Protein AF-0000000070901740 (afdb_homodimer)

Secondary structure (DSSP, 8-state):
----EEEEETTTSHHHHHHHHHHTTT-S-EEEEESSPPPSSPPTT-EEEES-TT-HHHHHHHS-TTEEEEEE-----HHHHHH-HHHHIIIIIIHHHHHHHHHHHHT---EEEEEEEGGGS-S--S---B-TTS-B-EETTSPP---SHHHHHHHHHHHHHHHHHHTTS-EEEEEEE-EE----SS--S-TTHHHHHHHHHHHTT--EEE-S-TT--EEEE-HHHHHHHHHHHHH-----TT--EEE---EEE-HHHHHHHHHHTT--GGGEEE---HHHHHHHTTS-S-EE-HHHHHTT------HHHHHHHHHHHTTTTS------/----EEEEETTTSHHHHHHHHHHTTT-S-EEEEESSPPPSSPPTT-EEEES-TT-HHHHHHHS-TTEEEEEE-----HHHHHH-HHHHIIIIIIHHHHHHHHHHHHT---EEEEEEEGGGS-S--TT----TTS---EETTSPP---SHHHHHHHHHHHHHHHHHHTTS-EEEEEEE-EE----SS--S-TTHHHHHHHHHHHTT--EEE-S-TT--EEEE-HHHHHHHHHHHHH-----TT--EEE---EEE-HHHHHHHHHHTT--GGGEEE---HHHHHHHTTS-S-EE-HHHHHTT------HHHHHHHHHHHTTTTS------

Structure (mmCIF, N/CA/C/O backbone):
data_AF-0000000070901740-model_v1
#
loop_
_entity.id
_entity.type
_entity.pdbx_description
1 polymer 'NAD-dependent epimerase/dehydratase domain-containing protein'
#
loop_
_atom_site.group_PDB
_atom_site.id
_atom_site.type_symbol
_atom_site.label_atom_id
_atom_site.label_alt_id
_atom_site.label_comp_id
_atom_site.label_asym_id
_atom_site.label_entity_id
_atom_site.label_seq_id
_atom_site.pdbx_PDB_ins_code
_atom_site.Cartn_x
_atom_site.Cartn_y
_atom_site.Cartn_z
_atom_site.occupancy
_atom_site.B_iso_or_equiv
_atom_site.auth_seq_id
_atom_site.auth_comp_id
_atom_site.auth_asym_id
_atom_site.auth_atom_id
_atom_site.pdbx_PDB_model_num
ATOM 1 N N . MET A 1 1 ? 25.781 23.844 5.871 1 40.28 1 MET A N 1
ATOM 2 C CA . MET A 1 1 ? 24.375 23.828 5.469 1 40.28 1 MET A CA 1
ATOM 3 C C . MET A 1 1 ? 24.234 23.391 4.016 1 40.28 1 MET A C 1
ATOM 5 O O . MET A 1 1 ? 24.875 23.953 3.127 1 40.28 1 MET A O 1
ATOM 9 N N . ASP A 1 2 ? 24.062 22.172 3.732 1 54 2 ASP A N 1
ATOM 10 C CA . ASP A 1 2 ? 24.125 21.641 2.377 1 54 2 ASP A CA 1
ATOM 11 C C . ASP A 1 2 ? 23.344 22.516 1.403 1 54 2 ASP A C 1
ATOM 13 O O . ASP A 1 2 ? 22.219 22.922 1.699 1 54 2 ASP A O 1
ATOM 17 N N . ASP A 1 3 ? 24.031 23.25 0.539 1 65.81 3 ASP A N 1
ATOM 18 C CA . ASP A 1 3 ? 23.781 24.312 -0.432 1 65.81 3 ASP A CA 1
ATOM 19 C C . ASP A 1 3 ? 22.781 23.859 -1.492 1 65.81 3 ASP A C 1
ATOM 21 O O . ASP A 1 3 ? 22.531 24.578 -2.463 1 65.81 3 ASP A O 1
ATOM 25 N N . GLY A 1 4 ? 22.125 22.75 -1.244 1 88.44 4 GLY A N 1
ATOM 26 C CA . GLY A 1 4 ? 21.219 22.328 -2.301 1 88.44 4 GLY A CA 1
ATOM 27 C C . GLY A 1 4 ? 19.812 22.875 -2.141 1 88.44 4 GLY A C 1
ATOM 28 O O . GLY A 1 4 ? 19.516 23.562 -1.167 1 88.44 4 GLY A O 1
ATOM 29 N N . LYS A 1 5 ? 19 22.797 -3.127 1 96.12 5 LYS A N 1
ATOM 30 C CA . LYS A 1 5 ? 17.609 23.266 -3.135 1 96.12 5 LYS A CA 1
ATOM 31 C C . LYS A 1 5 ? 16.719 22.344 -2.322 1 96.12 5 LYS A C 1
ATOM 33 O O . LYS A 1 5 ? 17.016 21.141 -2.18 1 96.12 5 LYS A O 1
ATOM 38 N N . VAL A 1 6 ? 15.719 22.984 -1.741 1 98 6 VAL A N 1
ATOM 39 C CA . VAL A 1 6 ? 14.68 22.25 -1.023 1 98 6 VAL A CA 1
ATOM 40 C C . VAL A 1 6 ? 13.359 22.375 -1.772 1 98 6 VAL A C 1
ATOM 42 O O . VAL A 1 6 ? 12.891 23.484 -2.055 1 98 6 VAL A O 1
ATOM 45 N N . LEU A 1 7 ? 12.859 21.234 -2.125 1 98.81 7 LEU A N 1
ATOM 46 C CA . LEU A 1 7 ? 11.539 21.203 -2.738 1 98.81 7 LEU A CA 1
ATOM 47 C C . LEU A 1 7 ? 10.469 20.891 -1.7 1 98.81 7 LEU A C 1
ATOM 49 O O . LEU A 1 7 ? 10.625 19.953 -0.902 1 98.81 7 LEU A O 1
ATOM 53 N N . ILE A 1 8 ? 9.406 21.672 -1.676 1 98.88 8 ILE A N 1
ATOM 54 C CA . ILE A 1 8 ? 8.203 21.375 -0.916 1 98.88 8 ILE A CA 1
ATOM 55 C C . ILE A 1 8 ? 7.016 21.234 -1.867 1 98.88 8 ILE A C 1
ATOM 57 O O . ILE A 1 8 ? 6.645 22.188 -2.555 1 98.88 8 ILE A O 1
ATOM 61 N N . THR A 1 9 ? 6.465 20.047 -1.958 1 98.94 9 THR A N 1
ATOM 62 C CA . THR A 1 9 ? 5.191 19.922 -2.66 1 98.94 9 THR A CA 1
ATOM 63 C C . THR A 1 9 ? 4.023 20.141 -1.706 1 98.94 9 THR A C 1
ATOM 65 O O . THR A 1 9 ? 4.129 19.859 -0.509 1 98.94 9 THR A O 1
ATOM 68 N N . GLY A 1 10 ? 2.875 20.625 -2.299 1 98.12 10 GLY A N 1
ATOM 69 C CA . GLY A 1 10 ? 1.808 21.062 -1.417 1 98.12 10 GLY A CA 1
ATOM 70 C C . GLY A 1 10 ? 2.148 22.344 -0.662 1 98.12 10 GLY A C 1
ATOM 71 O O . GLY A 1 10 ? 1.68 22.547 0.46 1 98.12 10 GLY A O 1
ATOM 72 N N . ALA A 1 11 ? 2.912 23.203 -1.248 1 98.25 11 ALA A N 1
ATOM 73 C CA . ALA A 1 11 ? 3.547 24.328 -0.549 1 98.25 11 ALA A CA 1
ATOM 74 C C . ALA A 1 11 ? 2.543 25.438 -0.272 1 98.25 11 ALA A C 1
ATOM 76 O O . ALA A 1 11 ? 2.779 26.297 0.583 1 98.25 11 ALA A O 1
ATOM 77 N N . CYS A 1 12 ? 1.466 25.469 -0.985 1 96.62 12 CYS A N 1
ATOM 78 C CA . CYS A 1 12 ? 0.499 26.547 -0.796 1 96.62 12 CYS A CA 1
ATOM 79 C C . CYS A 1 12 ? -0.611 26.125 0.158 1 96.62 12 CYS A C 1
ATOM 81 O O . CYS A 1 12 ? -1.499 26.922 0.478 1 96.62 12 CYS A O 1
ATOM 83 N N . GLY A 1 13 ? -0.542 24.859 0.581 1 94.25 13 GLY A N 1
ATOM 84 C CA . GLY A 1 13 ? -1.44 24.422 1.636 1 94.25 13 GLY A CA 1
ATOM 85 C C . GLY A 1 13 ? -1.002 24.859 3.018 1 94.25 13 GLY A C 1
ATOM 86 O O . GLY A 1 13 ? 0.059 25.469 3.172 1 94.25 13 GLY A O 1
ATOM 87 N N . PHE A 1 14 ? -1.771 24.469 4.031 1 93.12 14 PHE A N 1
ATOM 88 C CA . PHE A 1 14 ? -1.553 24.906 5.41 1 93.12 14 PHE A CA 1
ATOM 89 C C . PHE A 1 14 ? -0.155 24.516 5.879 1 93.12 14 PHE A C 1
ATOM 91 O O . PHE A 1 14 ? 0.649 25.391 6.227 1 93.12 14 PHE A O 1
ATOM 98 N N . LEU A 1 15 ? 0.176 23.234 5.828 1 95.5 15 LEU A N 1
ATOM 99 C CA . LEU A 1 15 ? 1.446 22.734 6.355 1 95.5 15 LEU A CA 1
ATOM 100 C C . LEU A 1 15 ? 2.605 23.172 5.465 1 95.5 15 LEU A C 1
ATOM 102 O O . LEU A 1 15 ? 3.686 23.5 5.965 1 95.5 15 LEU A O 1
ATOM 106 N N . GLY A 1 16 ? 2.371 23.156 4.152 1 96.94 16 GLY A N 1
ATOM 107 C CA . GLY A 1 16 ? 3.402 23.578 3.219 1 96.94 16 GLY A CA 1
ATOM 108 C C . GLY A 1 16 ? 3.84 25.016 3.414 1 96.94 16 GLY A C 1
ATOM 109 O O . GLY A 1 16 ? 5.039 25.297 3.461 1 96.94 16 GLY A O 1
ATOM 110 N N . ASN A 1 17 ? 2.848 25.859 3.549 1 95.06 17 ASN A N 1
ATOM 111 C CA . ASN A 1 17 ? 3.146 27.281 3.742 1 95.06 17 ASN A CA 1
ATOM 112 C C . ASN A 1 17 ? 3.857 27.531 5.07 1 95.06 17 ASN A C 1
ATOM 114 O O . ASN A 1 17 ? 4.797 28.328 5.137 1 95.06 17 ASN A O 1
ATOM 118 N N . LEU A 1 18 ? 3.381 26.875 6.082 1 95.38 18 LEU A N 1
ATOM 119 C CA . LEU A 1 18 ? 3.994 26.984 7.398 1 95.38 18 LEU A CA 1
ATOM 120 C C . LEU A 1 18 ? 5.449 26.531 7.363 1 95.38 18 LEU A C 1
ATOM 122 O O . LEU A 1 18 ? 6.328 27.203 7.91 1 95.38 18 LEU A O 1
ATOM 126 N N . LEU A 1 19 ? 5.707 25.406 6.742 1 97.88 19 LEU A N 1
ATOM 127 C CA . LEU A 1 19 ? 7.055 24.844 6.656 1 97.88 19 LEU A CA 1
ATOM 128 C C . LEU A 1 19 ? 7.957 25.75 5.816 1 97.88 19 LEU A C 1
ATOM 130 O O . LEU A 1 19 ? 9.102 26.016 6.195 1 97.88 19 LEU A O 1
ATOM 134 N N . ALA A 1 20 ? 7.445 26.219 4.691 1 97.81 20 ALA A N 1
ATOM 135 C CA . ALA A 1 20 ? 8.211 27.094 3.811 1 97.81 20 ALA A CA 1
ATOM 136 C C . ALA A 1 20 ? 8.641 28.359 4.543 1 97.81 20 ALA A C 1
ATOM 138 O O . ALA A 1 20 ? 9.797 28.797 4.438 1 97.81 20 ALA A O 1
ATOM 139 N N . THR A 1 21 ? 7.688 28.969 5.262 1 95.75 21 THR A N 1
ATOM 140 C CA . THR A 1 21 ? 7.969 30.172 6.02 1 95.75 21 THR A CA 1
ATOM 141 C C . THR A 1 21 ? 9.062 29.922 7.047 1 95.75 21 THR A C 1
ATOM 143 O O . THR A 1 21 ? 9.977 30.75 7.195 1 95.75 21 THR A O 1
ATOM 146 N N . HIS A 1 22 ? 8.938 28.828 7.691 1 96.31 22 HIS A N 1
ATOM 147 C CA . HIS A 1 22 ? 9.93 28.453 8.695 1 96.31 22 HIS A CA 1
ATOM 148 C C . HIS A 1 22 ? 11.297 28.234 8.07 1 96.31 22 HIS A C 1
ATOM 150 O O . HIS A 1 22 ? 12.305 28.75 8.555 1 96.31 22 HIS A O 1
ATOM 156 N N . LEU A 1 23 ? 11.383 27.5 6.98 1 96.75 23 LEU A N 1
ATOM 157 C CA . LEU A 1 23 ? 12.648 27.125 6.344 1 96.75 23 LEU A CA 1
ATOM 158 C C . LEU A 1 23 ? 13.312 28.359 5.719 1 96.75 23 LEU A C 1
ATOM 160 O O . LEU A 1 23 ? 14.539 28.438 5.652 1 96.75 23 LEU A O 1
ATOM 164 N N . ALA A 1 24 ? 12.508 29.266 5.289 1 95.81 24 ALA A N 1
ATOM 165 C CA . ALA A 1 24 ? 13.016 30.469 4.617 1 95.81 24 ALA A CA 1
ATOM 166 C C . ALA A 1 24 ? 13.898 31.281 5.555 1 95.81 24 ALA A C 1
ATOM 168 O O . ALA A 1 24 ? 14.672 32.125 5.105 1 95.81 24 ALA A O 1
ATOM 169 N N . LEU A 1 25 ? 13.75 31.047 6.84 1 93.31 25 LEU A N 1
ATOM 170 C CA . LEU A 1 25 ? 14.57 31.75 7.828 1 93.31 25 LEU A CA 1
ATOM 171 C C . LEU A 1 25 ? 16.031 31.328 7.711 1 93.31 25 LEU A C 1
ATOM 173 O O . LEU A 1 25 ? 16.922 32.094 8.102 1 93.31 25 LEU A O 1
ATOM 177 N N . TYR A 1 26 ? 16.344 30.156 7.094 1 89 26 TYR A N 1
ATOM 178 C CA . TYR A 1 26 ? 17.734 29.703 7.094 1 89 26 TYR A CA 1
ATOM 179 C C . TYR A 1 26 ? 18.094 29.047 5.77 1 89 26 TYR A C 1
ATOM 181 O O . TYR A 1 26 ? 19.25 28.688 5.543 1 89 26 TYR A O 1
ATOM 189 N N . HIS A 1 27 ? 17.109 28.859 4.965 1 89.19 27 HIS A N 1
ATOM 190 C CA . HIS A 1 27 ? 17.344 28.312 3.631 1 89.19 27 HIS A CA 1
ATOM 191 C C . HIS A 1 27 ? 16.906 29.297 2.551 1 89.19 27 HIS A C 1
ATOM 193 O O . HIS A 1 27 ? 15.805 29.859 2.621 1 89.19 27 HIS A O 1
ATOM 199 N N . ARG A 1 28 ? 17.719 29.547 1.511 1 85.06 28 ARG A N 1
ATOM 200 C CA . ARG A 1 28 ? 17.391 30.547 0.492 1 85.06 28 ARG A CA 1
ATOM 201 C C . ARG A 1 28 ? 16.906 29.875 -0.789 1 85.06 28 ARG A C 1
ATOM 203 O O . ARG A 1 28 ? 16.266 30.516 -1.627 1 85.06 28 ARG A O 1
ATOM 210 N N . ASN A 1 29 ? 17.094 28.609 -0.981 1 93.75 29 ASN A N 1
ATOM 211 C CA . ASN A 1 29 ? 16.797 27.953 -2.244 1 93.75 29 ASN A CA 1
ATOM 212 C C . ASN A 1 29 ? 15.609 27 -2.105 1 93.75 29 ASN A C 1
ATOM 214 O O . ASN A 1 29 ? 15.766 25.781 -2.236 1 93.75 29 ASN A O 1
ATOM 218 N N . LEU A 1 30 ? 14.445 27.672 -1.941 1 97.81 30 LEU A N 1
ATOM 219 C CA . LEU A 1 30 ? 13.219 26.906 -1.81 1 97.81 30 LEU A CA 1
ATOM 220 C C . LEU A 1 30 ? 12.461 26.859 -3.133 1 97.81 30 LEU A C 1
ATOM 222 O O . LEU A 1 30 ? 12.297 27.875 -3.799 1 97.81 30 LEU A O 1
ATOM 226 N N . ILE A 1 31 ? 12.078 25.672 -3.559 1 98.62 31 ILE A N 1
ATOM 227 C CA . ILE A 1 31 ? 11.125 25.453 -4.641 1 98.62 31 ILE A CA 1
ATOM 228 C C . ILE A 1 31 ? 9.781 25 -4.062 1 98.62 31 ILE A C 1
ATOM 230 O O . ILE A 1 31 ? 9.703 23.984 -3.383 1 98.62 31 ILE A O 1
ATOM 234 N N . LEU A 1 32 ? 8.766 25.797 -4.328 1 98.81 32 LEU A N 1
ATOM 235 C CA . LEU A 1 32 ? 7.445 25.578 -3.748 1 98.81 32 LEU A CA 1
ATOM 236 C C . LEU A 1 32 ? 6.438 25.172 -4.82 1 98.81 32 LEU A C 1
ATOM 238 O O . LEU A 1 32 ? 5.965 26.031 -5.582 1 98.81 32 LEU A O 1
ATOM 242 N N . LEU A 1 33 ? 6.094 23.891 -4.859 1 98.88 33 LEU A N 1
ATOM 243 C CA . LEU A 1 33 ? 5.203 23.328 -5.871 1 98.88 33 LEU A CA 1
ATOM 244 C C . LEU A 1 33 ? 3.811 23.094 -5.297 1 98.88 33 LEU A C 1
ATOM 246 O O . LEU A 1 33 ? 3.67 22.5 -4.227 1 98.88 33 LEU A O 1
ATOM 250 N N . ASP A 1 34 ? 2.826 23.578 -5.977 1 98.56 34 ASP A N 1
ATOM 251 C CA . ASP A 1 34 ? 1.436 23.328 -5.605 1 98.56 34 ASP A CA 1
ATOM 252 C C . ASP A 1 34 ? 0.514 23.438 -6.816 1 98.56 34 ASP A C 1
ATOM 254 O O . ASP A 1 34 ? 0.851 24.094 -7.801 1 98.56 34 ASP A O 1
ATOM 258 N N . HIS A 1 35 ? -0.606 22.766 -6.715 1 97.12 35 HIS A N 1
ATOM 259 C CA . HIS A 1 35 ? -1.588 22.922 -7.781 1 97.12 35 HIS A CA 1
ATOM 260 C C . HIS A 1 35 ? -2.271 24.281 -7.699 1 97.12 35 HIS A C 1
ATOM 262 O O . HIS A 1 35 ? -2.795 24.781 -8.703 1 97.12 35 HIS A O 1
ATOM 268 N N . SER A 1 36 ? -2.238 24.922 -6.539 1 95.75 36 SER A N 1
ATOM 269 C CA . SER A 1 36 ? -2.809 26.234 -6.324 1 95.75 36 SER A CA 1
ATOM 270 C C . SER A 1 36 ? -1.765 27.328 -6.543 1 95.75 36 SER A C 1
ATOM 272 O O . SER A 1 36 ? -0.572 27.109 -6.328 1 95.75 36 SER A O 1
ATOM 274 N N . PRO A 1 37 ? -2.184 28.5 -6.949 1 96.38 37 PRO A N 1
ATOM 275 C CA . PRO A 1 37 ? -1.254 29.625 -7.082 1 96.38 37 PRO A CA 1
ATOM 276 C C . PRO A 1 37 ? -0.682 30.078 -5.738 1 96.38 37 PRO A C 1
ATOM 278 O O . PRO A 1 37 ? -1.222 29.719 -4.684 1 96.38 37 PRO A O 1
ATOM 281 N N . PRO A 1 38 ? 0.374 30.812 -5.793 1 96.56 38 PRO A N 1
ATOM 282 C CA . PRO A 1 38 ? 0.972 31.312 -4.551 1 96.56 38 PRO A CA 1
ATOM 283 C C . PRO A 1 38 ? -0.009 32.125 -3.707 1 96.56 38 PRO A C 1
ATOM 285 O O . PRO A 1 38 ? -0.935 32.719 -4.246 1 96.56 38 PRO A O 1
ATOM 288 N N . PRO A 1 39 ? 0.221 32.062 -2.414 1 93.62 39 PRO A N 1
ATOM 289 C CA . PRO A 1 39 ? -0.612 32.906 -1.546 1 93.62 39 PRO A CA 1
ATOM 290 C C . PRO A 1 39 ? -0.365 34.406 -1.752 1 93.62 39 PRO A C 1
ATOM 292 O O . PRO A 1 39 ? 0.581 34.781 -2.445 1 93.62 39 PRO A O 1
ATOM 295 N N . SER A 1 40 ? -1.237 35.219 -1.178 1 91.12 40 SER A N 1
ATOM 296 C CA . SER A 1 40 ? -1.143 36.688 -1.312 1 91.12 40 SER A CA 1
ATOM 297 C C . SER A 1 40 ? 0.159 37.219 -0.714 1 91.12 40 SER A C 1
ATOM 299 O O . SER A 1 40 ? 0.713 38.188 -1.196 1 91.12 40 SER A O 1
ATOM 301 N N . ASN A 1 41 ? 0.666 36.594 0.374 1 91.25 41 ASN A N 1
ATOM 302 C CA . ASN A 1 41 ? 1.939 36.938 1.005 1 91.25 41 ASN A CA 1
ATOM 303 C C . ASN A 1 41 ? 2.961 35.812 0.823 1 91.25 41 ASN A C 1
ATOM 305 O O . ASN A 1 41 ? 3.23 35.062 1.757 1 91.25 41 ASN A O 1
ATOM 309 N N . PRO A 1 42 ? 3.523 35.781 -0.289 1 95 42 PRO A N 1
ATOM 310 C CA . PRO A 1 42 ? 4.441 34.688 -0.6 1 95 42 PRO A CA 1
ATOM 311 C C . PRO A 1 42 ? 5.719 34.719 0.233 1 95 42 PRO A C 1
ATOM 313 O O . PRO A 1 42 ? 6.105 35.781 0.722 1 95 42 PRO A O 1
ATOM 316 N N . VAL A 1 43 ? 6.34 33.562 0.448 1 95.88 43 VAL A N 1
ATOM 317 C CA . VAL A 1 43 ? 7.641 33.438 1.097 1 95.88 43 VAL A CA 1
ATOM 318 C C . VAL A 1 43 ? 8.703 34.156 0.255 1 95.88 43 VAL A C 1
ATOM 320 O O . VAL A 1 43 ? 8.859 33.875 -0.931 1 95.88 43 VAL A O 1
ATOM 323 N N . PRO A 1 44 ? 9.445 35.094 0.796 1 92.38 44 PRO A N 1
ATOM 324 C CA . PRO A 1 44 ? 10.422 35.844 0.016 1 92.38 44 PRO A CA 1
ATOM 325 C C . PRO A 1 44 ? 11.5 34.969 -0.608 1 92.38 44 PRO A C 1
ATOM 327 O O . PRO A 1 44 ? 11.977 34.031 0.026 1 92.38 44 PRO A O 1
ATOM 330 N N . ASP A 1 45 ? 11.828 35.219 -1.85 1 92.31 45 ASP A N 1
ATOM 331 C CA . ASP A 1 45 ? 12.953 34.656 -2.582 1 92.31 45 ASP A CA 1
ATOM 332 C C . ASP A 1 45 ? 12.711 33.188 -2.914 1 92.31 45 ASP A C 1
ATOM 334 O O . ASP A 1 45 ? 13.594 32.5 -3.439 1 92.31 45 ASP A O 1
ATOM 338 N N . ALA A 1 46 ? 11.531 32.688 -2.598 1 96.69 46 ALA A N 1
ATOM 339 C CA . ALA A 1 46 ? 11.203 31.328 -2.947 1 96.69 46 ALA A CA 1
ATOM 340 C C . ALA A 1 46 ? 10.703 31.219 -4.387 1 96.69 46 ALA A C 1
ATOM 342 O O . ALA A 1 46 ? 10.117 32.188 -4.91 1 96.69 46 ALA A O 1
ATOM 343 N N . GLU A 1 47 ? 10.953 30.172 -5.035 1 97.56 47 GLU A N 1
ATOM 344 C CA . GLU A 1 47 ? 10.438 29.891 -6.371 1 97.56 47 GLU A CA 1
ATOM 345 C C . GLU A 1 47 ? 9.125 29.125 -6.309 1 97.56 47 GLU A C 1
ATOM 347 O O . GLU A 1 47 ? 9.102 27.969 -5.875 1 97.56 47 GLU A O 1
ATOM 352 N N . TYR A 1 48 ? 8.078 29.781 -6.738 1 98.25 48 TYR A N 1
ATOM 353 C CA . TYR A 1 48 ? 6.789 29.109 -6.785 1 98.25 48 TYR A CA 1
ATOM 354 C C . TYR A 1 48 ? 6.555 28.469 -8.148 1 98.25 48 TYR A C 1
ATOM 356 O O . TYR A 1 48 ? 6.836 29.078 -9.18 1 98.25 48 TYR A O 1
ATOM 364 N N . VAL A 1 49 ? 6.117 27.25 -8.188 1 98.62 49 VAL A N 1
ATOM 365 C CA . VAL A 1 49 ? 5.707 26.531 -9.391 1 98.62 49 VAL A CA 1
ATOM 366 C C . VAL A 1 49 ? 4.273 26.031 -9.227 1 98.62 49 VAL A C 1
ATOM 368 O O . VAL A 1 49 ? 3.967 25.297 -8.273 1 98.62 49 VAL A O 1
ATOM 371 N N . THR A 1 50 ? 3.4 26.453 -10.086 1 98.62 50 THR A N 1
ATOM 372 C CA . THR A 1 50 ? 2.012 26 -10.039 1 98.62 50 THR A CA 1
ATOM 373 C C . THR A 1 50 ? 1.782 24.844 -11.008 1 98.62 50 THR A C 1
ATOM 375 O O . THR A 1 50 ? 2.057 24.969 -12.203 1 98.62 50 THR A O 1
ATOM 378 N N . GLY A 1 51 ? 1.32 23.703 -10.477 1 98.56 51 GLY A N 1
ATOM 379 C CA . GLY A 1 51 ? 1.05 22.562 -11.344 1 98.56 51 GLY A CA 1
ATOM 380 C C . GLY A 1 51 ? 0.724 21.297 -10.578 1 98.56 51 GLY A C 1
ATOM 381 O O . GLY A 1 51 ? 0.7 21.297 -9.344 1 98.56 51 GLY A O 1
ATOM 382 N N . ASP A 1 52 ? 0.473 20.297 -11.297 1 98.38 52 ASP A N 1
ATOM 383 C CA . ASP A 1 52 ? 0.096 18.984 -10.789 1 98.38 52 ASP A CA 1
ATOM 384 C C . ASP A 1 52 ? 1.331 18.156 -10.438 1 98.38 52 ASP A C 1
ATOM 386 O O . ASP A 1 52 ? 2.191 17.922 -11.297 1 98.38 52 ASP A O 1
ATOM 390 N N . VAL A 1 53 ? 1.401 17.703 -9.203 1 98.56 53 VAL A N 1
ATOM 391 C CA . VAL A 1 53 ? 2.561 16.969 -8.727 1 98.56 53 VAL A CA 1
ATOM 392 C C . VAL A 1 53 ? 2.68 15.641 -9.477 1 98.56 53 VAL A C 1
ATOM 394 O O . VAL A 1 53 ? 3.75 15.031 -9.508 1 98.56 53 VAL A O 1
ATOM 397 N N . ALA A 1 54 ? 1.615 15.195 -10.133 1 98.5 54 ALA A N 1
ATOM 398 C CA . ALA A 1 54 ? 1.641 13.945 -10.883 1 98.5 54 ALA A CA 1
ATOM 399 C C . ALA A 1 54 ? 2.088 14.172 -12.32 1 98.5 54 ALA A C 1
ATOM 401 O O . ALA A 1 54 ? 2.145 13.234 -13.117 1 98.5 54 ALA A O 1
ATOM 402 N N . ASP A 1 55 ? 2.367 15.438 -12.688 1 98.5 55 ASP A N 1
ATOM 403 C CA . ASP A 1 55 ? 2.812 15.773 -14.031 1 98.5 55 ASP A CA 1
ATOM 404 C C . ASP A 1 55 ? 4.309 15.531 -14.195 1 98.5 55 ASP A C 1
ATOM 406 O O . ASP A 1 55 ? 5.129 16.344 -13.758 1 98.5 55 ASP A O 1
ATOM 410 N N . ALA A 1 56 ? 4.629 14.5 -14.891 1 97.5 56 ALA A N 1
ATOM 411 C CA . ALA A 1 56 ? 6.023 14.086 -15.047 1 97.5 56 ALA A CA 1
ATOM 412 C C . ALA A 1 56 ? 6.84 15.172 -15.742 1 97.5 56 ALA A C 1
ATOM 414 O O . ALA A 1 56 ? 7.992 15.422 -15.375 1 97.5 56 ALA A O 1
ATOM 415 N N . LYS A 1 57 ? 6.273 15.734 -16.719 1 98 57 LYS A N 1
ATOM 416 C CA . LYS A 1 57 ? 6.992 16.766 -17.453 1 98 57 LYS A CA 1
ATOM 417 C C . LYS A 1 57 ? 7.301 17.969 -16.562 1 98 57 LYS A C 1
ATOM 419 O O . LYS A 1 57 ? 8.391 18.547 -16.625 1 98 57 LYS A O 1
ATOM 424 N N . LEU A 1 58 ? 6.348 18.344 -15.781 1 98.44 58 LEU A N 1
ATOM 425 C CA . LEU A 1 58 ? 6.562 19.438 -14.836 1 98.44 58 LEU A CA 1
ATOM 426 C C . LEU A 1 58 ? 7.699 19.109 -13.875 1 98.44 58 LEU A C 1
ATOM 428 O O . LEU A 1 58 ? 8.562 19.938 -13.609 1 98.44 58 LEU A O 1
ATOM 432 N N . LEU A 1 59 ? 7.719 17.875 -13.375 1 98.62 59 LEU A N 1
ATOM 433 C CA . LEU A 1 59 ? 8.695 17.469 -12.359 1 98.62 59 LEU A CA 1
ATOM 434 C C . LEU A 1 59 ? 10.102 17.438 -12.945 1 98.62 59 LEU A C 1
ATOM 436 O O . LEU A 1 59 ? 11.086 17.562 -12.211 1 98.62 59 LEU A O 1
ATOM 440 N N . GLU A 1 60 ? 10.234 17.281 -14.266 1 98.06 60 GLU A N 1
ATOM 441 C CA . GLU A 1 60 ? 11.539 17.328 -14.906 1 98.06 60 GLU A CA 1
ATOM 442 C C . GLU A 1 60 ? 12.195 18.688 -14.711 1 98.06 60 GLU A C 1
ATOM 444 O O . GLU A 1 60 ? 13.414 18.781 -14.562 1 98.06 60 GLU A O 1
ATOM 449 N N . SER A 1 61 ? 11.406 19.688 -14.688 1 97.44 61 SER A N 1
ATOM 450 C CA . SER A 1 61 ? 11.953 21.031 -14.531 1 97.44 61 SER A CA 1
ATOM 451 C C . SER A 1 61 ? 12.109 21.391 -13.062 1 97.44 61 SER A C 1
ATOM 453 O O . SER A 1 61 ? 12.93 22.25 -12.711 1 97.44 61 SER A O 1
ATOM 455 N N . VAL A 1 62 ? 11.445 20.75 -12.18 1 98.44 62 VAL A N 1
ATOM 456 C CA . VAL A 1 62 ? 11.383 21.125 -10.773 1 98.44 62 VAL A CA 1
ATOM 457 C C . VAL A 1 62 ? 12.445 20.359 -9.984 1 98.44 62 VAL A C 1
ATOM 459 O O . VAL A 1 62 ? 13.133 20.938 -9.133 1 98.44 62 VAL A O 1
ATOM 462 N N . ILE A 1 63 ? 12.555 19.078 -10.281 1 98.56 63 ILE A N 1
ATOM 463 C CA . ILE A 1 63 ? 13.523 18.234 -9.578 1 98.56 63 ILE A CA 1
ATOM 464 C C . ILE A 1 63 ? 14.781 18.078 -10.43 1 98.56 63 ILE A C 1
ATOM 466 O O . ILE A 1 63 ? 14.828 17.219 -11.32 1 98.56 63 ILE A O 1
ATOM 470 N N . THR A 1 64 ? 15.734 18.859 -10.125 1 97.56 64 THR A N 1
ATOM 471 C CA . THR A 1 64 ? 17.031 18.812 -10.773 1 97.56 64 THR A CA 1
ATOM 472 C C . THR A 1 64 ? 18.094 18.25 -9.82 1 97.56 64 THR A C 1
ATOM 474 O O . THR A 1 64 ? 17.797 17.922 -8.672 1 97.56 64 THR A O 1
ATOM 477 N N . ALA A 1 65 ? 19.328 18.141 -10.281 1 95.88 65 ALA A N 1
ATOM 478 C CA . ALA A 1 65 ? 20.406 17.469 -9.555 1 95.88 65 ALA A CA 1
ATOM 479 C C . ALA A 1 65 ? 20.75 18.203 -8.266 1 95.88 65 ALA A C 1
ATOM 481 O O . ALA A 1 65 ? 21.328 17.625 -7.352 1 95.88 65 ALA A O 1
ATOM 482 N N . ASP A 1 66 ? 20.375 19.422 -8.164 1 96.31 66 ASP A N 1
ATOM 483 C CA . ASP A 1 66 ? 20.734 20.203 -6.988 1 96.31 66 ASP A CA 1
ATOM 484 C C . ASP A 1 66 ? 19.594 20.219 -5.969 1 96.31 66 ASP A C 1
ATOM 486 O O . ASP A 1 66 ? 19.688 20.859 -4.93 1 96.31 66 ASP A O 1
ATOM 490 N N . VAL A 1 67 ? 18.5 19.516 -6.246 1 97.81 67 VAL A N 1
ATOM 491 C CA . VAL A 1 67 ? 17.453 19.312 -5.25 1 97.81 67 VAL A CA 1
ATOM 492 C C . VAL A 1 67 ? 17.828 18.125 -4.359 1 97.81 67 VAL A C 1
ATOM 494 O O . VAL A 1 67 ? 17.562 16.969 -4.719 1 97.81 67 VAL A O 1
ATOM 497 N N . HIS A 1 68 ? 18.25 18.422 -3.203 1 96.31 68 HIS A N 1
ATOM 498 C CA . HIS A 1 68 ? 18.766 17.359 -2.344 1 96.31 68 HIS A CA 1
ATOM 499 C C . HIS A 1 68 ? 17.766 17 -1.255 1 96.31 68 HIS A C 1
ATOM 501 O O . HIS A 1 68 ? 17.906 15.953 -0.604 1 96.31 68 HIS A O 1
ATOM 507 N N . ARG A 1 69 ? 16.828 17.891 -1.063 1 97.44 69 ARG A N 1
ATOM 508 C CA . ARG A 1 69 ? 15.828 17.688 -0.028 1 97.44 69 ARG A CA 1
ATOM 509 C C . ARG A 1 69 ? 14.422 17.922 -0.581 1 97.44 69 ARG A C 1
ATOM 511 O O . ARG A 1 69 ? 14.172 18.891 -1.286 1 97.44 69 ARG A O 1
ATOM 518 N N . ILE A 1 70 ? 13.578 16.969 -0.288 1 98.69 70 ILE A N 1
ATOM 519 C CA . ILE A 1 70 ? 12.195 17.047 -0.746 1 98.69 70 ILE A CA 1
ATOM 520 C C . ILE A 1 70 ? 11.25 16.812 0.427 1 98.69 70 ILE A C 1
ATOM 522 O O . ILE A 1 70 ? 11.344 15.789 1.108 1 98.69 70 ILE A O 1
ATOM 526 N N . TYR A 1 71 ? 10.453 17.797 0.725 1 98.88 71 TYR A N 1
ATOM 527 C CA . TYR A 1 71 ? 9.266 17.562 1.539 1 98.88 71 TYR A CA 1
ATOM 528 C C . TYR A 1 71 ? 8.039 17.312 0.663 1 98.88 71 TYR A C 1
ATOM 530 O O . TYR A 1 71 ? 7.59 18.203 -0.06 1 98.88 71 TYR A O 1
ATOM 538 N N . HIS A 1 72 ? 7.488 16.109 0.732 1 98.94 72 HIS A N 1
ATOM 539 C CA . HIS A 1 72 ? 6.297 15.773 -0.038 1 98.94 72 HIS A CA 1
ATOM 540 C C . HIS A 1 72 ? 5.043 15.859 0.824 1 98.94 72 HIS A C 1
ATOM 542 O O . HIS A 1 72 ? 4.656 14.875 1.466 1 98.94 72 HIS A O 1
ATOM 548 N N . LEU A 1 73 ? 4.332 17.016 0.719 1 98.75 73 LEU A N 1
ATOM 549 C CA . LEU A 1 73 ? 3.164 17.281 1.55 1 98.75 73 LEU A CA 1
ATOM 550 C C . LEU A 1 73 ? 1.896 17.359 0.703 1 98.75 73 LEU A C 1
ATOM 552 O O . LEU A 1 73 ? 0.791 17.453 1.24 1 98.75 73 LEU A O 1
ATOM 556 N N . ALA A 1 74 ? 2.023 17.328 -0.633 1 98.38 74 ALA A N 1
ATOM 557 C CA . ALA A 1 74 ? 0.862 17.375 -1.517 1 98.38 74 ALA A CA 1
ATOM 558 C C . ALA A 1 74 ? -0.071 16.203 -1.274 1 98.38 74 ALA A C 1
ATOM 560 O O . ALA A 1 74 ? 0.374 15.047 -1.225 1 98.38 74 ALA A O 1
ATOM 561 N N . ALA A 1 75 ? -1.298 16.531 -1.115 1 97.31 75 ALA A N 1
ATOM 562 C CA . ALA A 1 75 ? -2.279 15.469 -0.879 1 97.31 75 ALA A CA 1
ATOM 563 C C . ALA A 1 75 ? -3.699 15.984 -1.085 1 97.31 75 ALA A C 1
ATOM 565 O O . ALA A 1 75 ? -3.959 17.188 -0.945 1 97.31 75 ALA A O 1
ATOM 566 N N . LEU A 1 76 ? -4.578 15.156 -1.494 1 95.81 76 LEU A N 1
ATOM 567 C CA . LEU A 1 76 ? -6.004 15.32 -1.238 1 95.81 76 LEU A CA 1
ATOM 568 C C . LEU A 1 76 ? -6.41 14.633 0.061 1 95.81 76 LEU A C 1
ATOM 570 O O . LEU A 1 76 ? -6.176 13.43 0.23 1 95.81 76 LEU A O 1
ATOM 574 N N . ALA A 1 77 ? -6.988 15.391 0.943 1 92.5 77 ALA A N 1
ATOM 575 C CA . ALA A 1 77 ? -7.219 14.93 2.311 1 92.5 77 ALA A CA 1
ATOM 576 C C . ALA A 1 77 ? -8.375 13.93 2.363 1 92.5 77 ALA A C 1
ATOM 578 O O . ALA A 1 77 ? -8.836 13.445 1.326 1 92.5 77 ALA A O 1
ATOM 579 N N . SER A 1 78 ? -8.773 13.477 3.543 1 90.81 78 SER A N 1
ATOM 580 C CA . SER A 1 78 ? -9.602 12.312 3.82 1 90.81 78 SER A CA 1
ATOM 581 C C . SER A 1 78 ? -10.984 12.445 3.18 1 90.81 78 SER A C 1
ATOM 583 O O . SER A 1 78 ? -11.359 11.641 2.324 1 90.81 78 SER A O 1
ATOM 585 N N . SER A 1 79 ? -11.758 13.531 3.48 1 89.19 79 SER A N 1
ATOM 586 C CA . SER A 1 79 ? -13.094 13.672 2.92 1 89.19 79 SER A CA 1
ATOM 587 C C . SER A 1 79 ? -13.039 13.883 1.409 1 89.19 79 SER A C 1
ATOM 589 O O . SER A 1 79 ? -13.914 13.406 0.682 1 89.19 79 SER A O 1
ATOM 591 N N . GLY A 1 80 ? -12.008 14.609 0.978 1 91.56 80 GLY A N 1
ATOM 592 C CA . GLY A 1 80 ? -11.844 14.812 -0.452 1 91.56 80 GLY A CA 1
ATOM 593 C C . GLY A 1 80 ? -11.602 13.523 -1.216 1 91.56 80 GLY A C 1
ATOM 594 O O . GLY A 1 80 ? -12.203 13.305 -2.27 1 91.56 80 GLY A O 1
ATOM 595 N N . SER A 1 81 ? -10.766 12.641 -0.652 1 93.5 81 SER A N 1
ATOM 596 C CA . SER A 1 81 ? -10.438 11.367 -1.289 1 93.5 81 SER A CA 1
ATOM 597 C C . SER A 1 81 ? -11.633 10.422 -1.286 1 93.5 81 SER A C 1
ATOM 599 O O . SER A 1 81 ? -11.789 9.609 -2.197 1 93.5 81 SER A O 1
ATOM 601 N N . GLU A 1 82 ? -12.414 10.539 -0.209 1 92.31 82 GLU A N 1
ATOM 602 C CA . GLU A 1 82 ? -13.625 9.734 -0.164 1 92.31 82 GLU A CA 1
ATOM 603 C C . GLU A 1 82 ? -14.633 10.195 -1.214 1 92.31 82 GLU A C 1
ATOM 605 O O . GLU A 1 82 ? -15.289 9.367 -1.854 1 92.31 82 GLU A O 1
ATOM 610 N N . ALA A 1 83 ? -14.727 11.523 -1.385 1 93.31 83 ALA A N 1
ATOM 611 C CA . ALA A 1 83 ? -15.695 12.102 -2.309 1 93.31 83 ALA A CA 1
ATOM 612 C C . ALA A 1 83 ? -15.266 11.898 -3.758 1 93.31 83 ALA A C 1
ATOM 614 O O . ALA A 1 83 ? -16.109 11.711 -4.641 1 93.31 83 ALA A O 1
ATOM 615 N N . ASN A 1 84 ? -14.039 11.984 -4.016 1 96.5 84 ASN A N 1
ATOM 616 C CA . ASN A 1 84 ? -13.477 11.812 -5.352 1 96.5 84 ASN A CA 1
ATOM 617 C C . ASN A 1 84 ? -12.312 10.828 -5.344 1 96.5 84 ASN A C 1
ATOM 619 O O . ASN A 1 84 ? -11.156 11.227 -5.199 1 96.5 84 ASN A O 1
ATOM 623 N N . TYR A 1 85 ? -12.617 9.57 -5.637 1 97 85 TYR A N 1
ATOM 624 C CA . TYR A 1 85 ? -11.688 8.453 -5.52 1 97 85 TYR A CA 1
ATOM 625 C C . TYR A 1 85 ? -10.508 8.617 -6.473 1 97 85 TYR A C 1
ATOM 627 O O . TYR A 1 85 ? -9.352 8.508 -6.059 1 97 85 TYR A O 1
ATOM 635 N N . GLU A 1 86 ? -10.758 8.969 -7.707 1 97.19 86 GLU A N 1
ATOM 636 C CA . GLU A 1 86 ? -9.719 9.078 -8.727 1 97.19 86 GLU A CA 1
ATOM 637 C C . GLU A 1 86 ? -8.797 10.258 -8.453 1 97.19 86 GLU A C 1
ATOM 639 O O . GLU A 1 86 ? -7.586 10.164 -8.641 1 97.19 86 GLU A O 1
ATOM 644 N N . LEU A 1 87 ? -9.375 11.359 -8.031 1 97.38 87 LEU A N 1
ATOM 645 C CA . LEU A 1 87 ? -8.562 12.523 -7.707 1 97.38 87 LEU A CA 1
ATOM 646 C C . LEU A 1 87 ? -7.656 12.234 -6.516 1 97.38 87 LEU A C 1
ATOM 648 O O . LEU A 1 87 ? -6.516 12.695 -6.473 1 97.38 87 LEU A O 1
ATOM 652 N N . GLY A 1 88 ? -8.188 11.484 -5.539 1 97.88 88 GLY A N 1
ATOM 653 C CA . GLY A 1 88 ? -7.363 11.047 -4.422 1 97.88 88 GLY A CA 1
ATOM 654 C C . GLY A 1 88 ? -6.168 10.219 -4.852 1 97.88 88 GLY A C 1
ATOM 655 O O . GLY A 1 88 ? -5.035 10.5 -4.445 1 97.88 88 GLY A O 1
ATOM 656 N N . LEU A 1 89 ? -6.414 9.242 -5.742 1 98.62 89 LEU A N 1
ATOM 657 C CA . LEU A 1 89 ? -5.336 8.398 -6.242 1 98.62 89 LEU A CA 1
ATOM 658 C C . LEU A 1 89 ? -4.305 9.219 -7.004 1 98.62 89 LEU A C 1
ATOM 660 O O . LEU A 1 89 ? -3.1 9.008 -6.852 1 98.62 89 LEU A O 1
ATOM 664 N N . ARG A 1 90 ? -4.754 10.125 -7.789 1 98 90 ARG A N 1
ATOM 665 C CA . ARG A 1 90 ? -3.836 10.945 -8.57 1 98 90 ARG A CA 1
ATOM 666 C C . ARG A 1 90 ? -2.961 11.805 -7.664 1 98 90 ARG A C 1
ATOM 668 O O . ARG A 1 90 ? -1.737 11.828 -7.816 1 98 90 ARG A O 1
ATOM 675 N N . ALA A 1 91 ? -3.566 12.492 -6.727 1 97.94 91 ALA A N 1
ATOM 676 C CA . ALA A 1 91 ? -2.844 13.422 -5.863 1 97.94 91 ALA A CA 1
ATOM 677 C C . ALA A 1 91 ? -1.914 12.68 -4.91 1 97.94 91 ALA A C 1
ATOM 679 O O . ALA A 1 91 ? -0.757 13.062 -4.73 1 97.94 91 ALA A O 1
ATOM 680 N N . ASN A 1 92 ? -2.395 11.617 -4.328 1 98.62 92 ASN A N 1
ATOM 681 C CA . ASN A 1 92 ? -1.683 10.984 -3.227 1 98.62 92 ASN A CA 1
ATOM 682 C C . ASN A 1 92 ? -0.738 9.891 -3.727 1 98.62 92 ASN A C 1
ATOM 684 O O . ASN A 1 92 ? 0.398 9.789 -3.26 1 98.62 92 ASN A O 1
ATOM 688 N N . VAL A 1 93 ? -1.167 9.086 -4.719 1 98.81 93 VAL A N 1
ATOM 689 C CA . VAL A 1 93 ? -0.394 7.93 -5.145 1 98.81 93 VAL A CA 1
ATOM 690 C C . VAL A 1 93 ? 0.423 8.281 -6.387 1 98.81 93 VAL A C 1
ATOM 692 O O . VAL A 1 93 ? 1.651 8.172 -6.383 1 98.81 93 VAL A O 1
ATOM 695 N N . ASP A 1 94 ? -0.256 8.797 -7.43 1 98.75 94 ASP A N 1
ATOM 696 C CA . ASP A 1 94 ? 0.448 9.109 -8.672 1 98.75 94 ASP A CA 1
ATOM 697 C C . ASP A 1 94 ? 1.466 10.227 -8.461 1 98.75 94 ASP A C 1
ATOM 699 O O . ASP A 1 94 ? 2.533 10.227 -9.078 1 98.75 94 ASP A O 1
ATOM 703 N N . GLY A 1 95 ? 1.095 11.234 -7.664 1 98.81 95 GLY A N 1
ATOM 704 C CA . GLY A 1 95 ? 2.059 12.266 -7.328 1 98.81 95 GLY A CA 1
ATOM 705 C C . GLY A 1 95 ? 3.322 11.727 -6.691 1 98.81 95 GLY A C 1
ATOM 706 O O . GLY A 1 95 ? 4.43 12.102 -7.074 1 98.81 95 GLY A O 1
ATOM 707 N N . THR A 1 96 ? 3.178 10.805 -5.707 1 98.88 96 THR A N 1
ATOM 708 C CA . THR A 1 96 ? 4.312 10.172 -5.051 1 98.88 96 THR A CA 1
ATOM 709 C C . THR A 1 96 ? 5.145 9.375 -6.055 1 98.88 96 THR A C 1
ATOM 711 O O . THR A 1 96 ? 6.371 9.492 -6.082 1 98.88 96 THR A O 1
ATOM 714 N N . ARG A 1 97 ? 4.492 8.641 -6.902 1 98.81 97 ARG A N 1
ATOM 715 C CA . ARG A 1 97 ? 5.176 7.836 -7.91 1 98.81 97 ARG A CA 1
ATOM 716 C C . ARG A 1 97 ? 5.969 8.719 -8.867 1 98.81 97 ARG A C 1
ATOM 718 O O . ARG A 1 97 ? 7.07 8.359 -9.289 1 98.81 97 ARG A O 1
ATOM 725 N N . ALA A 1 98 ? 5.352 9.805 -9.258 1 98.75 98 ALA A N 1
ATOM 726 C CA . ALA A 1 98 ? 6.008 10.711 -10.195 1 98.75 98 ALA A CA 1
ATOM 727 C C . ALA A 1 98 ? 7.293 11.281 -9.602 1 98.75 98 ALA A C 1
ATOM 729 O O . ALA A 1 98 ? 8.312 11.367 -10.281 1 98.75 98 ALA A O 1
ATOM 730 N N . ILE A 1 99 ? 7.246 11.656 -8.352 1 98.88 99 ILE A N 1
ATOM 731 C CA . ILE A 1 99 ? 8.43 12.172 -7.664 1 98.88 99 ILE A CA 1
ATOM 732 C C . ILE A 1 99 ? 9.508 11.094 -7.617 1 98.88 99 ILE A C 1
ATOM 734 O O . ILE A 1 99 ? 10.672 11.352 -7.945 1 98.88 99 ILE A O 1
ATOM 738 N N . ILE A 1 100 ? 9.141 9.891 -7.227 1 98.75 100 ILE A N 1
ATOM 739 C CA . ILE A 1 100 ? 10.078 8.773 -7.113 1 98.75 100 ILE A CA 1
ATOM 740 C C . ILE A 1 100 ? 10.719 8.5 -8.469 1 98.75 100 ILE A C 1
ATOM 742 O O . ILE A 1 100 ? 11.938 8.336 -8.562 1 98.75 100 ILE A O 1
ATOM 746 N N . LYS A 1 101 ? 9.859 8.445 -9.5 1 98.69 101 LYS A N 1
ATOM 747 C CA . LYS A 1 101 ? 10.375 8.172 -10.836 1 98.69 101 LYS A CA 1
ATOM 748 C C . LYS A 1 101 ? 11.398 9.211 -11.258 1 98.69 101 LYS A C 1
ATOM 750 O O . LYS A 1 101 ? 12.438 8.875 -11.836 1 98.69 101 LYS A O 1
ATOM 755 N N . ARG A 1 102 ? 11.086 10.445 -11.023 1 98.75 102 ARG A N 1
ATOM 756 C CA . ARG A 1 102 ? 12 11.523 -11.391 1 98.75 102 ARG A CA 1
ATOM 757 C C . ARG A 1 102 ? 13.328 11.391 -10.648 1 98.75 102 ARG A C 1
ATOM 759 O O . ARG A 1 102 ? 14.398 11.539 -11.25 1 98.75 102 ARG A O 1
ATOM 766 N N . CYS A 1 103 ? 13.273 11.117 -9.391 1 98.69 103 CYS A N 1
ATOM 767 C CA . CYS A 1 103 ? 14.484 10.945 -8.594 1 98.69 103 CYS A CA 1
ATOM 768 C C . CYS A 1 103 ? 15.289 9.75 -9.086 1 98.69 103 CYS A C 1
ATOM 770 O O . CYS A 1 103 ? 16.516 9.82 -9.188 1 98.69 103 CYS A O 1
ATOM 772 N N . LYS A 1 104 ? 14.562 8.656 -9.344 1 98.38 104 LYS A N 1
ATOM 773 C CA . LYS A 1 104 ? 15.211 7.477 -9.906 1 98.38 104 LYS A CA 1
ATOM 774 C C . LYS A 1 104 ? 15.977 7.824 -11.188 1 98.38 104 LYS A C 1
ATOM 776 O O . LYS A 1 104 ? 17.141 7.461 -11.336 1 98.38 104 LYS A O 1
ATOM 781 N N . ASP A 1 105 ? 15.289 8.508 -12.086 1 97.94 105 ASP A N 1
ATOM 782 C CA . ASP A 1 105 ? 15.867 8.852 -13.383 1 97.94 105 ASP A CA 1
ATOM 783 C C . ASP A 1 105 ? 17.094 9.758 -13.219 1 97.94 105 ASP A C 1
ATOM 785 O O . ASP A 1 105 ? 18.047 9.656 -13.977 1 97.94 105 ASP A O 1
ATOM 789 N N . MET A 1 106 ? 17.062 10.617 -12.25 1 97.75 106 MET A N 1
ATOM 790 C CA . MET A 1 106 ? 18.172 11.539 -12 1 97.75 106 MET A CA 1
ATOM 791 C C . MET A 1 106 ? 19.344 10.82 -11.336 1 97.75 106 MET A C 1
ATOM 793 O O . MET A 1 106 ? 20.5 11.164 -11.578 1 97.75 106 MET A O 1
ATOM 797 N N . GLY A 1 107 ? 19.094 9.938 -10.422 1 97.88 107 GLY A N 1
ATOM 798 C CA . GLY A 1 107 ? 20.109 9.07 -9.844 1 97.88 107 GLY A CA 1
ATOM 799 C C . GLY A 1 107 ? 20.844 9.711 -8.68 1 97.88 107 GLY A C 1
ATOM 800 O O . GLY A 1 107 ? 21.875 9.195 -8.227 1 97.88 107 GLY A O 1
ATOM 801 N N . HIS A 1 108 ? 20.328 10.859 -8.141 1 97.31 108 HIS A N 1
ATOM 802 C CA . HIS A 1 108 ? 21.078 11.578 -7.113 1 97.31 108 HIS A CA 1
ATOM 803 C C . HIS A 1 108 ? 20.547 11.273 -5.719 1 97.31 108 HIS A C 1
ATOM 805 O O . HIS A 1 108 ? 21.094 11.758 -4.723 1 97.31 108 HIS A O 1
ATOM 811 N N . CYS A 1 109 ? 19.531 10.516 -5.48 1 96.75 109 CYS A N 1
ATOM 812 C CA . CYS A 1 109 ? 19 9.953 -4.242 1 96.75 109 CYS A CA 1
ATOM 813 C C . CYS A 1 109 ? 18.797 11.039 -3.195 1 96.75 109 CYS A C 1
ATOM 815 O O . CYS A 1 109 ? 19.391 10.992 -2.115 1 96.75 109 CYS A O 1
ATOM 817 N N . PRO A 1 110 ? 17.922 12.008 -3.461 1 97.25 110 PRO A N 1
ATOM 818 C CA . PRO A 1 110 ? 17.641 13.023 -2.449 1 97.25 110 PRO A CA 1
ATOM 819 C C . PRO A 1 110 ? 16.984 12.453 -1.191 1 97.25 110 PRO A C 1
ATOM 821 O O . PRO A 1 110 ? 16.375 11.375 -1.241 1 97.25 110 PRO A O 1
ATOM 824 N N . ARG A 1 111 ? 17.156 13.172 -0.096 1 96.69 111 ARG A N 1
ATOM 825 C CA . ARG A 1 111 ? 16.359 12.867 1.093 1 96.69 111 ARG A CA 1
ATOM 826 C C . ARG A 1 111 ? 14.914 13.312 0.921 1 96.69 111 ARG A C 1
ATOM 828 O O . ARG A 1 111 ? 14.656 14.43 0.468 1 96.69 111 ARG A O 1
ATOM 835 N N . LEU A 1 112 ? 13.984 12.398 1.196 1 97.5 112 LEU A N 1
ATOM 836 C CA . LEU A 1 112 ? 12.562 12.656 0.994 1 97.5 112 LEU A CA 1
ATOM 837 C C . LEU A 1 112 ? 11.781 12.445 2.285 1 97.5 112 LEU A C 1
ATOM 839 O O . LEU A 1 112 ? 11.789 11.344 2.842 1 97.5 112 LEU A O 1
ATOM 843 N N . VAL A 1 113 ? 11.195 13.5 2.816 1 98.25 113 VAL A N 1
ATOM 844 C CA . VAL A 1 113 ? 10.273 13.414 3.949 1 98.25 113 VAL A CA 1
ATOM 845 C C . VAL A 1 113 ? 8.836 13.484 3.453 1 98.25 113 VAL A C 1
ATOM 847 O O . VAL A 1 113 ? 8.438 14.469 2.818 1 98.25 113 VAL A O 1
ATOM 850 N N . PHE A 1 114 ? 8.109 12.461 3.758 1 98.69 114 PHE A N 1
ATOM 851 C CA . PHE A 1 114 ? 6.727 12.328 3.316 1 98.69 114 PHE A CA 1
ATOM 852 C C . PHE A 1 114 ? 5.77 12.461 4.492 1 98.69 114 PHE A C 1
ATOM 854 O O . PHE A 1 114 ? 5.957 11.82 5.527 1 98.69 114 PHE A O 1
ATOM 861 N N . SER A 1 115 ? 4.746 13.328 4.293 1 98.5 115 SER A N 1
ATOM 862 C CA . SER A 1 115 ? 3.695 13.422 5.301 1 98.5 115 SER A CA 1
ATOM 863 C C . SER A 1 115 ? 2.639 12.336 5.105 1 98.5 115 SER A C 1
ATOM 865 O O . SER A 1 115 ? 1.741 12.484 4.273 1 98.5 115 SER A O 1
ATOM 867 N N . SER A 1 116 ? 2.785 11.305 5.816 1 97.81 116 SER A N 1
ATOM 868 C CA . SER A 1 116 ? 1.714 10.328 5.934 1 97.81 116 SER A CA 1
ATOM 869 C C . SER A 1 116 ? 0.728 10.711 7.031 1 97.81 116 SER A C 1
ATOM 871 O O . SER A 1 116 ? 0.514 11.898 7.293 1 97.81 116 SER A O 1
ATOM 873 N N . SER A 1 117 ? -0.025 9.75 7.555 1 96.19 117 SER A N 1
ATOM 874 C CA . SER A 1 117 ? -1.095 10.062 8.492 1 96.19 117 SER A CA 1
ATOM 875 C C . SER A 1 117 ? -1.419 8.867 9.383 1 96.19 117 SER A C 1
ATOM 877 O O . SER A 1 117 ? -1.276 7.719 8.961 1 96.19 117 SER A O 1
ATOM 879 N N . VAL A 1 118 ? -1.919 9.172 10.531 1 93.06 118 VAL A N 1
ATOM 880 C CA . VAL A 1 118 ? -2.41 8.109 11.406 1 93.06 118 VAL A CA 1
ATOM 881 C C . VAL A 1 118 ? -3.658 7.473 10.797 1 93.06 118 VAL A C 1
ATOM 883 O O . VAL A 1 118 ? -4.113 6.426 11.258 1 93.06 118 VAL A O 1
ATOM 886 N N . ALA A 1 119 ? -4.148 8.039 9.75 1 93 119 ALA A N 1
ATOM 887 C CA . ALA A 1 119 ? -5.289 7.469 9.031 1 93 119 ALA A CA 1
ATOM 888 C C . ALA A 1 119 ? -4.934 6.117 8.422 1 93 119 ALA A C 1
ATOM 890 O O . ALA A 1 119 ? -5.812 5.383 7.969 1 93 119 ALA A O 1
ATOM 891 N N . VAL A 1 120 ? -3.639 5.73 8.383 1 94.06 120 VAL A N 1
ATOM 892 C CA . VAL A 1 120 ? -3.23 4.438 7.844 1 94.06 120 VAL A CA 1
ATOM 893 C C . VAL A 1 120 ? -3.646 3.32 8.797 1 94.06 120 VAL A C 1
ATOM 895 O O . VAL A 1 120 ? -3.662 2.146 8.422 1 94.06 120 VAL A O 1
ATOM 898 N N . TYR A 1 121 ? -3.879 3.852 9.984 1 88.44 121 TYR A N 1
ATOM 899 C CA . TYR A 1 121 ? -4.332 2.861 10.961 1 88.44 121 TYR A CA 1
ATOM 900 C C . TYR A 1 121 ? -5.832 2.631 10.844 1 88.44 121 TYR A C 1
ATOM 902 O O . TYR A 1 121 ? -6.531 3.379 10.156 1 88.44 121 TYR A O 1
ATOM 910 N N . GLY A 1 122 ? -6.449 1.635 11.227 1 74.88 122 GLY A N 1
ATOM 911 C CA . GLY A 1 122 ? -7.863 1.304 11.344 1 74.88 122 GLY A CA 1
ATOM 912 C C . GLY A 1 122 ? -8.281 0.943 12.758 1 74.88 122 GLY A C 1
ATOM 913 O O . GLY A 1 122 ? -7.465 0.988 13.68 1 74.88 122 GLY A O 1
ATOM 914 N N . PRO A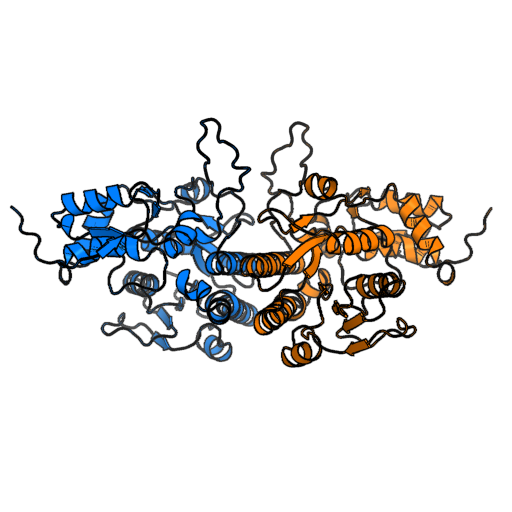 1 123 ? -9.688 0.98 12.789 1 58.44 123 PRO A N 1
ATOM 915 C CA . PRO A 1 123 ? -10.086 0.552 14.133 1 58.44 123 PRO A CA 1
ATOM 916 C C . PRO A 1 123 ? -9.344 -0.7 14.594 1 58.44 123 PRO A C 1
ATOM 918 O O . PRO A 1 123 ? -8.953 -1.53 13.773 1 58.44 123 PRO A O 1
ATOM 921 N N . LEU A 1 124 ? -8.508 -0.615 15.656 1 51.44 124 LEU A N 1
ATOM 922 C CA . LEU A 1 124 ? -7.836 -1.808 16.172 1 51.44 124 LEU A CA 1
ATOM 923 C C . LEU A 1 124 ? -8.578 -3.07 15.742 1 51.44 124 LEU A C 1
ATOM 925 O O . LEU A 1 124 ? -9.805 -3.125 15.805 1 51.44 124 LEU A O 1
ATOM 929 N N . PRO A 1 125 ? -8.008 -3.793 14.703 1 43.75 125 PRO A N 1
ATOM 930 C CA . PRO A 1 125 ? -8.719 -5.07 14.594 1 43.75 125 PRO A CA 1
ATOM 931 C C . PRO A 1 125 ? -9.375 -5.504 15.898 1 43.75 125 PRO A C 1
ATOM 933 O O . PRO A 1 125 ? -8.906 -5.133 16.984 1 43.75 125 PRO A O 1
ATOM 936 N N . ALA A 1 126 ? -10.594 -5.906 15.914 1 38.69 126 ALA A N 1
ATOM 937 C CA . ALA A 1 126 ? -11.148 -6.535 17.109 1 38.69 126 ALA A CA 1
ATOM 938 C C . ALA A 1 126 ? -10.062 -7.25 17.906 1 38.69 126 ALA A C 1
ATOM 940 O O . ALA A 1 126 ? -10.305 -7.707 19.016 1 38.69 126 ALA A O 1
ATOM 941 N N . SER A 1 127 ? -9.125 -7.797 17.203 1 35.88 127 SER A N 1
ATOM 942 C CA . SER A 1 127 ? -8.094 -8.5 17.969 1 35.88 127 SER A CA 1
ATOM 943 C C . SER A 1 127 ? -7.23 -7.531 18.766 1 35.88 127 SER A C 1
ATOM 945 O O . SER A 1 127 ? -6.059 -7.332 18.438 1 35.88 127 SER A O 1
ATOM 947 N N . ILE A 1 128 ? -7.598 -6.363 18.922 1 37.66 128 ILE A N 1
ATOM 948 C CA . ILE A 1 128 ? -6.91 -5.484 19.859 1 37.66 128 ILE A CA 1
ATOM 949 C C . ILE A 1 128 ? -6.398 -6.293 21.047 1 37.66 128 ILE A C 1
ATOM 951 O O . ILE A 1 128 ? -7.18 -6.949 21.734 1 37.66 128 ILE A O 1
ATOM 955 N N . VAL A 1 129 ? -5.176 -6.676 20.906 1 34 129 VAL A N 1
ATOM 956 C CA . VAL A 1 129 ? -4.527 -7.18 22.109 1 34 129 VAL A CA 1
ATOM 957 C C . VAL A 1 129 ? -4.98 -6.363 23.328 1 34 129 VAL A C 1
ATOM 959 O O . VAL A 1 129 ? -4.883 -5.137 23.328 1 34 129 VAL A O 1
ATOM 962 N N . GLU A 1 130 ? -6.055 -6.762 23.828 1 37.28 130 GLU A N 1
ATOM 963 C CA . GLU A 1 130 ? -6.281 -6.215 25.156 1 37.28 130 GLU A CA 1
ATOM 964 C C . GLU A 1 130 ? -4.961 -5.91 25.859 1 37.28 130 GLU A C 1
ATOM 966 O O . GLU A 1 130 ? -4.102 -6.789 25.984 1 37.28 130 GLU A O 1
ATOM 971 N N . GLY A 1 131 ? -4.477 -4.801 25.578 1 36.06 131 GLY A N 1
ATOM 972 C CA . GLY A 1 131 ? -3.363 -4.531 26.469 1 36.06 131 GLY A CA 1
ATOM 973 C C . GLY A 1 131 ? -3.609 -5.008 27.891 1 36.06 131 GLY A C 1
ATOM 974 O O . GLY A 1 131 ? -4.738 -5.355 28.25 1 36.06 131 GLY A O 1
ATOM 975 N N . VAL A 1 132 ? -2.607 -5.402 28.578 1 34.06 132 VAL A N 1
ATOM 976 C CA . VAL A 1 132 ? -2.752 -5.93 29.938 1 34.06 132 VAL A CA 1
ATOM 977 C C . VAL A 1 132 ? -3.932 -5.25 30.625 1 34.06 132 VAL A C 1
ATOM 979 O O . VAL A 1 132 ? -4.645 -5.883 31.422 1 34.06 132 VAL A O 1
ATOM 982 N N . ASP A 1 133 ? -3.939 -3.941 30.594 1 38.03 133 ASP A N 1
ATOM 983 C CA . ASP A 1 133 ? -4.914 -3.264 31.453 1 38.03 133 ASP A CA 1
ATOM 984 C C . ASP A 1 133 ? -6.215 -3.004 30.703 1 38.03 133 ASP A C 1
ATOM 986 O O . ASP A 1 133 ? -7.086 -2.277 31.188 1 38.03 133 ASP A O 1
ATOM 990 N N . GLY A 1 134 ? -6.621 -3.74 29.562 1 43 134 GLY A N 1
ATOM 991 C CA . GLY A 1 134 ? -7.871 -3.473 28.875 1 43 134 GLY A CA 1
ATOM 992 C C . GLY A 1 134 ? -7.734 -2.426 27.781 1 43 134 GLY A C 1
ATOM 993 O O . GLY A 1 134 ? -8.695 -2.143 27.062 1 43 134 GLY A O 1
ATOM 994 N N . GLU A 1 135 ? -6.828 -1.485 27.875 1 45.12 135 GLU A N 1
ATOM 995 C CA . GLU A 1 135 ? -6.707 -0.357 26.953 1 45.12 135 GLU A CA 1
ATOM 996 C C . GLU A 1 135 ? -6.102 -0.791 25.625 1 45.12 135 GLU A C 1
ATOM 998 O O . GLU A 1 135 ? -5.117 -1.532 25.594 1 45.12 135 GLU A O 1
ATOM 1003 N N . THR A 1 136 ? -6.922 -0.985 24.656 1 51.12 136 THR A N 1
ATOM 1004 C CA . THR A 1 136 ? -6.48 -1.204 23.281 1 51.12 136 THR A CA 1
ATOM 1005 C C . THR A 1 136 ? -5.367 -0.229 22.906 1 51.12 136 THR A C 1
ATOM 1007 O O . THR A 1 136 ? -5.586 0.984 22.875 1 51.12 136 THR A O 1
ATOM 1010 N N . LYS A 1 137 ? -3.973 -0.513 23.141 1 62.81 137 LYS A N 1
ATOM 1011 C CA . LYS A 1 137 ? -2.951 0.509 22.938 1 62.81 137 LYS A CA 1
ATOM 1012 C C . LYS A 1 137 ? -2.301 0.365 21.562 1 62.81 137 LYS A C 1
ATOM 1014 O O . LYS A 1 137 ? -1.838 -0.718 21.203 1 62.81 137 LYS A O 1
ATOM 1019 N N . PHE A 1 138 ? -2.67 1.281 20.531 1 79 138 PHE A N 1
ATOM 1020 C CA . PHE A 1 138 ? -1.897 1.462 19.312 1 79 138 PHE A CA 1
ATOM 1021 C C . PHE A 1 138 ? -0.453 1.828 19.625 1 79 138 PHE A C 1
ATOM 1023 O O . PHE A 1 138 ? -0.195 2.6 20.562 1 79 138 PHE A O 1
ATOM 1030 N N . THR A 1 139 ? 0.372 1.062 18.984 1 77.69 139 THR A N 1
ATOM 1031 C CA . THR A 1 139 ? 1.774 1.463 19.016 1 77.69 139 THR A CA 1
ATOM 1032 C C . THR A 1 139 ? 2.295 1.716 17.609 1 77.69 139 THR A C 1
ATOM 1034 O O . THR A 1 139 ? 1.578 1.503 16.625 1 77.69 139 THR A O 1
ATOM 1037 N N . ASP A 1 140 ? 3.486 2.174 17.578 1 73.56 140 ASP A N 1
ATOM 1038 C CA . ASP A 1 140 ? 4.094 2.463 16.281 1 73.56 140 ASP A CA 1
ATOM 1039 C C . ASP A 1 140 ? 4.387 1.177 15.508 1 73.56 140 ASP A C 1
ATOM 1041 O O . ASP A 1 140 ? 4.68 1.215 14.312 1 73.56 140 ASP A O 1
ATOM 1045 N N . THR A 1 141 ? 4.109 -0.013 16.109 1 71.81 141 THR A N 1
ATOM 1046 C CA . THR A 1 141 ? 4.316 -1.281 15.422 1 71.81 141 THR A CA 1
ATOM 1047 C C . THR A 1 141 ? 2.982 -1.917 15.047 1 71.81 141 THR A C 1
ATOM 1049 O O . THR A 1 141 ? 2.949 -2.967 14.398 1 71.81 141 THR A O 1
ATOM 1052 N N . THR A 1 142 ? 1.99 -1.22 15.484 1 77.75 142 THR A N 1
ATOM 1053 C CA . THR A 1 142 ? 0.675 -1.73 15.117 1 77.75 142 THR A CA 1
ATOM 1054 C C . THR A 1 142 ? 0.522 -1.781 13.602 1 77.75 142 THR A C 1
ATOM 1056 O O . THR A 1 142 ? 0.923 -0.85 12.898 1 77.75 142 THR A O 1
ATOM 1059 N N . THR A 1 143 ? -0.035 -2.924 13.148 1 79.25 143 THR A N 1
ATOM 1060 C CA . THR A 1 143 ? -0.235 -3.105 11.711 1 79.25 143 THR A CA 1
ATOM 1061 C C . THR A 1 143 ? -1.237 -2.09 11.172 1 79.25 143 THR A C 1
ATOM 1063 O O . THR A 1 143 ? -2.305 -1.891 11.758 1 79.25 143 THR A O 1
ATOM 1066 N N . ALA A 1 144 ? -0.842 -1.462 10.125 1 87.06 144 ALA A N 1
ATOM 1067 C CA . ALA A 1 144 ? -1.729 -0.523 9.445 1 87.06 144 ALA A CA 1
ATOM 1068 C C . ALA A 1 144 ? -2.879 -1.255 8.758 1 87.06 144 ALA A C 1
ATOM 1070 O O . ALA A 1 144 ? -2.674 -2.291 8.125 1 87.06 144 ALA A O 1
ATOM 1071 N N . PHE A 1 145 ? -4.074 -0.763 8.945 1 86.88 145 PHE A N 1
ATOM 1072 C CA . PHE A 1 145 ? -5.297 -1.292 8.359 1 86.88 145 PHE A CA 1
ATOM 1073 C C . PHE A 1 145 ? -6.293 -0.171 8.078 1 86.88 145 PHE A C 1
ATOM 1075 O O . PHE A 1 145 ? -7.305 -0.047 8.773 1 86.88 145 PHE A O 1
ATOM 1082 N N . PRO A 1 146 ? -6.027 0.567 7.004 1 90.88 146 PRO A N 1
ATOM 1083 C CA . PRO A 1 146 ? -6.816 1.776 6.762 1 90.88 146 PRO A CA 1
ATOM 1084 C C . PRO A 1 146 ? -8.281 1.472 6.438 1 90.88 146 PRO A C 1
ATOM 1086 O O . PRO A 1 146 ? -8.57 0.477 5.766 1 90.88 146 PRO A O 1
ATOM 1089 N N . GLN A 1 147 ? -9.164 2.363 6.863 1 88.69 147 GLN A N 1
ATOM 1090 C CA . GLN A 1 147 ? -10.602 2.219 6.648 1 88.69 147 GLN A CA 1
ATOM 1091 C C . GLN A 1 147 ? -11.148 3.381 5.832 1 88.69 147 GLN A C 1
ATOM 1093 O O . GLN A 1 147 ? -12.352 3.676 5.891 1 88.69 147 GLN A O 1
ATOM 1098 N N . SER A 1 148 ? -10.305 4.09 5.195 1 91 148 SER A N 1
ATOM 1099 C CA . SER A 1 148 ? -10.664 5.168 4.277 1 91 148 SER A CA 1
ATOM 1100 C C . SER A 1 148 ? -9.766 5.172 3.049 1 91 148 SER A C 1
ATOM 1102 O O . SER A 1 148 ? -8.656 4.633 3.082 1 91 148 SER A O 1
ATOM 1104 N N . SER A 1 149 ? -10.305 5.793 1.979 1 94.81 149 SER A N 1
ATOM 1105 C CA . SER A 1 149 ? -9.484 5.891 0.773 1 94.81 149 SER A CA 1
ATOM 1106 C C . SER A 1 149 ? -8.227 6.703 1.022 1 94.81 149 SER A C 1
ATOM 1108 O O . SER A 1 149 ? -7.145 6.348 0.546 1 94.81 149 SER A O 1
ATOM 1110 N N . TYR A 1 150 ? -8.359 7.754 1.796 1 95.75 150 TYR A N 1
ATOM 1111 C CA . TYR A 1 150 ? -7.207 8.57 2.145 1 95.75 150 TYR A CA 1
ATOM 1112 C C . TYR A 1 150 ? -6.168 7.758 2.904 1 95.75 150 TYR A C 1
ATOM 1114 O O . TYR A 1 150 ? -4.988 7.75 2.543 1 95.75 150 TYR A O 1
ATOM 1122 N N . GLY A 1 151 ? -6.582 7.051 3.957 1 95.44 151 GLY A N 1
ATOM 1123 C CA . GLY A 1 151 ? -5.656 6.207 4.699 1 95.44 151 GLY A CA 1
ATOM 1124 C C . GLY A 1 151 ? -4.977 5.164 3.84 1 95.44 151 GLY A C 1
ATOM 1125 O O . GLY A 1 151 ? -3.771 4.938 3.965 1 95.44 151 GLY A O 1
ATOM 1126 N N . THR A 1 152 ? -5.742 4.543 2.986 1 96.25 152 THR A N 1
ATOM 1127 C CA . THR A 1 152 ? -5.207 3.541 2.07 1 96.25 152 THR A CA 1
ATOM 1128 C C . THR A 1 152 ? -4.164 4.156 1.145 1 96.25 152 THR A C 1
ATOM 1130 O O . THR A 1 152 ? -3.084 3.594 0.957 1 96.25 152 THR A O 1
ATOM 1133 N N . GLN A 1 153 ? -4.461 5.297 0.588 1 98.62 153 GLN A N 1
ATOM 1134 C CA . GLN A 1 153 ? -3.582 5.957 -0.374 1 98.62 153 GLN A CA 1
ATOM 1135 C C . GLN A 1 153 ? -2.301 6.445 0.296 1 98.62 153 GLN A C 1
ATOM 1137 O O . GLN A 1 153 ? -1.222 6.383 -0.296 1 98.62 153 GLN A O 1
ATOM 1142 N N . LYS A 1 154 ? -2.396 6.891 1.543 1 98.31 154 LYS A N 1
ATOM 1143 C CA . LYS A 1 154 ? -1.192 7.25 2.287 1 98.31 154 LYS A CA 1
ATOM 1144 C C . LYS A 1 154 ? -0.332 6.023 2.568 1 98.31 154 LYS A C 1
ATOM 1146 O O . LYS A 1 154 ? 0.895 6.082 2.467 1 98.31 154 LYS A O 1
ATOM 1151 N N . LEU A 1 155 ? -0.973 4.941 2.922 1 97 155 LEU A N 1
ATOM 1152 C CA . LEU A 1 155 ? -0.223 3.717 3.176 1 97 155 LEU A CA 1
ATOM 1153 C C . LEU A 1 155 ? 0.46 3.225 1.905 1 97 155 LEU A C 1
ATOM 1155 O O . LEU A 1 155 ? 1.609 2.777 1.946 1 97 155 LEU A O 1
ATOM 1159 N N . ILE A 1 156 ? -0.209 3.256 0.812 1 98.5 156 ILE A N 1
ATOM 1160 C CA . ILE A 1 156 ? 0.374 2.896 -0.475 1 98.5 156 ILE A CA 1
ATOM 1161 C C . ILE A 1 156 ? 1.6 3.766 -0.748 1 98.5 156 ILE A C 1
ATOM 1163 O O . ILE A 1 156 ? 2.639 3.266 -1.185 1 98.5 156 ILE A O 1
ATOM 1167 N N . SER A 1 157 ? 1.505 5.039 -0.484 1 98.69 157 SER A N 1
ATOM 1168 C CA . SER A 1 157 ? 2.621 5.957 -0.695 1 98.69 157 SER A CA 1
ATOM 1169 C C . SER A 1 157 ? 3.807 5.598 0.197 1 98.69 157 SER A C 1
ATOM 1171 O O . SER A 1 157 ? 4.961 5.684 -0.229 1 98.69 157 SER A O 1
ATOM 1173 N N . GLU A 1 158 ? 3.543 5.184 1.46 1 97.25 158 GLU A N 1
ATOM 1174 C CA . GLU A 1 158 ? 4.621 4.695 2.316 1 97.25 158 GLU A CA 1
ATOM 1175 C C . GLU A 1 158 ? 5.352 3.525 1.67 1 97.25 158 GLU A C 1
ATOM 1177 O O . GLU A 1 158 ? 6.586 3.486 1.664 1 97.25 158 GLU A O 1
ATOM 1182 N N . LEU A 1 159 ? 4.555 2.615 1.178 1 96.62 159 LEU A N 1
ATOM 1183 C CA . LEU A 1 159 ? 5.129 1.413 0.582 1 96.62 159 LEU A CA 1
ATOM 1184 C C . LEU A 1 159 ? 5.98 1.763 -0.635 1 96.62 159 LEU A C 1
ATOM 1186 O O . LEU A 1 159 ? 7.062 1.202 -0.821 1 96.62 159 LEU A O 1
ATOM 1190 N N . LEU A 1 160 ? 5.484 2.648 -1.462 1 98.12 160 LEU A N 1
ATOM 1191 C CA . LEU A 1 160 ? 6.23 3.102 -2.629 1 98.12 160 LEU A CA 1
ATOM 1192 C C . LEU A 1 160 ? 7.551 3.74 -2.213 1 98.12 160 LEU A C 1
ATOM 1194 O O . LEU A 1 160 ? 8.602 3.443 -2.793 1 98.12 160 LEU A O 1
ATOM 1198 N N . ILE A 1 161 ? 7.52 4.555 -1.244 1 97.31 161 ILE A N 1
ATOM 1199 C CA . ILE A 1 161 ? 8.711 5.27 -0.792 1 97.31 161 ILE A CA 1
ATOM 1200 C C . ILE A 1 161 ? 9.688 4.289 -0.143 1 97.31 161 ILE A C 1
ATOM 1202 O O . ILE A 1 161 ? 10.898 4.387 -0.34 1 97.31 161 ILE A O 1
ATOM 1206 N N . ASN A 1 162 ? 9.148 3.348 0.638 1 94.88 162 ASN A N 1
ATOM 1207 C CA . ASN A 1 162 ? 10 2.332 1.244 1 94.88 162 ASN A CA 1
ATOM 1208 C C . ASN A 1 162 ? 10.758 1.528 0.188 1 94.88 162 ASN A C 1
ATOM 1210 O O . ASN A 1 162 ? 11.961 1.297 0.319 1 94.88 162 ASN A O 1
ATOM 1214 N N . ASP A 1 163 ? 10.039 1.085 -0.799 1 95 163 ASP A N 1
ATOM 1215 C CA . ASP A 1 163 ? 10.695 0.331 -1.864 1 95 163 ASP A CA 1
ATOM 1216 C C . ASP A 1 163 ? 11.695 1.202 -2.617 1 95 163 ASP A C 1
ATOM 1218 O O . ASP A 1 163 ? 12.781 0.741 -2.973 1 95 163 ASP A O 1
ATOM 1222 N N . ALA A 1 164 ? 11.344 2.461 -2.891 1 96.5 164 ALA A N 1
ATOM 1223 C CA . ALA A 1 164 ? 12.25 3.393 -3.562 1 96.5 164 ALA A CA 1
ATOM 1224 C C . ALA A 1 164 ? 13.508 3.627 -2.736 1 96.5 164 ALA A C 1
ATOM 1226 O O . ALA A 1 164 ? 14.594 3.803 -3.291 1 96.5 164 ALA A O 1
ATOM 1227 N N . THR A 1 165 ? 13.336 3.648 -1.431 1 95.44 165 THR A N 1
ATOM 1228 C CA . THR A 1 165 ? 14.477 3.814 -0.536 1 95.44 165 THR A CA 1
ATOM 1229 C C . THR A 1 165 ? 15.375 2.584 -0.574 1 95.44 165 THR A C 1
ATOM 1231 O O . THR A 1 165 ? 16.594 2.705 -0.681 1 95.44 165 THR A O 1
ATOM 1234 N N . ARG A 1 166 ? 14.75 1.45 -0.498 1 91 166 ARG A N 1
ATOM 1235 C CA . ARG A 1 166 ? 15.484 0.195 -0.59 1 91 166 ARG A CA 1
ATOM 1236 C C . ARG A 1 166 ? 16.312 0.137 -1.873 1 91 166 ARG A C 1
ATOM 1238 O O . ARG A 1 166 ? 17.422 -0.382 -1.877 1 91 166 ARG A O 1
ATOM 1245 N N . ARG A 1 167 ? 15.789 0.7 -2.949 1 93.56 167 ARG A N 1
ATOM 1246 C CA . ARG A 1 167 ? 16.391 0.624 -4.273 1 93.56 167 ARG A CA 1
ATOM 1247 C C . ARG A 1 167 ? 17.359 1.779 -4.5 1 93.56 167 ARG A C 1
ATOM 1249 O O . ARG A 1 167 ? 18.031 1.837 -5.531 1 93.56 167 ARG A O 1
ATOM 1256 N N . GLY A 1 168 ? 17.391 2.711 -3.615 1 94.31 168 GLY A N 1
ATOM 1257 C CA . GLY A 1 168 ? 18.328 3.812 -3.695 1 94.31 168 GLY A CA 1
ATOM 1258 C C . GLY A 1 168 ? 17.844 4.949 -4.574 1 94.31 168 GLY A C 1
ATOM 1259 O O . GLY A 1 168 ? 18.656 5.762 -5.043 1 94.31 168 GLY A O 1
ATOM 1260 N N . PHE A 1 169 ? 16.516 5.004 -4.859 1 97.12 169 PHE A N 1
ATOM 1261 C CA . PHE A 1 169 ? 15.977 6.086 -5.672 1 97.12 169 PHE A CA 1
ATOM 1262 C C . PHE A 1 169 ? 15.852 7.367 -4.855 1 97.12 169 PHE A C 1
ATOM 1264 O O . PHE A 1 169 ? 16.047 8.469 -5.383 1 97.12 169 PHE A O 1
ATOM 1271 N N . VAL A 1 170 ? 15.508 7.227 -3.568 1 96.56 170 VAL A N 1
ATOM 1272 C CA . VAL A 1 170 ? 15.414 8.289 -2.572 1 96.56 170 VAL A CA 1
ATOM 1273 C C . VAL A 1 170 ? 15.891 7.77 -1.217 1 96.56 170 VAL A C 1
ATOM 1275 O O . VAL A 1 170 ? 16.062 6.562 -1.035 1 96.56 170 VAL A O 1
ATOM 1278 N N . ASP A 1 171 ? 16.219 8.641 -0.404 1 96.06 171 ASP A N 1
ATOM 1279 C CA . ASP A 1 171 ? 16.375 8.359 1.019 1 96.06 171 ASP A CA 1
ATOM 1280 C C . ASP A 1 171 ? 15.164 8.82 1.814 1 96.06 171 ASP A C 1
ATOM 1282 O O . ASP A 1 171 ? 15.133 9.953 2.316 1 96.06 171 ASP A O 1
ATOM 1286 N N . GLY A 1 172 ? 14.188 7.918 1.968 1 95.94 172 GLY A N 1
ATOM 1287 C CA . GLY A 1 172 ? 12.852 8.305 2.367 1 95.94 172 GLY A CA 1
ATOM 1288 C C . GLY A 1 172 ? 12.602 8.156 3.857 1 95.94 172 GLY A C 1
ATOM 1289 O O . GLY A 1 172 ? 13.141 7.246 4.492 1 95.94 172 GLY A O 1
ATOM 1290 N N . ARG A 1 173 ? 11.719 9.07 4.383 1 95.69 173 ARG A N 1
ATOM 1291 C CA . ARG A 1 173 ? 11.086 9.008 5.691 1 95.69 173 ARG A CA 1
ATOM 1292 C C . ARG A 1 173 ? 9.586 9.281 5.59 1 95.69 173 ARG A C 1
ATOM 1294 O O . ARG A 1 173 ? 9.18 10.312 5.051 1 95.69 173 ARG A O 1
ATOM 1301 N N . CYS A 1 174 ? 8.859 8.344 6.055 1 96.5 174 CYS A N 1
ATOM 1302 C CA . CYS A 1 174 ? 7.414 8.531 6.09 1 96.5 174 CYS A CA 1
ATOM 1303 C C . CYS A 1 174 ? 6.941 8.867 7.5 1 96.5 174 CYS A C 1
ATOM 1305 O O . CYS A 1 174 ? 7.102 8.055 8.422 1 96.5 174 CYS A O 1
ATOM 1307 N N . LEU A 1 175 ? 6.348 10.031 7.664 1 97.56 175 LEU A N 1
ATOM 1308 C CA . LEU A 1 175 ? 5.883 10.469 8.977 1 97.56 175 LEU A CA 1
ATOM 1309 C C . LEU A 1 175 ? 4.363 10.352 9.078 1 97.56 175 LEU A C 1
ATOM 1311 O O . LEU A 1 175 ? 3.635 11.016 8.336 1 97.56 175 LEU A O 1
ATOM 1315 N N . ARG A 1 176 ? 3.914 9.5 9.922 1 97 176 ARG A N 1
ATOM 1316 C CA . ARG A 1 176 ? 2.484 9.43 10.203 1 97 176 ARG A CA 1
ATOM 1317 C C . ARG A 1 176 ? 2.07 10.508 11.195 1 97 176 ARG A C 1
ATOM 1319 O O . ARG A 1 176 ? 2.279 10.367 12.398 1 97 176 ARG A O 1
ATOM 1326 N N . LEU A 1 177 ? 1.436 11.531 10.656 1 97.44 177 LEU A N 1
ATOM 1327 C CA . LEU A 1 177 ? 1.089 12.719 11.438 1 97.44 177 LEU A CA 1
ATOM 1328 C C . LEU A 1 177 ? -0.23 12.508 12.172 1 97.44 177 LEU A C 1
ATOM 1330 O O . LEU A 1 177 ? -1.179 11.953 11.617 1 97.44 177 LEU A O 1
ATOM 1334 N N . PRO A 1 178 ? -0.29 12.977 13.422 1 95.56 178 PRO A N 1
ATOM 1335 C CA . PRO A 1 178 ? -1.604 13.148 14.047 1 95.56 178 PRO A CA 1
ATOM 1336 C C . PRO A 1 178 ? -2.396 14.305 13.422 1 95.56 178 PRO A C 1
ATOM 1338 O O . PRO A 1 178 ? -1.916 14.961 12.5 1 95.56 178 PRO A O 1
ATOM 1341 N N . THR A 1 179 ? -3.592 14.453 13.906 1 95.19 179 THR A N 1
ATOM 1342 C CA . THR A 1 179 ? -4.355 15.633 13.508 1 95.19 179 THR A CA 1
ATOM 1343 C C . THR A 1 179 ? -3.631 16.906 13.914 1 95.19 179 THR A C 1
ATOM 1345 O O . THR A 1 179 ? -3.201 17.047 15.055 1 95.19 179 THR A O 1
ATOM 1348 N N . ILE A 1 180 ? -3.43 17.797 12.977 1 97.06 180 ILE A N 1
ATOM 1349 C CA . ILE A 1 180 ? -2.756 19.062 13.273 1 97.06 180 ILE A CA 1
ATOM 1350 C C . ILE A 1 180 ? -3.785 20.125 13.648 1 97.06 180 ILE A C 1
ATOM 1352 O O . ILE A 1 180 ? -4.684 20.438 12.867 1 97.06 180 ILE A O 1
ATOM 1356 N N . VAL A 1 181 ? -3.674 20.625 14.797 1 96.56 181 VAL A N 1
ATOM 1357 C CA . VAL A 1 181 ? -4.602 21.594 15.375 1 96.56 181 VAL A CA 1
ATOM 1358 C C . VAL A 1 181 ? -3.828 22.641 16.156 1 96.56 181 VAL A C 1
ATOM 1360 O O . VAL A 1 181 ? -2.879 22.312 16.875 1 96.56 181 VAL A O 1
ATOM 1363 N N . VAL A 1 182 ? -4.133 23.906 16 1 96.06 182 VAL A N 1
ATOM 1364 C CA . VAL A 1 182 ? -5.254 24.578 15.359 1 96.06 182 VAL A CA 1
ATOM 1365 C C . VAL A 1 182 ? -4.801 25.203 14.039 1 96.06 182 VAL A C 1
ATOM 1367 O O . VAL A 1 182 ? -3.896 26.047 14.016 1 96.06 182 VAL A O 1
ATOM 1370 N N . ARG A 1 183 ? -5.344 24.766 13.016 1 94.31 183 ARG A N 1
ATOM 1371 C CA . ARG A 1 183 ? -5.027 25.281 11.688 1 94.31 183 ARG A CA 1
ATOM 1372 C C . ARG A 1 183 ? -5.66 26.641 11.453 1 94.31 183 ARG A C 1
ATOM 1374 O O . ARG A 1 183 ? -6.859 26.828 11.672 1 94.31 183 ARG A O 1
ATOM 1381 N N . PRO A 1 184 ? -4.895 27.594 11.008 1 90.69 184 PRO A N 1
ATOM 1382 C CA . PRO A 1 184 ? -5.496 28.875 10.609 1 90.69 184 PRO A CA 1
ATOM 1383 C C . PRO A 1 184 ? -6.176 28.812 9.242 1 90.69 184 PRO A C 1
ATOM 1385 O O . PRO A 1 184 ? -6.039 27.812 8.531 1 90.69 184 PRO A O 1
ATOM 1388 N N . GLY A 1 185 ? -6.891 29.828 8.875 1 83.31 185 GLY A N 1
ATOM 1389 C CA . GLY A 1 185 ? -7.523 29.922 7.566 1 83.31 185 GLY A CA 1
ATOM 1390 C C . GLY A 1 185 ? -8.836 29.172 7.488 1 83.31 185 GLY A C 1
ATOM 1391 O O . GLY A 1 185 ? -9.406 28.797 8.516 1 83.31 185 GLY A O 1
ATOM 1392 N N . SER A 1 186 ? -9.25 28.984 6.266 1 80.12 186 SER A N 1
ATOM 1393 C CA . SER A 1 186 ? -10.531 28.312 6.074 1 80.12 186 SER A CA 1
ATOM 1394 C C . SER A 1 186 ? -10.391 26.797 6.234 1 80.12 186 SER A C 1
ATOM 1396 O O . SER A 1 186 ? -9.32 26.234 5.973 1 80.12 186 SER A O 1
ATOM 1398 N N . PRO A 1 187 ? -11.477 26.188 6.641 1 78.62 187 PRO A N 1
ATOM 1399 C CA . PRO A 1 187 ? -11.445 24.719 6.75 1 78.62 187 PRO A CA 1
ATOM 1400 C C . PRO A 1 187 ? -11.094 24.047 5.43 1 78.62 187 PRO A C 1
ATOM 1402 O O . PRO A 1 187 ? -11.43 24.547 4.359 1 78.62 187 PRO A O 1
ATOM 1405 N N . ASN A 1 188 ? -10.367 22.953 5.488 1 78.38 188 ASN A N 1
ATOM 1406 C CA . ASN A 1 188 ? -10.078 22.125 4.32 1 78.38 188 ASN A CA 1
ATOM 1407 C C . ASN A 1 188 ? -11.055 20.953 4.215 1 78.38 188 ASN A C 1
ATOM 1409 O O . ASN A 1 188 ? -12.117 20.969 4.836 1 78.38 188 ASN A O 1
ATOM 1413 N N . THR A 1 189 ? -10.75 19.922 3.387 1 78.06 189 THR A N 1
ATOM 1414 C CA . THR A 1 189 ? -11.664 18.828 3.107 1 78.06 189 THR A CA 1
ATOM 1415 C C . THR A 1 189 ? -11.406 17.656 4.059 1 78.06 189 THR A C 1
ATOM 1417 O O . THR A 1 189 ? -11.852 16.531 3.809 1 78.06 189 THR A O 1
ATOM 1420 N N . ALA A 1 190 ? -10.703 17.953 5.113 1 84.88 190 ALA A N 1
ATOM 1421 C CA . ALA A 1 190 ? -10.445 16.891 6.074 1 84.88 190 ALA A CA 1
ATOM 1422 C C . ALA A 1 190 ? -11.664 16.625 6.953 1 84.88 190 ALA A C 1
ATOM 1424 O O . ALA A 1 190 ? -12.352 17.578 7.359 1 84.88 190 ALA A O 1
ATOM 1425 N N . ALA A 1 191 ? -11.93 15.43 7.344 1 87.12 191 ALA A N 1
ATOM 1426 C CA . ALA A 1 191 ? -12.984 15.055 8.273 1 87.12 191 ALA A CA 1
ATOM 1427 C C . ALA A 1 191 ? -12.727 15.641 9.664 1 87.12 191 ALA A C 1
ATOM 1429 O O . ALA A 1 191 ? -13.664 15.891 10.422 1 87.12 191 ALA A O 1
ATOM 1430 N N . SER A 1 192 ? -11.477 15.945 9.93 1 91.69 192 SER A N 1
ATOM 1431 C CA . SER A 1 192 ? -11.102 16.453 11.242 1 91.69 192 SER A CA 1
ATOM 1432 C C . SER A 1 192 ? -11.047 17.969 11.25 1 91.69 192 SER A C 1
ATOM 1434 O O . SER A 1 192 ? -10.547 18.578 12.203 1 91.69 192 SER A O 1
ATOM 1436 N N . SER A 1 193 ? -11.547 18.594 10.203 1 93.5 193 SER A N 1
ATOM 1437 C CA . SER A 1 193 ? -11.438 20.047 10.102 1 93.5 193 SER A CA 1
ATOM 1438 C C . SER A 1 193 ? -12.125 20.734 11.281 1 93.5 193 SER A C 1
ATOM 1440 O O . SER A 1 193 ? -11.727 21.828 11.688 1 93.5 193 SER A O 1
ATOM 1442 N N . PHE A 1 194 ? -13.094 20.078 11.883 1 96.06 194 PHE A N 1
ATOM 1443 C CA . PHE A 1 194 ? -13.844 20.656 12.992 1 96.06 194 PHE A CA 1
ATOM 1444 C C . PHE A 1 194 ? -12.945 20.859 14.211 1 96.06 194 PHE A C 1
ATOM 1446 O O . PHE A 1 194 ? -13.211 21.734 15.039 1 96.06 194 PHE A O 1
ATOM 1453 N N . CYS A 1 195 ? -11.883 20.062 14.32 1 97.06 195 CYS A N 1
ATOM 1454 C CA . CYS A 1 195 ? -10.969 20.188 15.453 1 97.06 195 CYS A CA 1
ATOM 1455 C C . CYS A 1 195 ? -10.383 21.594 15.539 1 97.06 195 CYS A C 1
ATOM 1457 O O . CYS A 1 195 ? -10.195 22.125 16.625 1 97.06 195 CYS A O 1
ATOM 1459 N N . SER A 1 196 ? -10.109 22.141 14.438 1 97.44 196 SER A N 1
ATOM 1460 C CA . SER A 1 196 ? -9.609 23.5 14.406 1 97.44 196 SER A CA 1
ATOM 1461 C C . SER A 1 196 ? -10.742 24.516 14.484 1 97.44 196 SER A C 1
ATOM 1463 O O . SER A 1 196 ? -10.625 25.531 15.156 1 97.44 196 SER A O 1
ATOM 1465 N N . SER A 1 197 ? -11.852 24.188 13.859 1 96.88 197 SER A N 1
ATOM 1466 C CA . SER A 1 197 ? -12.969 25.125 13.773 1 96.88 197 SER A CA 1
ATOM 1467 C C . SER A 1 197 ? -13.531 25.438 15.156 1 96.88 197 SER A C 1
ATOM 1469 O O . SER A 1 197 ? -13.891 26.578 15.445 1 96.88 197 SER A O 1
ATOM 1471 N N . ILE A 1 198 ? -13.57 24.516 16.016 1 97.69 198 ILE A N 1
ATOM 1472 C CA . ILE A 1 198 ? -14.227 24.703 17.297 1 97.69 198 ILE A CA 1
ATOM 1473 C C . ILE A 1 198 ? -13.328 25.531 18.219 1 97.69 198 ILE A C 1
ATOM 1475 O O . ILE A 1 198 ? -13.742 25.922 19.312 1 97.69 198 ILE A O 1
ATOM 1479 N N . ILE A 1 199 ? -12.109 25.797 17.781 1 97.56 199 ILE A N 1
ATOM 1480 C CA . ILE A 1 199 ? -11.227 26.719 18.469 1 97.56 199 ILE A CA 1
ATOM 1481 C C . ILE A 1 199 ? -11.172 28.047 17.719 1 97.56 199 ILE A C 1
ATOM 1483 O O . ILE A 1 199 ? -11.438 29.109 18.281 1 97.56 199 ILE A O 1
ATOM 1487 N N . ARG A 1 200 ? -10.953 28.047 16.406 1 95.88 200 ARG A N 1
ATOM 1488 C CA . ARG A 1 200 ? -10.656 29.172 15.531 1 95.88 200 ARG A CA 1
ATOM 1489 C C . ARG A 1 200 ? -11.859 30.078 15.383 1 95.88 200 ARG A C 1
ATOM 1491 O O . ARG A 1 200 ? -11.75 31.297 15.562 1 95.88 200 ARG A O 1
ATOM 1498 N N . GLU A 1 201 ? -13.023 29.516 15.133 1 96.19 201 GLU A N 1
ATOM 1499 C CA . GLU A 1 201 ? -14.203 30.328 14.836 1 96.19 201 GLU A CA 1
ATOM 1500 C C . GLU A 1 201 ? -14.703 31.047 16.078 1 96.19 201 GLU A C 1
ATOM 1502 O O . GLU A 1 201 ? -14.953 32.25 16.047 1 96.19 201 GLU A O 1
ATOM 1507 N N . PRO A 1 202 ? -14.797 30.375 17.234 1 96.69 202 PRO A N 1
ATOM 1508 C CA . PRO A 1 202 ? -15.25 31.078 18.438 1 96.69 202 PRO A CA 1
ATOM 1509 C C . PRO A 1 202 ? -14.312 32.219 18.828 1 96.69 202 PRO A C 1
ATOM 1511 O O . PRO A 1 202 ? -14.766 33.25 19.344 1 96.69 202 PRO A O 1
ATOM 1514 N N . LEU A 1 203 ? -13 32.062 18.609 1 95.5 203 LEU A N 1
ATOM 1515 C CA . LEU A 1 203 ? -12.031 33.094 18.906 1 95.5 203 LEU A CA 1
ATOM 1516 C C . LEU A 1 203 ? -12.25 34.312 18 1 95.5 203 LEU A C 1
ATOM 1518 O O . LEU A 1 203 ? -11.781 35.406 18.312 1 95.5 203 LEU A O 1
ATOM 1522 N N . LYS A 1 204 ? -12.961 34.125 16.891 1 93.5 204 LYS A N 1
ATOM 1523 C CA . LYS A 1 204 ? -13.312 35.219 15.961 1 93.5 204 LYS A CA 1
ATOM 1524 C C . LYS A 1 204 ? -14.742 35.688 16.188 1 93.5 204 LYS A C 1
ATOM 1526 O O . LYS A 1 204 ? -15.242 36.531 15.438 1 93.5 204 LYS A O 1
ATOM 1531 N N . GLY A 1 205 ? -15.398 35.062 17.109 1 94.06 205 GLY A N 1
ATOM 1532 C CA . GLY A 1 205 ? -16.781 35.438 17.391 1 94.06 205 GLY A CA 1
ATOM 1533 C C . GLY A 1 205 ? -17.781 34.719 16.5 1 94.06 205 GLY A C 1
ATOM 1534 O O . GLY A 1 205 ? -18.922 35.156 16.359 1 94.06 205 GLY A O 1
ATOM 1535 N N . GLU A 1 206 ? -17.375 33.656 15.844 1 95.88 206 GLU A N 1
ATOM 1536 C CA . GLU A 1 206 ? -18.219 32.875 14.938 1 95.88 206 GLU A CA 1
ATOM 1537 C C . GLU A 1 206 ? -18.578 31.516 15.531 1 95.88 206 GLU A C 1
ATOM 1539 O O . GLU A 1 206 ? -17.844 30.984 16.375 1 95.88 206 GLU A O 1
ATOM 1544 N N . THR A 1 207 ? -19.672 30.953 15.086 1 97.38 207 THR A N 1
ATOM 1545 C CA . THR A 1 207 ? -20.094 29.641 15.555 1 97.38 207 THR A CA 1
ATOM 1546 C C . THR A 1 207 ? -19.359 28.547 14.805 1 97.38 207 THR A C 1
ATOM 1548 O O . THR A 1 207 ? -18.922 28.734 13.672 1 97.38 207 THR A O 1
ATOM 1551 N N . ALA A 1 208 ? -19.156 27.453 15.461 1 97.12 208 ALA A N 1
ATOM 1552 C CA . ALA A 1 208 ? -18.594 26.234 14.867 1 97.12 208 ALA A CA 1
ATOM 1553 C C . ALA A 1 208 ? -19.344 25 15.359 1 97.12 208 ALA A C 1
ATOM 1555 O O . ALA A 1 208 ? -19.812 24.969 16.5 1 97.12 208 ALA A O 1
ATOM 1556 N N . VAL A 1 209 ? -19.422 24.016 14.5 1 97.75 209 VAL A N 1
ATOM 1557 C CA . VAL A 1 209 ? -20.125 22.781 14.844 1 97.75 209 VAL A CA 1
ATOM 1558 C C . VAL A 1 209 ? -19.109 21.688 15.188 1 97.75 209 VAL A C 1
ATOM 1560 O O . VAL A 1 209 ? -18.125 21.5 14.477 1 97.75 209 VAL A O 1
ATOM 1563 N N . CYS A 1 210 ? -19.25 21.016 16.281 1 98.31 210 CYS A N 1
ATOM 1564 C CA . CYS A 1 210 ? -18.562 19.766 16.578 1 98.31 210 CYS A CA 1
ATOM 1565 C C . CYS A 1 210 ? -19.422 18.562 16.188 1 98.31 210 CYS A C 1
ATOM 1567 O O . CYS A 1 210 ? -20.453 18.312 16.812 1 98.31 210 CYS A O 1
ATOM 1569 N N . PRO A 1 211 ? -19 17.844 15.227 1 97.5 211 PRO A N 1
ATOM 1570 C CA . PRO A 1 211 ? -19.875 16.812 14.656 1 97.5 211 PRO A CA 1
ATOM 1571 C C . PRO A 1 211 ? -19.656 15.438 15.281 1 97.5 211 PRO A C 1
ATOM 1573 O O . PRO A 1 211 ? -20.125 14.438 14.742 1 97.5 211 PRO A O 1
ATOM 1576 N N . VAL A 1 212 ? -18.828 15.352 16.359 1 96.12 212 VAL A N 1
ATOM 1577 C CA . VAL A 1 212 ? -18.531 14.047 16.938 1 96.12 212 VAL A CA 1
ATOM 1578 C C . VAL A 1 212 ? -18.812 14.07 18.438 1 96.12 212 VAL A C 1
ATOM 1580 O O . VAL A 1 212 ? -19.109 15.125 19 1 96.12 212 VAL A O 1
ATOM 1583 N N . ASP A 1 213 ? -18.766 12.875 19.062 1 96.56 213 ASP A N 1
ATOM 1584 C CA . ASP A 1 213 ? -18.969 12.734 20.5 1 96.56 213 ASP A CA 1
ATOM 1585 C C . ASP A 1 213 ? -17.969 13.586 21.281 1 96.56 213 ASP A C 1
ATOM 1587 O O . ASP A 1 213 ? -16.766 13.523 21.031 1 96.56 213 ASP A O 1
ATOM 1591 N N . PRO A 1 214 ? -18.469 14.414 22.219 1 97 214 PRO A N 1
ATOM 1592 C CA . PRO A 1 214 ? -17.594 15.297 22.984 1 97 214 PRO A CA 1
ATOM 1593 C C . PRO A 1 214 ? -16.5 14.523 23.734 1 97 214 PRO A C 1
ATOM 1595 O O . PRO A 1 214 ? -15.453 15.094 24.062 1 97 214 PRO A O 1
ATOM 1598 N N . SER A 1 215 ? -16.781 13.289 23.984 1 95.88 215 SER A N 1
ATOM 1599 C CA . SER A 1 215 ? -15.852 12.516 24.797 1 95.88 215 SER A CA 1
ATOM 1600 C C . SER A 1 215 ? -14.93 11.664 23.938 1 95.88 215 SER A C 1
ATOM 1602 O O . SER A 1 215 ? -14.07 10.945 24.453 1 95.88 215 SER A O 1
ATOM 1604 N N . TRP A 1 216 ? -15.047 11.719 22.594 1 93.5 216 TRP A N 1
ATOM 1605 C CA . TRP A 1 216 ? -14.234 10.891 21.719 1 93.5 216 TRP A CA 1
ATOM 1606 C C . TRP A 1 216 ? -12.773 11.305 21.766 1 93.5 216 TRP A C 1
ATOM 1608 O O . TRP A 1 216 ? -12.453 12.492 21.625 1 93.5 216 TRP A O 1
ATOM 1618 N N . PRO A 1 217 ? -11.883 10.336 21.938 1 92.94 217 PRO A N 1
ATOM 1619 C CA . PRO A 1 217 ? -10.461 10.695 21.969 1 92.94 217 PRO A CA 1
ATOM 1620 C C . PRO A 1 217 ? -9.922 11.094 20.594 1 92.94 217 PRO A C 1
ATOM 1622 O O . PRO A 1 217 ? -10.211 10.43 19.594 1 92.94 217 PRO A O 1
ATOM 1625 N N . LEU A 1 218 ? -9.234 12.156 20.578 1 93.25 218 LEU A N 1
ATOM 1626 C CA . LEU A 1 218 ? -8.57 12.688 19.391 1 93.25 218 LEU A CA 1
ATOM 1627 C C . LEU A 1 218 ? -7.066 12.781 19.609 1 93.25 218 LEU A C 1
ATOM 1629 O O . LEU A 1 218 ? -6.613 13.258 20.656 1 93.25 218 LEU A O 1
ATOM 1633 N N . PHE A 1 219 ? -6.254 12.305 18.719 1 93.5 219 PHE A N 1
ATOM 1634 C CA . PHE A 1 219 ? -4.793 12.297 18.719 1 93.5 219 PHE A CA 1
ATOM 1635 C C . PHE A 1 219 ? -4.242 13.43 17.859 1 93.5 219 PHE A C 1
ATOM 1637 O O . PHE A 1 219 ? -4.477 13.469 16.656 1 93.5 219 PHE A O 1
ATOM 1644 N N . MET A 1 220 ? -3.477 14.414 18.562 1 96.25 220 MET A N 1
ATOM 1645 C CA . MET A 1 220 ? -3.232 15.625 17.781 1 96.25 220 MET A CA 1
ATOM 1646 C C . MET A 1 220 ? -1.848 16.188 18.078 1 96.25 220 MET A C 1
ATOM 1648 O O . MET A 1 220 ? -1.167 15.734 19 1 96.25 220 MET A O 1
ATOM 1652 N N . GLN A 1 221 ? -1.464 17.094 17.266 1 97.12 221 GLN A N 1
ATOM 1653 C CA . GLN A 1 221 ? -0.245 17.891 17.359 1 97.12 221 GLN A CA 1
ATOM 1654 C C . GLN A 1 221 ? -0.499 19.328 16.922 1 97.12 221 GLN A C 1
ATOM 1656 O O . GLN A 1 221 ? -1.419 19.594 16.141 1 97.12 221 GLN A O 1
ATOM 1661 N N . SER A 1 222 ? 0.282 20.266 17.453 1 97.44 222 SER A N 1
ATOM 1662 C CA . SER A 1 222 ? 0.148 21.672 17.078 1 97.44 222 SER A CA 1
ATOM 1663 C C . SER A 1 222 ? 0.915 21.969 15.789 1 97.44 222 SER A C 1
ATOM 1665 O O . SER A 1 222 ? 1.824 21.219 15.422 1 97.44 222 SER A O 1
ATOM 1667 N N . PRO A 1 223 ? 0.612 23.062 15.133 1 97.25 223 PRO A N 1
ATOM 1668 C CA . PRO A 1 223 ? 1.378 23.5 13.961 1 97.25 223 PRO A CA 1
ATOM 1669 C C . PRO A 1 223 ? 2.852 23.75 14.281 1 97.25 223 PRO A C 1
ATOM 1671 O O . PRO A 1 223 ? 3.725 23.375 13.484 1 97.25 223 PRO A O 1
ATOM 1674 N N . ARG A 1 224 ? 3.166 24.312 15.461 1 97.25 224 ARG A N 1
ATOM 1675 C CA . ARG A 1 224 ? 4.555 24.547 15.836 1 97.25 224 ARG A CA 1
ATOM 1676 C C . ARG A 1 224 ? 5.316 23.234 15.961 1 97.25 224 ARG A C 1
ATOM 1678 O O . ARG A 1 224 ? 6.441 23.109 15.477 1 97.25 224 ARG A O 1
ATOM 1685 N N . THR A 1 225 ? 4.676 22.312 16.594 1 98 225 THR A N 1
ATOM 1686 C CA . THR A 1 225 ? 5.328 21.031 16.859 1 98 225 THR A CA 1
ATOM 1687 C C . THR A 1 225 ? 5.543 20.266 15.555 1 98 225 THR A C 1
ATOM 1689 O O . THR A 1 225 ? 6.602 19.672 15.352 1 98 225 THR A O 1
ATOM 1692 N N . VAL A 1 226 ? 4.594 20.25 14.648 1 98.19 226 VAL A N 1
ATOM 1693 C CA . VAL A 1 226 ? 4.73 19.469 13.422 1 98.19 226 VAL A CA 1
ATOM 1694 C C . VAL A 1 226 ? 5.828 20.062 12.547 1 98.19 226 VAL A C 1
ATOM 1696 O O . VAL A 1 226 ? 6.566 19.328 11.875 1 98.19 226 VAL A O 1
ATOM 1699 N N . VAL A 1 227 ? 5.941 21.391 12.508 1 98.06 227 VAL A N 1
ATOM 1700 C CA . VAL A 1 227 ? 7.008 22.031 11.742 1 98.06 227 VAL A CA 1
ATOM 1701 C C . VAL A 1 227 ? 8.367 21.625 12.312 1 98.06 227 VAL A C 1
ATOM 1703 O O . VAL A 1 227 ? 9.289 21.297 11.562 1 98.06 227 VAL A O 1
ATOM 1706 N N . ARG A 1 228 ? 8.445 21.672 13.609 1 97.62 228 ARG A N 1
ATOM 1707 C CA . ARG A 1 228 ? 9.664 21.234 14.273 1 97.62 228 ARG A CA 1
ATOM 1708 C C . ARG A 1 228 ? 9.984 19.781 13.922 1 97.62 228 ARG A C 1
ATOM 1710 O O . ARG A 1 228 ? 11.133 19.453 13.625 1 97.62 228 ARG A O 1
ATOM 1717 N N . ASN A 1 229 ? 9.008 18.953 13.961 1 98.56 229 ASN A N 1
ATOM 1718 C CA . ASN A 1 229 ? 9.195 17.531 13.711 1 98.56 229 ASN A CA 1
ATOM 1719 C C . ASN A 1 229 ? 9.539 17.25 12.258 1 98.56 229 ASN A C 1
ATOM 1721 O O . ASN A 1 229 ? 10.359 16.375 11.961 1 98.56 229 ASN A O 1
ATOM 1725 N N . LEU A 1 230 ? 8.922 17.938 11.297 1 98.44 230 LEU A N 1
ATOM 1726 C CA . LEU A 1 230 ? 9.273 17.797 9.891 1 98.44 230 LEU A CA 1
ATOM 1727 C C . LEU A 1 230 ? 10.727 18.188 9.641 1 98.44 230 LEU A C 1
ATOM 1729 O O . LEU A 1 230 ? 11.453 17.484 8.938 1 98.44 230 LEU A O 1
ATOM 1733 N N . THR A 1 231 ? 11.172 19.281 10.234 1 97.62 231 THR A N 1
ATOM 1734 C CA . THR A 1 231 ? 12.547 19.734 10.094 1 97.62 231 THR A CA 1
ATOM 1735 C C . THR A 1 231 ? 13.516 18.75 10.734 1 97.62 231 THR A C 1
ATOM 1737 O O . THR A 1 231 ? 14.57 18.453 10.172 1 97.62 231 THR A O 1
ATOM 1740 N N . HIS A 1 232 ? 13.125 18.234 11.883 1 97.56 232 HIS A N 1
ATOM 1741 C CA . HIS A 1 232 ? 13.938 17.234 12.57 1 97.56 232 HIS A CA 1
ATOM 1742 C C . HIS A 1 232 ? 14.094 15.969 11.727 1 97.56 232 HIS A C 1
ATOM 1744 O O . HIS A 1 232 ? 15.195 15.422 11.633 1 97.56 232 HIS A O 1
ATOM 1750 N N . ALA A 1 233 ? 13.039 15.516 11.102 1 96.81 233 ALA A N 1
ATOM 1751 C CA . ALA A 1 233 ? 13.078 14.32 10.266 1 96.81 233 ALA A CA 1
ATOM 1752 C C . ALA A 1 233 ? 14.117 14.453 9.164 1 96.81 233 ALA A C 1
ATOM 1754 O O . ALA A 1 233 ? 14.836 13.5 8.852 1 96.81 233 ALA A O 1
ATOM 1755 N N . MET A 1 234 ? 14.219 15.625 8.57 1 95.94 234 MET A N 1
ATOM 1756 C CA . MET A 1 234 ? 15.156 15.891 7.48 1 95.94 234 MET A CA 1
ATOM 1757 C C . MET A 1 234 ? 16.594 15.82 7.977 1 95.94 234 MET A C 1
ATOM 1759 O O . MET A 1 234 ? 17.5 15.5 7.211 1 95.94 234 MET A O 1
ATOM 1763 N N . SER A 1 235 ? 16.781 16.047 9.258 1 94 235 SER A N 1
ATOM 1764 C CA . SER A 1 235 ? 18.125 16.141 9.812 1 94 235 SER A CA 1
ATOM 1765 C C . SER A 1 235 ? 18.641 14.773 10.242 1 94 235 SER A C 1
ATOM 1767 O O . SER A 1 235 ? 19.844 14.609 10.492 1 94 235 SER A O 1
ATOM 1769 N N . ILE A 1 236 ? 17.719 13.789 10.336 1 91.94 236 ILE A N 1
ATOM 1770 C CA . ILE A 1 236 ? 18.125 12.453 10.75 1 91.94 236 ILE A CA 1
ATOM 1771 C C . ILE A 1 236 ? 18.984 11.812 9.656 1 91.94 236 ILE A C 1
ATOM 1773 O O . ILE A 1 236 ? 18.516 11.625 8.531 1 91.94 236 ILE A O 1
ATOM 1777 N N . GLU A 1 237 ? 20.172 11.469 9.875 1 83.62 237 GLU A N 1
ATOM 1778 C CA . GLU A 1 237 ? 21.125 11.031 8.867 1 83.62 237 GLU A CA 1
ATOM 1779 C C . GLU A 1 237 ? 20.844 9.594 8.422 1 83.62 237 GLU A C 1
ATOM 1781 O O . GLU A 1 237 ? 20.938 9.273 7.238 1 83.62 237 GLU A O 1
ATOM 1786 N N . SER A 1 238 ? 20.672 8.742 9.406 1 76.75 238 SER A N 1
ATOM 1787 C CA . SER A 1 238 ? 20.469 7.352 9 1 76.75 238 SER A CA 1
ATOM 1788 C C . SER A 1 238 ? 19.297 6.715 9.75 1 76.75 238 SER A C 1
ATOM 1790 O O . SER A 1 238 ? 19.109 6.977 10.945 1 76.75 238 SER A O 1
ATOM 1792 N N . LEU A 1 239 ? 18.328 6.312 8.977 1 78.25 239 LEU A N 1
ATOM 1793 C CA . LEU A 1 239 ? 17.344 5.418 9.578 1 78.25 239 LEU A CA 1
ATOM 1794 C C . LEU A 1 239 ? 17.734 3.957 9.367 1 78.25 239 LEU A C 1
ATOM 1796 O O . LEU A 1 239 ? 18.109 3.564 8.258 1 78.25 239 LEU A O 1
ATOM 1800 N N . LYS A 1 240 ? 18.266 3.486 10.508 1 63.12 240 LYS A N 1
ATOM 1801 C CA . LYS A 1 240 ? 18.672 2.082 10.445 1 63.12 240 LYS A CA 1
ATOM 1802 C C . LYS A 1 240 ? 17.453 1.179 10.203 1 63.12 240 LYS A C 1
ATOM 1804 O O . LYS A 1 240 ? 16.359 1.463 10.688 1 63.12 240 LYS A O 1
ATOM 1809 N N . GLY A 1 241 ? 17.719 0.285 9.391 1 60.5 241 GLY A N 1
ATOM 1810 C CA . GLY A 1 241 ? 16.703 -0.743 9.164 1 60.5 241 GLY A CA 1
ATOM 1811 C C . GLY A 1 241 ? 15.672 -0.345 8.125 1 60.5 241 GLY A C 1
ATOM 1812 O O . GLY A 1 241 ? 15.859 0.625 7.391 1 60.5 241 GLY A O 1
ATOM 1813 N N . ASN A 1 242 ? 14.75 -1.155 8.086 1 58.06 242 ASN A N 1
ATOM 1814 C CA . ASN A 1 242 ? 13.75 -1.03 7.031 1 58.06 242 ASN A CA 1
ATOM 1815 C C . ASN A 1 242 ? 12.516 -0.272 7.52 1 58.06 242 ASN A C 1
ATOM 1817 O O . ASN A 1 242 ? 11.523 -0.153 6.793 1 58.06 242 ASN A O 1
ATOM 1821 N N . GLU A 1 243 ? 12.797 0.297 8.711 1 65.31 243 GLU A N 1
ATOM 1822 C CA . GLU A 1 243 ? 11.586 0.979 9.164 1 65.31 243 GLU A CA 1
ATOM 1823 C C . GLU A 1 243 ? 11.555 2.424 8.68 1 65.31 243 GLU A C 1
ATOM 1825 O O . GLU A 1 243 ? 12.367 3.246 9.094 1 65.31 243 GLU A O 1
ATOM 1830 N N . ARG A 1 244 ? 10.664 2.697 7.879 1 74.81 244 ARG A N 1
ATOM 1831 C CA . ARG A 1 244 ? 10.641 4.02 7.262 1 74.81 244 ARG A CA 1
ATOM 1832 C C . ARG A 1 244 ? 9.422 4.812 7.715 1 74.81 244 ARG A C 1
ATOM 1834 O O . ARG A 1 244 ? 9.414 6.043 7.641 1 74.81 244 ARG A O 1
ATOM 1841 N N . ALA A 1 245 ? 8.516 4.09 8.227 1 90.25 245 ALA A N 1
ATOM 1842 C CA . ALA A 1 245 ? 7.348 4.812 8.734 1 90.25 245 ALA A CA 1
ATOM 1843 C C . ALA A 1 245 ? 7.516 5.16 10.211 1 90.25 245 ALA A C 1
ATOM 1845 O O . ALA A 1 245 ? 7.855 4.297 11.023 1 90.25 245 ALA A O 1
ATOM 1846 N N . ILE A 1 246 ? 7.363 6.422 10.539 1 93.81 246 ILE A N 1
ATOM 1847 C CA . ILE A 1 246 ? 7.504 6.953 11.891 1 93.81 246 ILE A CA 1
ATOM 1848 C C . ILE A 1 246 ? 6.195 7.617 12.32 1 93.81 246 ILE A C 1
ATOM 1850 O O . ILE A 1 246 ? 5.836 8.68 11.812 1 93.81 246 ILE A O 1
ATOM 1854 N N . THR A 1 247 ? 5.508 6.973 13.25 1 94.88 247 THR A N 1
ATOM 1855 C CA . THR A 1 247 ? 4.352 7.648 13.828 1 94.88 247 THR A CA 1
ATOM 1856 C C . THR A 1 247 ? 4.793 8.742 14.789 1 94.88 247 THR A C 1
ATOM 1858 O O . THR A 1 247 ? 5.434 8.461 15.805 1 94.88 247 THR A O 1
ATOM 1861 N N . LEU A 1 248 ? 4.5 9.945 14.438 1 96.94 248 LEU A N 1
ATOM 1862 C CA . LEU A 1 248 ? 4.918 11.055 15.289 1 96.94 248 LEU A CA 1
ATOM 1863 C C . LEU A 1 248 ? 4.152 11.039 16.609 1 96.94 248 LEU A C 1
ATOM 1865 O O . LEU A 1 248 ? 2.979 10.664 16.641 1 96.94 248 LEU A O 1
ATOM 1869 N N . PRO A 1 249 ? 4.816 11.5 17.625 1 95.69 249 PRO A N 1
ATOM 1870 C CA . PRO A 1 249 ? 4.098 11.602 18.891 1 95.69 249 PRO A CA 1
ATOM 1871 C C . PRO A 1 249 ? 2.984 12.648 18.859 1 95.69 249 PRO A C 1
ATOM 1873 O O . PRO A 1 249 ? 3.107 13.664 18.172 1 95.69 249 PRO A O 1
ATOM 1876 N N . GLY A 1 250 ? 1.936 12.32 19.484 1 94.06 250 GLY A N 1
ATOM 1877 C CA . GLY A 1 250 ? 0.818 13.234 19.656 1 94.06 250 GLY A CA 1
ATOM 1878 C C . GLY A 1 250 ? 0.224 13.188 21.062 1 94.06 250 GLY A C 1
ATOM 1879 O O . GLY A 1 250 ? 0.618 12.359 21.875 1 94.06 250 GLY A O 1
ATOM 1880 N N . PHE A 1 251 ? -0.514 14.125 21.375 1 90.81 251 PHE A N 1
ATOM 1881 C CA . PHE A 1 251 ? -1.225 14.031 22.641 1 90.81 251 PHE A CA 1
ATOM 1882 C C . PHE A 1 251 ? -2.709 13.773 22.406 1 90.81 251 PHE A C 1
ATOM 1884 O O . PHE A 1 251 ? -3.26 14.164 21.375 1 90.81 251 PHE A O 1
ATOM 1891 N N . THR A 1 252 ? -3.32 13.109 23.328 1 93.31 252 THR A N 1
ATOM 1892 C CA . THR A 1 252 ? -4.73 12.734 23.266 1 93.31 252 THR A CA 1
ATOM 1893 C C . THR A 1 252 ? -5.586 13.719 24.062 1 93.31 252 THR A C 1
ATOM 1895 O O . THR A 1 252 ? -5.223 14.117 25.172 1 93.31 252 THR A O 1
ATOM 1898 N N . THR A 1 253 ? -6.617 14.203 23.406 1 95.38 253 THR A N 1
ATOM 1899 C CA . THR A 1 253 ? -7.629 15.047 24.031 1 95.38 253 THR A CA 1
ATOM 1900 C C . THR A 1 253 ? -9.016 14.727 23.5 1 95.38 253 THR A C 1
ATOM 1902 O O . THR A 1 253 ? -9.203 13.711 22.812 1 95.38 253 THR A O 1
ATOM 1905 N N . THR A 1 254 ? -10.008 15.438 23.938 1 96.19 254 THR A N 1
ATOM 1906 C CA . THR A 1 254 ? -11.375 15.289 23.438 1 96.19 254 THR A CA 1
ATOM 1907 C C . THR A 1 254 ? -11.938 16.641 23 1 96.19 254 THR A C 1
ATOM 1909 O O . THR A 1 254 ? -11.414 17.688 23.375 1 96.19 254 THR A O 1
ATOM 1912 N N . PRO A 1 255 ? -12.992 16.547 22.172 1 97.81 255 PRO A N 1
ATOM 1913 C CA . PRO A 1 255 ? -13.633 17.828 21.828 1 97.81 255 PRO A CA 1
ATOM 1914 C C . PRO A 1 255 ? -14.047 18.625 23.062 1 97.81 255 PRO A C 1
ATOM 1916 O O . PRO A 1 255 ? -13.891 19.844 23.078 1 97.81 255 PRO A O 1
ATOM 1919 N N . LYS A 1 256 ? -14.523 17.938 24.016 1 98.19 256 LYS A N 1
ATOM 1920 C CA . LYS A 1 256 ? -14.906 18.609 25.25 1 98.19 256 LYS A CA 1
ATOM 1921 C C . LYS A 1 256 ? -13.711 19.328 25.875 1 98.19 256 LYS A C 1
ATOM 1923 O O . LYS A 1 256 ? -13.82 20.5 26.266 1 98.19 256 LYS A O 1
ATOM 1928 N N . GLU A 1 257 ? -12.617 18.656 25.984 1 97.81 257 GLU A N 1
ATOM 1929 C CA . GLU A 1 257 ? -11.406 19.234 26.562 1 97.81 257 GLU A CA 1
ATOM 1930 C C . GLU A 1 257 ? -10.898 20.391 25.703 1 97.81 257 GLU A C 1
ATOM 1932 O O . GLU A 1 257 ? -10.352 21.359 26.219 1 97.81 257 GLU A O 1
ATOM 1937 N N . MET A 1 258 ? -11.008 20.297 24.422 1 98.56 258 MET A N 1
ATOM 1938 C CA . MET A 1 258 ? -10.617 21.375 23.516 1 98.56 258 MET A CA 1
ATOM 1939 C C . MET A 1 258 ? -11.438 22.625 23.781 1 98.56 258 MET A C 1
ATOM 1941 O O . MET A 1 258 ? -10.891 23.734 23.859 1 98.56 258 MET A O 1
ATOM 1945 N N . VAL A 1 259 ? -12.711 22.422 23.984 1 98.44 259 VAL A N 1
ATOM 1946 C CA . VAL A 1 259 ? -13.609 23.547 24.219 1 98.44 259 VAL A CA 1
ATOM 1947 C C . VAL A 1 259 ? -13.344 24.141 25.609 1 98.44 259 VAL A C 1
ATOM 1949 O O . VAL A 1 259 ? -13.43 25.344 25.797 1 98.44 259 VAL A O 1
ATOM 1952 N N . GLU A 1 260 ? -13.055 23.281 26.516 1 98.31 260 GLU A N 1
ATOM 1953 C CA . GLU A 1 260 ? -12.648 23.766 27.828 1 98.31 260 GLU A CA 1
ATOM 1954 C C . GLU A 1 260 ? -11.398 24.641 27.734 1 98.31 260 GLU A C 1
ATOM 1956 O O . GLU A 1 260 ? -11.328 25.703 28.359 1 98.31 260 GLU A O 1
ATOM 1961 N N . ALA A 1 261 ? -10.414 24.203 27 1 97.94 261 ALA A N 1
ATOM 1962 C CA . ALA A 1 261 ? -9.195 24.984 26.766 1 97.94 261 ALA A CA 1
ATOM 1963 C C . ALA A 1 261 ? -9.516 26.328 26.109 1 97.94 261 ALA A C 1
ATOM 1965 O O . ALA A 1 261 ? -8.914 27.344 26.438 1 97.94 261 ALA A O 1
ATOM 1966 N N . LEU A 1 262 ? -10.406 26.297 25.141 1 97.88 262 LEU A N 1
ATOM 1967 C CA . LEU A 1 262 ? -10.891 27.531 24.531 1 97.88 262 LEU A CA 1
ATOM 1968 C C . LEU A 1 262 ? -11.383 28.516 25.578 1 97.88 262 LEU A C 1
ATOM 1970 O O . LEU A 1 262 ? -11.031 29.688 25.547 1 97.88 262 LEU A O 1
ATOM 1974 N N . GLY A 1 263 ? -12.219 28.016 26.484 1 97.31 263 GLY A N 1
ATOM 1975 C CA . GLY A 1 263 ? -12.734 28.844 27.562 1 97.31 263 GLY A CA 1
ATOM 1976 C C . GLY A 1 263 ? -11.633 29.422 28.453 1 97.31 263 GLY A C 1
ATOM 1977 O O . GLY A 1 263 ? -11.719 30.562 28.891 1 97.31 263 GLY A O 1
ATOM 1978 N N . GLU A 1 264 ? -10.656 28.656 28.703 1 96.81 264 GLU A N 1
ATOM 1979 C CA . GLU A 1 264 ? -9.562 29.047 29.594 1 96.81 264 GLU A CA 1
ATOM 1980 C C . GLU A 1 264 ? -8.789 30.234 29.016 1 96.81 264 GLU A C 1
ATOM 1982 O O . GLU A 1 264 ? -8.227 31.031 29.766 1 96.81 264 GLU A O 1
ATOM 1987 N N . VAL A 1 265 ? -8.742 30.344 27.734 1 94.69 265 VAL A N 1
ATOM 1988 C CA . VAL A 1 265 ? -7.973 31.422 27.125 1 94.69 265 VAL A CA 1
ATOM 1989 C C . VAL A 1 265 ? -8.898 32.594 26.797 1 94.69 265 VAL A C 1
ATOM 1991 O O . VAL A 1 265 ? -8.492 33.531 26.125 1 94.69 265 VAL A O 1
ATOM 1994 N N . GLY A 1 266 ? -10.141 32.531 27.219 1 93.12 266 GLY A N 1
ATOM 1995 C CA . GLY A 1 266 ? -11.055 33.656 27.109 1 93.12 266 GLY A CA 1
ATOM 1996 C C . GLY A 1 266 ? -12.008 33.531 25.938 1 93.12 266 GLY A C 1
ATOM 1997 O O . GLY A 1 266 ? -12.766 34.469 25.656 1 93.12 266 GLY A O 1
ATOM 1998 N N . GLY A 1 267 ? -12 32.438 25.234 1 95.06 267 GLY A N 1
ATOM 1999 C CA . GLY A 1 267 ? -12.945 32.219 24.156 1 95.06 267 GLY A CA 1
ATOM 2000 C C . GLY A 1 267 ? -14.352 31.922 24.641 1 95.06 267 GLY A C 1
ATOM 2001 O O . GLY A 1 267 ? -14.547 31.453 25.766 1 95.06 267 GLY A O 1
ATOM 2002 N N . ASP A 1 268 ? -15.32 32.219 23.828 1 96.62 268 ASP A N 1
ATOM 2003 C CA . ASP A 1 268 ? -16.719 31.953 24.141 1 96.62 268 ASP A CA 1
ATOM 2004 C C . ASP A 1 268 ? -17.125 30.531 23.781 1 96.62 268 ASP A C 1
ATOM 2006 O O . ASP A 1 268 ? -17.406 30.234 22.625 1 96.62 268 ASP A O 1
ATOM 2010 N N . THR A 1 269 ? -17.219 29.688 24.703 1 97.81 269 THR A N 1
ATOM 2011 C CA . THR A 1 269 ? -17.5 28.266 24.484 1 97.81 269 THR A CA 1
ATOM 2012 C C . THR A 1 269 ? -18.922 28.062 23.984 1 97.81 269 THR A C 1
ATOM 2014 O O . THR A 1 269 ? -19.25 27 23.453 1 97.81 269 THR A O 1
ATOM 2017 N N . LYS A 1 270 ? -19.812 29 24.141 1 97.88 270 LYS A N 1
ATOM 2018 C CA . LYS A 1 270 ? -21.203 28.891 23.719 1 97.88 270 LYS A CA 1
ATOM 2019 C C . LYS A 1 270 ? -21.328 28.906 22.203 1 97.88 270 LYS A C 1
ATOM 2021 O O . LYS A 1 270 ? -22.359 28.516 21.656 1 97.88 270 LYS A O 1
ATOM 2026 N N . LEU A 1 271 ? -20.297 29.312 21.562 1 98.12 271 LEU A N 1
ATOM 2027 C CA . LEU A 1 271 ? -20.281 29.391 20.094 1 98.12 271 LEU A CA 1
ATOM 2028 C C . LEU A 1 271 ? -19.984 28.031 19.484 1 98.12 271 LEU A C 1
ATOM 2030 O O . LEU A 1 271 ? -20.078 27.859 18.266 1 98.12 271 LEU A O 1
ATOM 2034 N N . VAL A 1 272 ? -19.656 27.047 20.281 1 98.56 272 VAL A N 1
ATOM 2035 C CA . VAL A 1 272 ? -19.484 25.672 19.812 1 98.56 272 VAL A CA 1
ATOM 2036 C C . VAL A 1 272 ? -20.812 24.922 19.891 1 98.56 272 VAL A C 1
ATOM 2038 O O . VAL A 1 272 ? -21.375 24.766 20.969 1 98.56 272 VAL A O 1
ATOM 2041 N N . ILE A 1 273 ? -21.312 24.547 18.734 1 98.56 273 ILE A N 1
ATOM 2042 C CA . ILE A 1 273 ? -22.562 23.812 18.641 1 98.56 273 ILE A CA 1
ATOM 2043 C C . ILE A 1 273 ? -22.266 22.312 18.5 1 98.56 273 ILE A C 1
ATOM 2045 O O . ILE A 1 273 ? -21.531 21.906 17.609 1 98.56 273 ILE A O 1
ATOM 2049 N N . TRP A 1 274 ? -22.844 21.531 19.406 1 98.25 274 TRP A N 1
ATOM 2050 C CA . TRP A 1 274 ? -22.656 20.078 19.375 1 98.25 274 TRP A CA 1
ATOM 2051 C C . TRP A 1 274 ? -23.719 19.406 18.531 1 98.25 274 TRP A C 1
ATOM 2053 O O . TRP A 1 274 ? -24.875 19.312 18.938 1 98.25 274 TRP A O 1
ATOM 2063 N N . GLU A 1 275 ? -23.422 19.016 17.297 1 98.06 275 GLU A N 1
ATOM 2064 C CA . GLU A 1 275 ? -24.328 18.344 16.359 1 98.06 275 GLU A CA 1
ATOM 2065 C C . GLU A 1 275 ? -23.641 17.172 15.664 1 98.06 275 GLU A C 1
ATOM 2067 O O . GLU A 1 275 ? -22.938 17.375 14.68 1 98.06 275 GLU A O 1
ATOM 2072 N N . ARG A 1 276 ? -23.969 16.031 16.109 1 96.56 276 ARG A N 1
ATOM 2073 C CA . ARG A 1 276 ? -23.281 14.844 15.602 1 96.56 276 ARG A CA 1
ATOM 2074 C C . ARG A 1 276 ? -23.625 14.602 14.133 1 96.56 276 ARG A C 1
ATOM 2076 O O . ARG A 1 276 ? -24.766 14.812 13.711 1 96.56 276 ARG A O 1
ATOM 2083 N N . ASP A 1 277 ? -22.656 14.25 13.336 1 95.38 277 ASP A N 1
ATOM 2084 C CA . ASP A 1 277 ? -22.766 13.891 11.922 1 95.38 277 ASP A CA 1
ATOM 2085 C C . ASP A 1 277 ? -22.25 12.469 11.672 1 95.38 277 ASP A C 1
ATOM 2087 O O . ASP A 1 277 ? -21.047 12.219 11.742 1 95.38 277 ASP A O 1
ATOM 2091 N N . PRO A 1 278 ? -23.156 11.547 11.336 1 92.06 278 PRO A N 1
ATOM 2092 C CA . PRO A 1 278 ? -22.781 10.141 11.203 1 92.06 278 PRO A CA 1
ATOM 2093 C C . PRO A 1 278 ? -21.688 9.922 10.148 1 92.06 278 PRO A C 1
ATOM 2095 O O . PRO A 1 278 ? -20.875 9.016 10.289 1 92.06 278 PRO A O 1
ATOM 2098 N N . VAL A 1 279 ? -21.625 10.719 9.164 1 86.38 279 VAL A N 1
ATOM 2099 C CA . VAL A 1 279 ? -20.625 10.57 8.109 1 86.38 279 VAL A CA 1
ATOM 2100 C C . VAL A 1 279 ? -19.234 10.93 8.648 1 86.38 279 VAL A C 1
ATOM 2102 O O . VAL A 1 279 ? -18.281 10.188 8.445 1 86.38 279 VAL A O 1
ATOM 2105 N N . ILE A 1 280 ? -19.203 12.016 9.383 1 88.94 280 ILE A N 1
ATOM 2106 C CA . ILE A 1 280 ? -17.938 12.453 9.961 1 88.94 280 ILE A CA 1
ATOM 2107 C C . ILE A 1 280 ? -17.516 11.492 11.07 1 88.94 280 ILE A C 1
ATOM 2109 O O . ILE A 1 280 ? -16.328 11.141 11.172 1 88.94 280 ILE A O 1
ATOM 2113 N N . GLU A 1 281 ? -18.453 11.055 11.82 1 90.44 281 GLU A N 1
ATOM 2114 C CA . GLU A 1 281 ? -18.172 10.117 12.898 1 90.44 281 GLU A CA 1
ATOM 2115 C C . GLU A 1 281 ? -17.547 8.828 12.359 1 90.44 281 GLU A C 1
ATOM 2117 O O . GLU A 1 281 ? -16.562 8.328 12.906 1 90.44 281 GLU A O 1
ATOM 2122 N N . LYS A 1 282 ? -18.047 8.328 11.312 1 84.06 282 LYS A N 1
ATOM 2123 C CA . LYS A 1 282 ? -17.547 7.082 10.742 1 84.06 282 LYS A CA 1
ATOM 2124 C C . LYS A 1 282 ? -16.062 7.203 10.375 1 84.06 282 LYS A C 1
ATOM 2126 O O . LYS A 1 282 ? -15.281 6.289 10.625 1 84.06 282 LYS A O 1
ATOM 2131 N N . ILE A 1 283 ? -15.703 8.344 9.867 1 84.44 283 ILE A N 1
ATOM 2132 C CA . ILE A 1 283 ? -14.328 8.555 9.438 1 84.44 283 ILE A CA 1
ATOM 2133 C C . ILE A 1 283 ? -13.438 8.773 10.664 1 84.44 283 ILE A C 1
ATOM 2135 O O . ILE A 1 283 ? -12.445 8.062 10.852 1 84.44 283 ILE A O 1
ATOM 2139 N N . VAL A 1 284 ? -13.836 9.648 11.523 1 87.06 284 VAL A N 1
ATOM 2140 C CA . VAL A 1 284 ? -13.008 10.07 12.648 1 87.06 284 VAL A CA 1
ATOM 2141 C C . VAL A 1 284 ? -12.859 8.914 13.633 1 87.06 284 VAL A C 1
ATOM 2143 O O . VAL A 1 284 ? -11.789 8.711 14.211 1 87.06 284 VAL A O 1
ATOM 2146 N N . TYR A 1 285 ? -13.93 8.141 13.742 1 86.38 285 TYR A N 1
ATOM 2147 C CA . TYR A 1 285 ? -13.914 7.051 14.711 1 86.38 285 TYR A CA 1
ATOM 2148 C C . TYR A 1 285 ? -13.086 5.875 14.203 1 86.38 285 TYR A C 1
ATOM 2150 O O . TYR A 1 285 ? -12.758 4.965 14.969 1 86.38 285 TYR A O 1
ATOM 2158 N N . SER A 1 286 ? -12.672 5.949 12.977 1 82.5 286 SER A N 1
ATOM 2159 C CA . SER A 1 286 ? -11.828 4.891 12.43 1 82.5 286 SER A CA 1
ATOM 2160 C C . SER A 1 286 ? -10.352 5.145 12.734 1 82.5 286 SER A C 1
ATOM 2162 O O . SER A 1 286 ? -9.508 4.277 12.5 1 82.5 286 SER A O 1
ATOM 2164 N N . TRP A 1 287 ? -10.008 6.309 13.289 1 86.62 287 TRP A N 1
ATOM 2165 C CA . TRP A 1 287 ? -8.633 6.66 13.609 1 86.62 287 TRP A CA 1
ATOM 2166 C C . TRP A 1 287 ? -8.32 6.363 15.07 1 86.62 287 TRP A C 1
ATOM 2168 O O . TRP A 1 287 ? -9.219 6.367 15.914 1 86.62 287 TRP A O 1
ATOM 2178 N N . PRO A 1 288 ? -7.051 6.133 15.32 1 86.75 288 PRO A N 1
ATOM 2179 C CA . PRO A 1 288 ? -6.723 5.938 16.734 1 86.75 288 PRO A CA 1
ATOM 2180 C C . PRO A 1 288 ? -6.785 7.234 17.547 1 86.75 288 PRO A C 1
ATOM 2182 O O . PRO A 1 288 ? -6.328 8.281 17.078 1 86.75 288 PRO A O 1
ATOM 2185 N N . GLY A 1 289 ? -7.348 7.109 18.75 1 87.25 289 GLY A N 1
ATOM 2186 C CA . GLY A 1 289 ? -7.344 8.234 19.672 1 87.25 289 GLY A CA 1
ATOM 2187 C C . GLY A 1 289 ? -6.043 8.383 20.438 1 87.25 289 GLY A C 1
ATOM 2188 O O . GLY A 1 289 ? -5.797 9.406 21.062 1 87.25 289 GLY A O 1
ATOM 2189 N N . PHE A 1 290 ? -5.281 7.398 20.359 1 88.12 290 PHE A N 1
ATOM 2190 C CA . PHE A 1 290 ? -3.979 7.375 21.016 1 88.12 290 PHE A CA 1
ATOM 2191 C C . PHE A 1 290 ? -3.047 6.383 20.328 1 88.12 290 PHE A C 1
ATOM 2193 O O . PHE A 1 290 ? -3.469 5.289 19.938 1 88.12 290 PHE A O 1
ATOM 2200 N N . VAL A 1 291 ? -1.806 6.797 20.172 1 88.94 291 VAL A N 1
ATOM 2201 C CA . VAL A 1 291 ? -0.748 5.906 19.719 1 88.94 291 VAL A CA 1
ATOM 2202 C C . VAL A 1 291 ? 0.489 6.07 20.594 1 88.94 291 VAL A C 1
ATOM 2204 O O . VAL A 1 291 ? 0.973 7.188 20.797 1 88.94 291 VAL A O 1
ATOM 2207 N N . ASP A 1 292 ? 0.91 4.949 21.156 1 90.12 292 ASP A N 1
ATOM 2208 C CA . ASP A 1 292 ? 2.219 4.965 21.797 1 90.12 292 ASP A CA 1
ATOM 2209 C C . ASP A 1 292 ? 3.342 4.953 20.766 1 90.12 292 ASP A C 1
ATOM 2211 O O . ASP A 1 292 ? 3.33 4.141 19.844 1 90.12 292 ASP A O 1
ATOM 2215 N N . THR A 1 293 ? 4.332 5.883 20.875 1 91.56 293 THR A N 1
ATOM 2216 C CA . THR A 1 293 ? 5.297 6.07 19.797 1 91.56 293 THR A CA 1
ATOM 2217 C C . THR A 1 293 ? 6.723 5.984 20.328 1 91.56 293 THR A C 1
ATOM 2219 O O . THR A 1 293 ? 7.508 6.922 20.172 1 91.56 293 THR A O 1
ATOM 2222 N N . PRO A 1 294 ? 7.117 4.82 20.859 1 89.25 294 PRO A N 1
ATOM 2223 C CA . PRO A 1 294 ? 8.477 4.703 21.406 1 89.25 294 PRO A CA 1
ATOM 2224 C C . PRO A 1 294 ? 9.555 4.918 20.344 1 89.25 294 PRO A C 1
ATOM 2226 O O . PRO A 1 294 ? 10.617 5.473 20.641 1 89.25 294 PRO A O 1
ATOM 2229 N N . PHE A 1 295 ? 9.367 4.527 19.109 1 89.69 295 PHE A N 1
ATOM 2230 C CA . PHE A 1 295 ? 10.352 4.691 18.062 1 89.69 295 PHE A CA 1
ATOM 2231 C C . PHE A 1 295 ? 10.594 6.168 17.766 1 89.69 295 PHE A C 1
ATOM 2233 O O . PHE A 1 295 ? 11.734 6.629 17.75 1 89.69 295 PHE A O 1
ATOM 2240 N N . ALA A 1 296 ? 9.562 6.875 17.562 1 93.19 296 ALA A N 1
ATOM 2241 C CA . ALA A 1 296 ? 9.688 8.305 17.297 1 93.19 296 ALA A CA 1
ATOM 2242 C C . ALA A 1 296 ? 10.367 9.016 18.469 1 93.19 296 ALA A C 1
ATOM 2244 O O . ALA A 1 296 ? 11.203 9.906 18.266 1 93.19 296 ALA A O 1
ATOM 2245 N N . ASN A 1 297 ? 9.992 8.57 19.656 1 93.56 297 ASN A N 1
ATOM 2246 C CA . ASN A 1 297 ? 10.617 9.156 20.844 1 93.56 297 ASN A CA 1
ATOM 2247 C C . ASN A 1 297 ? 12.125 8.906 20.859 1 93.56 297 ASN A C 1
ATOM 2249 O O . ASN A 1 297 ? 12.898 9.797 21.203 1 93.56 297 ASN A O 1
ATOM 2253 N N . SER A 1 298 ? 12.531 7.758 20.453 1 91.44 298 SER A N 1
ATOM 2254 C CA . SER A 1 298 ? 13.945 7.395 20.438 1 91.44 298 SER A CA 1
ATOM 2255 C C . SER A 1 298 ? 14.711 8.219 19.406 1 91.44 298 SER A C 1
ATOM 2257 O O . SER A 1 298 ? 15.93 8.375 19.516 1 91.44 298 SER A O 1
ATOM 2259 N N . LEU A 1 299 ? 14.039 8.758 18.469 1 92.62 299 LEU A N 1
ATOM 2260 C CA . LEU A 1 299 ? 14.664 9.531 17.406 1 92.62 299 LEU A CA 1
ATOM 2261 C C . LEU A 1 299 ? 14.656 11.023 17.734 1 92.62 299 LEU A C 1
ATOM 2263 O O . LEU A 1 299 ? 15.195 11.836 16.984 1 92.62 299 LEU A O 1
ATOM 2267 N N . GLY A 1 300 ? 13.938 11.414 18.828 1 96.19 300 GLY A N 1
ATOM 2268 C CA . GLY A 1 300 ? 13.992 12.789 19.281 1 96.19 300 GLY A CA 1
ATOM 2269 C C . GLY A 1 300 ? 12.844 13.641 18.766 1 96.19 300 GLY A C 1
ATOM 2270 O O . GLY A 1 300 ? 12.938 14.867 18.75 1 96.19 300 GLY A O 1
ATOM 2271 N N . PHE A 1 301 ? 11.75 13.031 18.406 1 97.25 301 PHE A N 1
ATOM 2272 C CA . PHE A 1 301 ? 10.586 13.789 17.969 1 97.25 301 PHE A CA 1
ATOM 2273 C C . PHE A 1 301 ? 9.852 14.398 19.156 1 97.25 301 PHE A C 1
ATOM 2275 O O . PHE A 1 301 ? 9.898 13.852 20.266 1 97.25 301 PHE A O 1
ATOM 2282 N N . HIS A 1 302 ? 9.148 15.484 18.875 1 97.31 302 HIS A N 1
ATOM 2283 C CA . HIS A 1 302 ? 8.562 16.281 19.938 1 97.31 302 HIS A CA 1
ATOM 2284 C C . HIS A 1 302 ? 7.059 16.078 20.031 1 97.31 302 HIS A C 1
ATOM 2286 O O . HIS A 1 302 ? 6.426 15.68 19.047 1 97.31 302 HIS A O 1
ATOM 2292 N N . VAL A 1 303 ? 6.516 16.375 21.219 1 97.06 303 VAL A N 1
ATOM 2293 C CA . VAL A 1 303 ? 5.078 16.312 21.469 1 97.06 303 VAL A CA 1
ATOM 2294 C C . VAL A 1 303 ? 4.633 17.531 22.266 1 97.06 303 VAL A C 1
ATOM 2296 O O . VAL A 1 303 ? 5.41 18.094 23.031 1 97.06 303 VAL A O 1
ATOM 2299 N N . ASP A 1 304 ? 3.414 17.953 22.031 1 97.06 304 ASP A N 1
ATOM 2300 C CA . ASP A 1 304 ? 2.844 19.078 22.766 1 97.06 304 ASP A CA 1
ATOM 2301 C C . ASP A 1 304 ? 2.512 18.672 24.203 1 97.06 304 ASP A C 1
ATOM 2303 O O . ASP A 1 304 ? 2.248 17.5 24.484 1 97.06 304 ASP A O 1
ATOM 2307 N N . LYS A 1 305 ? 2.414 19.656 25.031 1 94.19 305 LYS A N 1
ATOM 2308 C CA . LYS A 1 305 ? 2.25 19.375 26.453 1 94.19 305 LYS A CA 1
ATOM 2309 C C . LYS A 1 305 ? 0.778 19.406 26.859 1 94.19 305 LYS A C 1
ATOM 2311 O O . LYS A 1 305 ? 0.351 18.672 27.75 1 94.19 305 LYS A O 1
ATOM 2316 N N . SER A 1 306 ? 0.034 20.375 26.281 1 95.19 306 SER A N 1
ATOM 2317 C CA . SER A 1 306 ? -1.368 20.5 26.672 1 95.19 306 SER A CA 1
ATOM 2318 C C . SER A 1 306 ? -2.174 21.188 25.562 1 95.19 306 SER A C 1
ATOM 2320 O O . SER A 1 306 ? -1.609 21.891 24.719 1 95.19 306 SER A O 1
ATOM 2322 N N . MET A 1 307 ? -3.48 21 25.672 1 96.81 307 MET A N 1
ATOM 2323 C CA . MET A 1 307 ? -4.371 21.672 24.734 1 96.81 307 MET A CA 1
ATOM 2324 C C . MET A 1 307 ? -4.332 23.172 24.922 1 96.81 307 MET A C 1
ATOM 2326 O O . MET A 1 307 ? -4.383 23.938 23.953 1 96.81 307 MET A O 1
ATOM 2330 N N . LYS A 1 308 ? -4.23 23.578 26.141 1 96.31 308 LYS A N 1
ATOM 2331 C CA . LYS A 1 308 ? -4.145 25.016 26.422 1 96.31 308 LYS A CA 1
ATOM 2332 C C . LYS A 1 308 ? -2.93 25.641 25.75 1 96.31 308 LYS A C 1
ATOM 2334 O O . LYS A 1 308 ? -3.023 26.719 25.172 1 96.31 308 LYS A O 1
ATOM 2339 N N . ASP A 1 309 ? -1.811 24.922 25.781 1 95.44 309 ASP A N 1
ATOM 2340 C CA . ASP A 1 309 ? -0.599 25.406 25.125 1 95.44 309 ASP A CA 1
ATOM 2341 C C . ASP A 1 309 ? -0.804 25.547 23.625 1 95.44 309 ASP A C 1
ATOM 2343 O O . ASP A 1 309 ? -0.32 26.484 23 1 95.44 309 ASP A O 1
ATOM 2347 N N . ILE A 1 310 ? -1.48 24.625 23.047 1 96.62 310 ILE A N 1
ATOM 2348 C CA . ILE A 1 310 ? -1.731 24.625 21.609 1 96.62 310 ILE A CA 1
ATOM 2349 C C . ILE A 1 310 ? -2.602 25.812 21.234 1 96.62 310 ILE A C 1
ATOM 2351 O O . ILE A 1 310 ? -2.303 26.531 20.281 1 96.62 310 ILE A O 1
ATOM 2355 N N . VAL A 1 311 ? -3.654 26.078 22.016 1 96.75 311 VAL A N 1
ATOM 2356 C CA . VAL A 1 311 ? -4.566 27.188 21.734 1 96.75 311 VAL A CA 1
ATOM 2357 C C . VAL A 1 311 ? -3.846 28.516 21.938 1 96.75 311 VAL A C 1
ATOM 2359 O O . VAL A 1 311 ? -4.004 29.438 21.141 1 96.75 311 VAL A O 1
ATOM 2362 N N . THR A 1 312 ? -3.035 28.594 22.953 1 95.94 312 THR A N 1
ATOM 2363 C CA . THR A 1 312 ? -2.266 29.797 23.234 1 95.94 312 THR A CA 1
ATOM 2364 C C . THR A 1 312 ? -1.303 30.094 22.094 1 95.94 312 THR A C 1
ATOM 2366 O O . THR A 1 312 ? -1.191 31.25 21.641 1 95.94 312 THR A O 1
ATOM 2369 N N . ALA A 1 313 ? -0.61 29.094 21.609 1 95.19 313 ALA A N 1
ATOM 2370 C CA . ALA A 1 313 ? 0.302 29.25 20.484 1 95.19 313 ALA A CA 1
ATOM 2371 C C . ALA A 1 313 ? -0.438 29.75 19.25 1 95.19 313 ALA A C 1
ATOM 2373 O O . ALA A 1 313 ? 0.076 30.594 18.516 1 95.19 313 ALA A O 1
ATOM 2374 N N . TYR A 1 314 ? -1.605 29.219 19.031 1 96 314 TYR A N 1
ATOM 2375 C CA . TYR A 1 314 ? -2.42 29.656 17.906 1 96 314 TYR A CA 1
ATOM 2376 C C . TYR A 1 314 ? -2.734 31.141 18 1 96 314 TYR A C 1
ATOM 2378 O O . TYR A 1 314 ? -2.609 31.875 17.016 1 96 314 TYR A O 1
ATOM 2386 N N . ILE A 1 315 ? -3.131 31.578 19.219 1 95.5 315 ILE A N 1
ATOM 2387 C CA . ILE A 1 315 ? -3.479 32.969 19.453 1 95.5 315 ILE A CA 1
ATOM 2388 C C . ILE A 1 315 ? -2.252 33.844 19.219 1 95.5 315 ILE A C 1
ATOM 2390 O O . ILE A 1 315 ? -2.34 34.906 18.578 1 95.5 315 ILE A O 1
ATOM 2394 N N . GLU A 1 316 ? -1.107 33.375 19.688 1 94.94 316 GLU A N 1
ATOM 2395 C CA . GLU A 1 316 ? 0.14 34.125 19.531 1 94.94 316 GLU A CA 1
ATOM 2396 C C . GLU A 1 316 ? 0.516 34.281 18.062 1 94.94 316 GLU A C 1
ATOM 2398 O O . GLU A 1 316 ? 0.977 35.344 17.641 1 94.94 316 GLU A O 1
ATOM 2403 N N . ASP A 1 317 ? 0.296 33.25 17.281 1 92.75 317 ASP A N 1
ATOM 2404 C CA . ASP A 1 317 ? 0.741 33.219 15.898 1 92.75 317 ASP A CA 1
ATOM 2405 C C . ASP A 1 317 ? -0.27 33.906 14.977 1 92.75 317 ASP A C 1
ATOM 2407 O O . ASP A 1 317 ? 0.032 34.188 13.812 1 92.75 317 ASP A O 1
ATOM 2411 N N . ASN A 1 318 ? -1.483 34.188 15.484 1 91.19 318 ASN A N 1
ATOM 2412 C CA . ASN A 1 318 ? -2.553 34.719 14.664 1 91.19 318 ASN A CA 1
ATOM 2413 C C . ASN A 1 318 ? -3.256 35.875 15.359 1 91.19 318 ASN A C 1
ATOM 2415 O O . ASN A 1 318 ? -4.488 35.938 15.383 1 91.19 318 ASN A O 1
ATOM 2419 N N . LYS A 1 319 ? -2.568 36.812 15.945 1 84.62 319 LYS A N 1
ATOM 2420 C CA . LYS A 1 319 ? -3.07 37.906 16.75 1 84.62 319 LYS A CA 1
ATOM 2421 C C . LYS A 1 319 ? -4.051 38.781 15.961 1 84.62 319 LYS A C 1
ATOM 2423 O O . LYS A 1 319 ? -5.035 39.25 16.516 1 84.62 319 LYS A O 1
ATOM 2428 N N . THR A 1 320 ? -3.826 38.812 14.68 1 76.44 320 THR A N 1
ATOM 2429 C CA . THR A 1 320 ? -4.664 39.688 13.867 1 76.44 320 THR A CA 1
ATOM 2430 C C . THR A 1 320 ? -6.02 39.031 13.602 1 76.44 320 THR A C 1
ATOM 2432 O O . THR A 1 320 ? -6.996 39.719 13.289 1 76.44 320 THR A O 1
ATOM 2435 N N . ASP A 1 321 ? -6.102 37.781 13.711 1 74.12 321 ASP A N 1
ATOM 2436 C CA . ASP A 1 321 ? -7.316 37.062 13.375 1 74.12 321 ASP A CA 1
ATOM 2437 C C . ASP A 1 321 ? -8.172 36.812 14.617 1 74.12 321 ASP A C 1
ATOM 2439 O O . ASP A 1 321 ? -9.336 36.406 14.508 1 74.12 321 ASP A O 1
ATOM 2443 N N . VAL A 1 322 ? -7.562 37.031 15.789 1 77.69 322 VAL A N 1
ATOM 2444 C CA . VAL A 1 322 ? -8.258 36.719 17.031 1 77.69 322 VAL A CA 1
ATOM 2445 C C . VAL A 1 322 ? -8.836 38 17.625 1 77.69 322 VAL A C 1
ATOM 2447 O O . VAL A 1 322 ? -8.164 39.031 17.688 1 77.69 322 VAL A O 1
ATOM 2450 N N . LYS A 1 323 ? -10.242 38.031 17.703 1 70 323 LYS A N 1
ATOM 2451 C CA . LYS A 1 323 ? -10.867 39.188 18.328 1 70 323 LYS A CA 1
ATOM 2452 C C . LYS A 1 323 ? -10.234 39.5 19.688 1 70 323 LYS A C 1
ATOM 2454 O O . LYS A 1 323 ? -9.836 38.562 20.406 1 70 323 LYS A O 1
ATOM 2459 N N . ARG A 1 324 ? -9.852 40.781 19.938 1 54.91 324 ARG A N 1
ATOM 2460 C CA . ARG A 1 324 ? -9.258 41.25 21.188 1 54.91 324 ARG A CA 1
ATOM 2461 C C . ARG A 1 324 ? -9.969 40.625 22.391 1 54.91 324 ARG A C 1
ATOM 2463 O O . ARG A 1 324 ? -11.172 40.812 22.562 1 54.91 324 ARG A O 1
ATOM 2470 N N . LEU A 1 325 ? -9.594 39.375 22.875 1 54.19 325 LEU A N 1
ATOM 2471 C CA . LEU A 1 325 ? -10.117 38.688 24.062 1 54.19 325 LEU A CA 1
ATOM 2472 C C . LEU A 1 325 ? -9.992 39.562 25.297 1 54.19 325 LEU A C 1
ATOM 2474 O O . LEU A 1 325 ? -8.922 40.094 25.578 1 54.19 325 LEU A O 1
ATOM 2478 N N . ASN A 1 326 ? -10.867 40.469 25.609 1 40.31 326 ASN A N 1
ATOM 2479 C CA . ASN A 1 326 ? -10.906 41.375 26.75 1 40.31 326 ASN A CA 1
ATOM 2480 C C . ASN A 1 326 ? -10.359 40.719 28.016 1 40.31 326 ASN A C 1
ATOM 2482 O O . ASN A 1 326 ? -10.789 39.594 28.375 1 40.31 326 ASN A O 1
ATOM 2486 N N . ALA A 1 327 ? -9.055 40.812 28.297 1 42.06 327 ALA A N 1
ATOM 2487 C CA . ALA A 1 327 ? -8.562 40.656 29.656 1 42.06 327 ALA A CA 1
ATOM 2488 C C . ALA A 1 327 ? -9.555 41.219 30.672 1 42.06 327 ALA A C 1
ATOM 2490 O O . ALA A 1 327 ? -9.82 42.438 30.703 1 42.06 327 ALA A O 1
ATOM 2491 N N . LYS A 1 328 ? -10.688 40.594 31.094 1 37.19 328 LYS A N 1
ATOM 2492 C CA . LYS A 1 328 ? -11.195 41 32.406 1 37.19 328 LYS A CA 1
ATOM 2493 C C . LYS A 1 328 ? -10.211 40.625 33.5 1 37.19 328 LYS A C 1
ATOM 2495 O O . LYS A 1 328 ? -9.609 39.531 33.469 1 37.19 328 LYS A O 1
ATOM 2500 N N . MET B 1 1 ? -25.797 -22.266 -11.023 1 40.31 1 MET B N 1
ATOM 2501 C CA . MET B 1 1 ? -24.469 -21.844 -11.438 1 40.31 1 MET B CA 1
ATOM 2502 C C . MET B 1 1 ? -24.5 -20.438 -12.055 1 40.31 1 MET B C 1
ATOM 2504 O O . MET B 1 1 ? -25.297 -20.188 -12.961 1 40.31 1 MET B O 1
ATOM 2508 N N . ASP B 1 2 ? -24.328 -19.438 -11.344 1 54.16 2 ASP B N 1
ATOM 2509 C CA . ASP B 1 2 ? -24.547 -18.062 -11.797 1 54.16 2 ASP B CA 1
ATOM 2510 C C . ASP B 1 2 ? -23.969 -17.844 -13.195 1 54.16 2 ASP B C 1
ATOM 2512 O O . ASP B 1 2 ? -22.844 -18.266 -13.469 1 54.16 2 ASP B O 1
ATOM 2516 N N . ASP B 1 3 ? -24.828 -17.719 -14.195 1 65.88 3 ASP B N 1
ATOM 2517 C CA . ASP B 1 3 ? -24.781 -17.672 -15.656 1 65.88 3 ASP B CA 1
ATOM 2518 C C . ASP B 1 3 ? -23.922 -16.516 -16.141 1 65.88 3 ASP B C 1
ATOM 2520 O O . ASP B 1 3 ? -23.875 -16.219 -17.328 1 65.88 3 ASP B O 1
ATOM 2524 N N . GLY B 1 4 ? -23.141 -15.938 -15.234 1 88.56 4 GLY B N 1
ATOM 2525 C CA . GLY B 1 4 ? -22.375 -14.805 -15.727 1 88.56 4 GLY B CA 1
ATOM 2526 C C . GLY B 1 4 ? -21 -15.203 -16.234 1 88.56 4 GLY B C 1
ATOM 2527 O O . GLY B 1 4 ? -20.625 -16.375 -16.203 1 88.56 4 GLY B O 1
ATOM 2528 N N . LYS B 1 5 ? -20.328 -14.344 -16.922 1 96.12 5 LYS B N 1
ATOM 2529 C CA . LYS B 1 5 ? -19 -14.555 -17.484 1 96.12 5 LYS B CA 1
ATOM 2530 C C . LYS B 1 5 ? -17.938 -14.516 -16.391 1 96.12 5 LYS B C 1
ATOM 2532 O O . LYS B 1 5 ? -18.125 -13.883 -15.359 1 96.12 5 LYS B O 1
ATOM 2537 N N . VAL B 1 6 ? -16.906 -15.312 -16.656 1 98 6 VAL B N 1
ATOM 2538 C CA . VAL B 1 6 ? -15.734 -15.312 -15.789 1 98 6 VAL B CA 1
ATOM 2539 C C . VAL B 1 6 ? -14.539 -14.727 -16.547 1 98 6 VAL B C 1
ATOM 2541 O O . VAL B 1 6 ? -14.195 -15.203 -17.625 1 98 6 VAL B O 1
ATOM 2544 N N . LEU B 1 7 ? -14.023 -13.688 -15.984 1 98.81 7 LEU B N 1
ATOM 2545 C CA . LEU B 1 7 ? -12.797 -13.109 -16.531 1 98.81 7 LEU B CA 1
ATOM 2546 C C . LEU B 1 7 ? -11.57 -13.617 -15.789 1 98.81 7 LEU B C 1
ATOM 2548 O O . LEU B 1 7 ? -11.547 -13.633 -14.555 1 98.81 7 LEU B O 1
ATOM 2552 N N . ILE B 1 8 ? -10.578 -14.086 -16.516 1 98.88 8 ILE B N 1
ATOM 2553 C CA . ILE B 1 8 ? -9.25 -14.391 -15.977 1 98.88 8 ILE B CA 1
ATOM 2554 C C . ILE B 1 8 ? -8.211 -13.492 -16.656 1 98.88 8 ILE B C 1
ATOM 2556 O O . ILE B 1 8 ? -8.016 -13.57 -17.859 1 98.88 8 ILE B O 1
ATOM 2560 N N . THR B 1 9 ? -7.605 -12.609 -15.883 1 98.94 9 THR B N 1
ATOM 2561 C CA . THR B 1 9 ? -6.438 -11.914 -16.406 1 98.94 9 THR B CA 1
ATOM 2562 C C . THR B 1 9 ? -5.164 -12.711 -16.141 1 98.94 9 THR B C 1
ATOM 2564 O O . THR B 1 9 ? -5.078 -13.445 -15.164 1 98.94 9 THR B O 1
ATOM 2567 N N . GLY B 1 10 ? -4.145 -12.5 -17.047 1 98.12 10 GLY B N 1
ATOM 2568 C CA . GLY B 1 10 ? -2.994 -13.383 -16.969 1 98.12 10 GLY B CA 1
ATOM 2569 C C . GLY B 1 10 ? -3.311 -14.805 -17.406 1 98.12 10 GLY B C 1
ATOM 2570 O O . GLY B 1 10 ? -2.701 -15.758 -16.922 1 98.12 10 GLY B O 1
ATOM 2571 N N . ALA B 1 11 ? -4.211 -14.969 -18.344 1 98.25 11 ALA B N 1
ATOM 2572 C CA . ALA B 1 11 ? -4.812 -16.266 -18.656 1 98.25 11 ALA B CA 1
ATOM 2573 C C . ALA B 1 11 ? -3.855 -17.125 -19.469 1 98.25 11 ALA B C 1
ATOM 2575 O O . ALA B 1 11 ? -4.023 -18.344 -19.531 1 98.25 11 ALA B O 1
ATOM 2576 N N . CYS B 1 12 ? -2.896 -16.547 -20.109 1 96.56 12 CYS B N 1
ATOM 2577 C CA . CYS B 1 12 ? -1.984 -17.312 -20.938 1 96.56 12 CYS B CA 1
ATOM 2578 C C . CYS B 1 12 ? -0.724 -17.688 -20.156 1 96.56 12 CYS B C 1
ATOM 2580 O O . CYS B 1 12 ? 0.146 -18.391 -20.688 1 96.56 12 CYS B O 1
ATOM 2582 N N . GLY B 1 13 ? -0.64 -17.188 -18.922 1 94.31 13 GLY B N 1
ATOM 2583 C CA . GLY B 1 13 ? 0.427 -17.641 -18.047 1 94.31 13 GLY B CA 1
ATOM 2584 C C . GLY B 1 13 ? 0.162 -19.016 -17.438 1 94.31 13 GLY B C 1
ATOM 2585 O O . GLY B 1 13 ? -0.904 -19.594 -17.656 1 94.31 13 GLY B O 1
ATOM 2586 N N . PHE B 1 14 ? 1.095 -19.469 -16.609 1 93.25 14 PHE B N 1
ATOM 2587 C CA . PHE B 1 14 ? 1.05 -20.812 -16.031 1 93.25 14 PHE B CA 1
ATOM 2588 C C . PHE B 1 14 ? -0.238 -21.016 -15.242 1 93.25 14 PHE B C 1
ATOM 2590 O O . PHE B 1 14 ? -1.041 -21.891 -15.57 1 93.25 14 PHE B O 1
ATOM 2597 N N . LEU B 1 15 ? -0.49 -20.172 -14.25 1 95.5 15 LEU B N 1
ATOM 2598 C CA . LEU B 1 15 ? -1.636 -20.344 -13.367 1 95.5 15 LEU B CA 1
ATOM 2599 C C . LEU B 1 15 ? -2.938 -20.031 -14.094 1 95.5 15 LEU B C 1
ATOM 2601 O O . LEU B 1 15 ? -3.953 -20.688 -13.875 1 95.5 15 LEU B O 1
ATOM 2605 N N . GLY B 1 16 ? -2.889 -19 -14.945 1 96.94 16 GLY B N 1
ATOM 2606 C CA . GLY B 1 16 ? -4.07 -18.625 -15.711 1 96.94 16 GLY B CA 1
ATOM 2607 C C . GLY B 1 16 ? -4.57 -19.734 -16.609 1 96.94 16 GLY B C 1
ATOM 2608 O O . GLY B 1 16 ? -5.766 -20.047 -16.641 1 96.94 16 GLY B O 1
ATOM 2609 N N . ASN B 1 17 ? -3.631 -20.328 -17.312 1 95.06 17 ASN B N 1
ATOM 2610 C CA . ASN B 1 17 ? -3.996 -21.406 -18.234 1 95.06 17 ASN B CA 1
ATOM 2611 C C . ASN B 1 17 ? -4.523 -22.625 -17.469 1 95.06 17 ASN B C 1
ATOM 2613 O O . ASN B 1 17 ? -5.496 -23.25 -17.891 1 95.06 17 ASN B O 1
ATOM 2617 N N . LEU B 1 18 ? -3.865 -22.938 -16.391 1 95.38 18 LEU B N 1
ATOM 2618 C CA . LEU B 1 18 ? -4.289 -24.047 -15.562 1 95.38 18 LEU B CA 1
ATOM 2619 C C . LEU B 1 18 ? -5.699 -23.828 -15.031 1 95.38 18 LEU B C 1
ATOM 2621 O O . LEU B 1 18 ? -6.535 -24.734 -15.07 1 95.38 18 LEU B O 1
ATOM 2625 N N . LEU B 1 19 ? -5.965 -22.641 -14.516 1 97.94 19 LEU B N 1
ATOM 2626 C CA . LEU B 1 19 ? -7.273 -22.312 -13.961 1 97.94 19 LEU B CA 1
ATOM 2627 C C . LEU B 1 19 ? -8.344 -22.312 -15.055 1 97.94 19 LEU B C 1
ATOM 2629 O O . LEU B 1 19 ? -9.438 -22.844 -14.852 1 97.94 19 LEU B O 1
ATOM 2633 N N . ALA B 1 20 ? -8.031 -21.734 -16.203 1 97.81 20 ALA B N 1
ATOM 2634 C CA . ALA B 1 20 ? -8.969 -21.688 -17.312 1 97.81 20 ALA B CA 1
ATOM 2635 C C . ALA B 1 20 ? -9.375 -23.094 -17.75 1 97.81 20 ALA B C 1
ATOM 2637 O O . ALA B 1 20 ? -10.555 -23.359 -17.969 1 97.81 20 ALA B O 1
ATOM 2638 N N . THR B 1 21 ? -8.367 -23.969 -17.891 1 95.75 21 THR B N 1
ATOM 2639 C CA . THR B 1 21 ? -8.617 -25.344 -18.281 1 95.75 21 THR B CA 1
ATOM 2640 C C . THR B 1 21 ? -9.539 -26.047 -17.281 1 95.75 21 THR B C 1
ATOM 2642 O O . THR B 1 21 ? -10.477 -26.734 -17.688 1 95.75 21 THR B O 1
ATOM 2645 N N . HIS B 1 22 ? -9.25 -25.797 -16.047 1 96.31 22 HIS B N 1
ATOM 2646 C CA . HIS B 1 22 ? -10.062 -26.391 -15 1 96.31 22 HIS B CA 1
ATOM 2647 C C . HIS B 1 22 ? -11.492 -25.859 -15.031 1 96.31 22 HIS B C 1
ATOM 2649 O O . HIS B 1 22 ? -12.453 -26.625 -14.984 1 96.31 22 HIS B O 1
ATOM 2655 N N . LEU B 1 23 ? -11.68 -24.547 -15.148 1 96.81 23 LEU B N 1
ATOM 2656 C CA . LEU B 1 23 ? -12.992 -23.922 -15.094 1 96.81 23 LEU B CA 1
ATOM 2657 C C . LEU B 1 23 ? -13.82 -24.281 -16.328 1 96.81 23 LEU B C 1
ATOM 2659 O O . LEU B 1 23 ? -15.047 -24.359 -16.25 1 96.81 23 LEU B O 1
ATOM 2663 N N . ALA B 1 24 ? -13.148 -24.5 -17.406 1 95.81 24 ALA B N 1
ATOM 2664 C CA . ALA B 1 24 ? -13.828 -24.797 -18.672 1 95.81 24 ALA B CA 1
ATOM 2665 C C . ALA B 1 24 ? -14.625 -26.094 -18.562 1 95.81 24 ALA B C 1
ATOM 2667 O O . ALA B 1 24 ? -15.5 -26.359 -19.391 1 95.81 24 ALA B O 1
ATOM 2668 N N . LEU B 1 25 ? -14.273 -26.906 -17.578 1 93.25 25 LEU B N 1
ATOM 2669 C CA . LEU B 1 25 ? -14.984 -28.172 -17.375 1 93.25 25 LEU B CA 1
ATOM 2670 C C . LEU B 1 25 ? -16.422 -27.906 -16.922 1 93.25 25 LEU B C 1
ATOM 2672 O O . LEU B 1 25 ? -17.297 -28.75 -17.125 1 93.25 25 LEU B O 1
ATOM 2676 N N . TYR B 1 26 ? -16.734 -26.688 -16.375 1 89 26 TYR B N 1
ATOM 2677 C CA . TYR B 1 26 ? -18.078 -26.5 -15.836 1 89 26 TYR B CA 1
ATOM 2678 C C . TYR B 1 26 ? -18.594 -25.094 -16.125 1 89 26 TYR B C 1
ATOM 2680 O O . TYR B 1 26 ? -19.734 -24.766 -15.828 1 89 26 TYR B O 1
ATOM 2688 N N . HIS B 1 27 ? -17.703 -24.297 -16.641 1 89.12 27 HIS B N 1
ATOM 2689 C CA . HIS B 1 27 ? -18.094 -22.953 -17.047 1 89.12 27 HIS B CA 1
ATOM 2690 C C . HIS B 1 27 ? -17.891 -22.734 -18.547 1 89.12 27 HIS B C 1
ATOM 2692 O O . HIS B 1 27 ? -16.828 -23.094 -19.078 1 89.12 27 HIS B O 1
ATOM 2698 N N . ARG B 1 28 ? -18.859 -22.156 -19.281 1 85 28 ARG B N 1
ATOM 2699 C CA . ARG B 1 28 ? -18.75 -22 -20.734 1 85 28 ARG B CA 1
ATOM 2700 C C . ARG B 1 28 ? -18.406 -20.562 -21.109 1 85 28 ARG B C 1
ATOM 2702 O O . ARG B 1 28 ? -17.953 -20.297 -22.219 1 85 28 ARG B O 1
ATOM 2709 N N . ASN B 1 29 ? -18.531 -19.609 -20.25 1 93.62 29 ASN B N 1
ATOM 2710 C CA . ASN B 1 29 ? -18.359 -18.188 -20.594 1 93.62 29 ASN B CA 1
ATOM 2711 C C . ASN B 1 29 ? -17.109 -17.609 -19.953 1 93.62 29 ASN B C 1
ATOM 2713 O O . ASN B 1 29 ? -17.203 -16.703 -19.094 1 93.62 29 ASN B O 1
ATOM 2717 N N . LEU B 1 30 ? -15.992 -18.109 -20.516 1 97.81 30 LEU B N 1
ATOM 2718 C CA . LEU B 1 30 ? -14.711 -17.625 -20.016 1 97.81 30 LEU B CA 1
ATOM 2719 C C . LEU B 1 30 ? -14.148 -16.547 -20.938 1 97.81 30 LEU B C 1
ATOM 2721 O O . LEU B 1 30 ? -14.148 -16.688 -22.156 1 97.81 30 LEU B O 1
ATOM 2725 N N . ILE B 1 31 ? -13.758 -15.422 -20.359 1 98.62 31 ILE B N 1
ATOM 2726 C CA . ILE B 1 31 ? -12.953 -14.398 -21.031 1 98.62 31 ILE B CA 1
ATOM 2727 C C . ILE B 1 31 ? -11.523 -14.453 -20.516 1 98.62 31 ILE B C 1
ATOM 2729 O O . ILE B 1 31 ? -11.281 -14.312 -19.312 1 98.62 31 ILE B O 1
ATOM 2733 N N . LEU B 1 32 ? -10.609 -14.695 -21.422 1 98.81 32 LEU B N 1
ATOM 2734 C CA . LEU B 1 32 ? -9.203 -14.906 -21.078 1 98.81 32 LEU B CA 1
ATOM 2735 C C . LEU B 1 32 ? -8.336 -13.766 -21.609 1 98.81 32 LEU B C 1
ATOM 2737 O O . LEU B 1 32 ? -8.039 -13.711 -22.797 1 98.81 32 LEU B O 1
ATOM 2741 N N . LEU B 1 33 ? -7.922 -12.875 -20.688 1 98.88 33 LEU B N 1
ATOM 2742 C CA . LEU B 1 33 ? -7.148 -11.688 -21.031 1 98.88 33 LEU B CA 1
ATOM 2743 C C . LEU B 1 33 ? -5.676 -11.875 -20.688 1 98.88 33 LEU B C 1
ATOM 2745 O O . LEU B 1 33 ? -5.34 -12.297 -19.578 1 98.88 33 LEU B O 1
ATOM 2749 N N . ASP B 1 34 ? -4.832 -11.617 -21.641 1 98.56 34 ASP B N 1
ATOM 2750 C CA . ASP B 1 34 ? -3.391 -11.648 -21.406 1 98.56 34 ASP B CA 1
ATOM 2751 C C . ASP B 1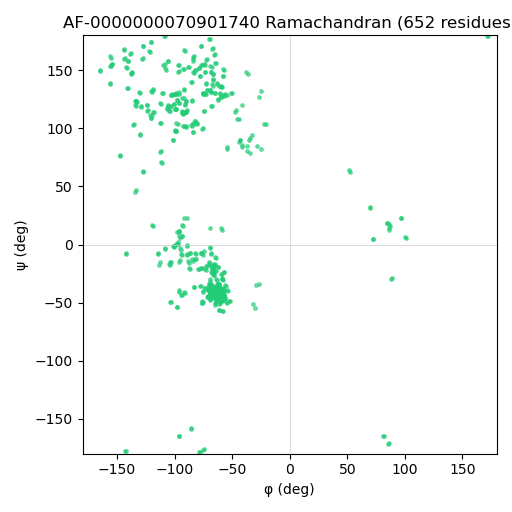 34 ? -2.662 -10.742 -22.406 1 98.56 34 ASP B C 1
ATOM 2753 O O . ASP B 1 34 ? -3.182 -10.445 -23.484 1 98.56 34 ASP B O 1
ATOM 2757 N N . HIS B 1 35 ? -1.499 -10.305 -21.984 1 97.12 35 HIS B N 1
ATOM 2758 C CA . HIS B 1 35 ? -0.691 -9.531 -22.922 1 97.12 35 HIS B CA 1
ATOM 2759 C C . HIS B 1 35 ? -0.1 -10.43 -24 1 97.12 35 HIS B C 1
ATOM 2761 O O . HIS B 1 35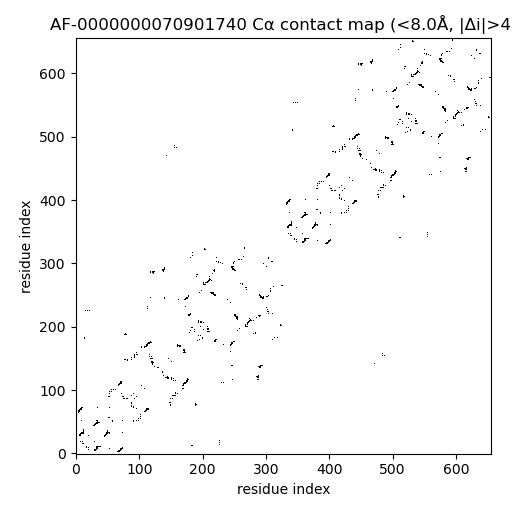 ? 0.237 -9.961 -25.094 1 97.12 35 HIS B O 1
ATOM 2767 N N . SER B 1 36 ? 0.002 -11.727 -23.734 1 95.81 36 SER B N 1
ATOM 2768 C CA . SER B 1 36 ? 0.506 -12.711 -24.688 1 95.81 36 SER B CA 1
ATOM 2769 C C . SER B 1 36 ? -0.628 -13.32 -25.5 1 95.81 36 SER B C 1
ATOM 2771 O O . SER B 1 36 ? -1.762 -13.414 -25.031 1 95.81 36 SER B O 1
ATOM 2773 N N . PRO B 1 37 ? -0.351 -13.734 -26.719 1 96.25 37 PRO B N 1
ATOM 2774 C CA . PRO B 1 37 ? -1.363 -14.422 -27.516 1 96.25 37 PRO B CA 1
ATOM 2775 C C . PRO B 1 37 ? -1.766 -15.773 -26.922 1 96.25 37 PRO B C 1
ATOM 2777 O O . PRO B 1 37 ? -1.058 -16.312 -26.078 1 96.25 37 PRO B O 1
ATOM 2780 N N . PRO B 1 38 ? -2.869 -16.281 -27.375 1 96.5 38 PRO B N 1
ATOM 2781 C CA . PRO B 1 38 ? -3.314 -17.578 -26.875 1 96.5 38 PRO B CA 1
ATOM 2782 C C . PRO B 1 38 ? -2.277 -18.688 -27.094 1 96.5 38 PRO B C 1
ATOM 2784 O O . PRO B 1 38 ? -1.479 -18.609 -28.031 1 96.5 38 PRO B O 1
ATOM 2787 N N . PRO B 1 39 ? -2.314 -19.656 -26.203 1 93.62 39 PRO B N 1
ATOM 2788 C CA . PRO B 1 39 ? -1.424 -20.797 -26.406 1 93.62 39 PRO B CA 1
ATOM 2789 C C . PRO B 1 39 ? -1.796 -21.625 -27.625 1 93.62 39 PRO B C 1
ATOM 2791 O O . PRO B 1 39 ? -2.855 -21.406 -28.219 1 93.62 39 PRO B O 1
ATOM 2794 N N . SER B 1 40 ? -0.904 -22.531 -28.016 1 91 40 SER B N 1
ATOM 2795 C CA . SER B 1 40 ? -1.114 -23.375 -29.203 1 91 40 SER B CA 1
ATOM 2796 C C . SER B 1 40 ? -2.35 -24.25 -29.031 1 91 40 SER B C 1
ATOM 2798 O O . SER B 1 40 ? -3.033 -24.562 -30.016 1 91 40 SER B O 1
ATOM 2800 N N . ASN B 1 41 ? -2.654 -24.719 -27.812 1 91.25 41 ASN B N 1
ATOM 2801 C CA . ASN B 1 41 ? -3.846 -25.5 -27.484 1 91.25 41 ASN B CA 1
ATOM 2802 C C . ASN B 1 41 ? -4.805 -24.703 -26.594 1 91.25 41 ASN B C 1
ATOM 2804 O O . ASN B 1 41 ? -4.879 -24.938 -25.391 1 91.25 41 ASN B O 1
ATOM 2808 N N . PRO B 1 42 ? -5.512 -23.891 -27.203 1 95.06 42 PRO B N 1
ATOM 2809 C CA . PRO B 1 42 ? -6.387 -23 -26.422 1 95.06 42 PRO B CA 1
ATOM 2810 C C . PRO B 1 42 ? -7.531 -23.75 -25.75 1 95.06 42 PRO B C 1
ATOM 2812 O O . PRO B 1 42 ? -7.914 -24.828 -26.203 1 95.06 42 PRO B O 1
ATOM 2815 N N . VAL B 1 43 ? -8.039 -23.203 -24.641 1 95.94 43 VAL B N 1
ATOM 2816 C CA . VAL B 1 43 ? -9.227 -23.703 -23.953 1 95.94 43 VAL B CA 1
ATOM 2817 C C . VAL B 1 43 ? -10.438 -23.594 -24.875 1 95.94 43 VAL B C 1
ATOM 2819 O O . VAL B 1 43 ? -10.742 -22.516 -25.375 1 95.94 43 VAL B O 1
ATOM 2822 N N . PRO B 1 44 ? -11.164 -24.641 -25.125 1 92.44 44 PRO B N 1
ATOM 2823 C CA . PRO B 1 44 ? -12.297 -24.609 -26.062 1 92.44 44 PRO B CA 1
ATOM 2824 C C . PRO B 1 44 ? -13.391 -23.641 -25.641 1 92.44 44 PRO B C 1
ATOM 2826 O O . PRO B 1 44 ? -13.695 -23.547 -24.453 1 92.44 44 PRO B O 1
ATOM 2829 N N . ASP B 1 45 ? -13.906 -22.891 -26.562 1 92.38 45 ASP B N 1
ATOM 2830 C CA . ASP B 1 45 ? -15.086 -22.047 -26.438 1 92.38 45 ASP B CA 1
ATOM 2831 C C . ASP B 1 45 ? -14.797 -20.828 -25.578 1 92.38 45 ASP B C 1
ATOM 2833 O O . ASP B 1 45 ? -15.703 -20.047 -25.25 1 92.38 45 ASP B O 1
ATOM 2837 N N . ALA B 1 46 ? -13.547 -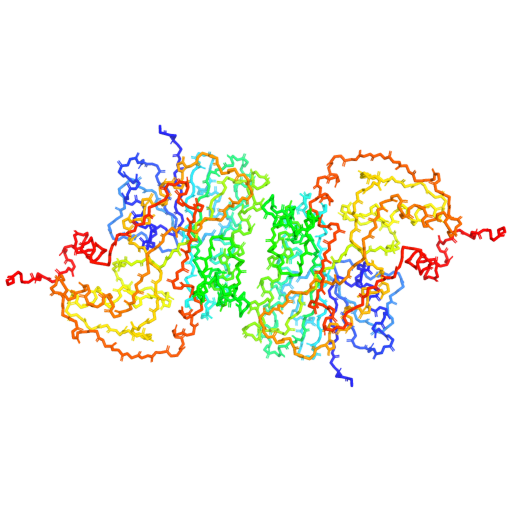20.672 -25.172 1 96.69 46 ALA B N 1
ATOM 2838 C CA . ALA B 1 46 ? -13.18 -19.484 -24.391 1 96.69 46 ALA B CA 1
ATOM 2839 C C . ALA B 1 46 ? -12.891 -18.297 -25.312 1 96.69 46 ALA B C 1
ATOM 2841 O O . ALA B 1 46 ? -12.453 -18.484 -26.453 1 96.69 46 ALA B O 1
ATOM 2842 N N . GLU B 1 47 ? -13.156 -17.125 -24.875 1 97.5 47 GLU B N 1
ATOM 2843 C CA . GLU B 1 47 ? -12.82 -15.906 -25.594 1 97.5 47 GLU B CA 1
ATOM 2844 C C . GLU B 1 47 ? -11.461 -15.359 -25.156 1 97.5 47 GLU B C 1
ATOM 2846 O O . GLU B 1 47 ? -11.297 -14.945 -24.016 1 97.5 47 GLU B O 1
ATOM 2851 N N . TYR B 1 48 ? -10.539 -15.406 -26.078 1 98.25 48 TYR B N 1
ATOM 2852 C CA . TYR B 1 48 ? -9.227 -14.852 -25.781 1 98.25 48 TYR B CA 1
ATOM 2853 C C . TYR B 1 48 ? -9.148 -13.383 -26.203 1 98.25 48 TYR B C 1
ATOM 2855 O O . TYR B 1 48 ? -9.609 -13.016 -27.281 1 98.25 48 TYR B O 1
ATOM 2863 N N . VAL B 1 49 ? -8.641 -12.531 -25.359 1 98.62 49 VAL B N 1
ATOM 2864 C CA . VAL B 1 49 ? -8.359 -11.125 -25.641 1 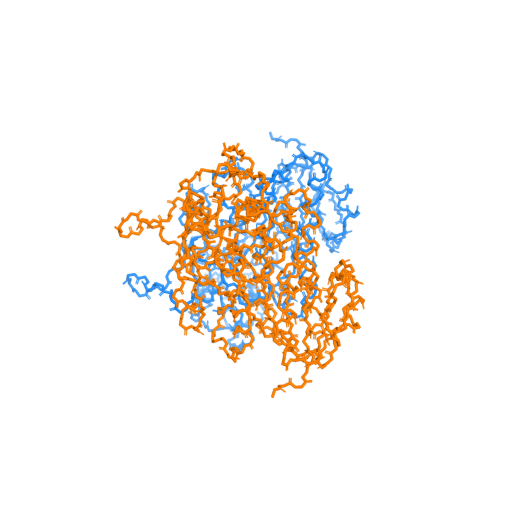98.62 49 VAL B CA 1
ATOM 2865 C C . VAL B 1 49 ? -6.887 -10.828 -25.359 1 98.62 49 VAL B C 1
ATOM 2867 O O . VAL B 1 49 ? -6.398 -11.055 -24.25 1 98.62 49 VAL B O 1
ATOM 2870 N N . THR B 1 50 ? -6.176 -10.391 -26.359 1 98.62 50 THR B N 1
ATOM 2871 C CA . THR B 1 50 ? -4.77 -10.047 -26.188 1 98.62 50 THR B CA 1
ATOM 2872 C C . THR B 1 50 ? -4.605 -8.547 -25.953 1 98.62 50 THR B C 1
ATOM 2874 O O . THR B 1 50 ? -5.059 -7.734 -26.766 1 98.62 50 THR B O 1
ATOM 2877 N N . GLY B 1 51 ? -3.994 -8.18 -24.812 1 98.56 51 GLY B N 1
ATOM 2878 C CA . GLY B 1 51 ? -3.773 -6.77 -24.547 1 98.56 51 GLY B CA 1
ATOM 2879 C C . GLY B 1 51 ? -3.258 -6.504 -23.141 1 98.56 51 GLY B C 1
ATOM 2880 O O . GLY B 1 51 ? -3.066 -7.438 -22.359 1 98.56 51 GLY B O 1
ATOM 2881 N N . ASP B 1 52 ? -3.047 -5.297 -22.875 1 98.38 52 ASP B N 1
ATOM 2882 C CA . ASP B 1 52 ? -2.514 -4.809 -21.594 1 98.38 52 ASP B CA 1
ATOM 2883 C C . ASP B 1 52 ? -3.627 -4.621 -20.578 1 98.38 52 ASP B C 1
ATOM 2885 O O . ASP B 1 52 ? -4.586 -3.883 -20.812 1 98.38 52 ASP B O 1
ATOM 2889 N N . VAL B 1 53 ? -3.486 -5.266 -19.438 1 98.56 53 VAL B N 1
ATOM 2890 C CA . VAL B 1 53 ? -4.512 -5.227 -18.406 1 98.56 53 VAL B CA 1
ATOM 2891 C C . VAL B 1 53 ? -4.645 -3.807 -17.859 1 98.56 53 VAL B C 1
ATOM 2893 O O . VAL B 1 53 ? -5.664 -3.457 -17.266 1 98.56 53 VAL B O 1
ATOM 2896 N N . ALA B 1 54 ? -3.656 -2.957 -18.094 1 98.5 54 ALA B N 1
ATOM 2897 C CA . ALA B 1 54 ? -3.699 -1.578 -17.609 1 98.5 54 ALA B CA 1
ATOM 2898 C C . ALA B 1 54 ? -4.363 -0.662 -18.641 1 98.5 54 ALA B C 1
ATOM 2900 O O . ALA B 1 54 ? -4.469 0.548 -18.422 1 98.5 54 ALA B O 1
ATOM 2901 N N . ASP B 1 55 ? -4.781 -1.228 -19.781 1 98.44 55 ASP B N 1
ATOM 2902 C CA . ASP B 1 55 ? -5.438 -0.448 -20.828 1 98.44 55 ASP B CA 1
ATOM 2903 C C . ASP B 1 55 ? -6.922 -0.266 -20.531 1 98.44 55 ASP B C 1
ATOM 2905 O O . ASP B 1 55 ? -7.723 -1.179 -20.75 1 98.44 55 ASP B O 1
ATOM 2909 N N . ALA B 1 56 ? -7.27 0.902 -20.141 1 97.5 56 ALA B N 1
ATOM 2910 C CA . ALA B 1 56 ? -8.641 1.197 -19.734 1 97.5 56 ALA B CA 1
ATOM 2911 C C . ALA B 1 56 ? -9.617 0.97 -20.891 1 97.5 56 ALA B C 1
ATOM 2913 O O . ALA B 1 56 ? -10.719 0.458 -20.672 1 97.5 56 ALA B O 1
ATOM 2914 N N . LYS B 1 57 ? -9.234 1.39 -22.016 1 97.94 57 LYS B N 1
ATOM 2915 C CA . LYS B 1 57 ? -10.117 1.233 -23.156 1 97.94 57 LYS B CA 1
ATOM 2916 C C . LYS B 1 57 ? -10.375 -0.241 -23.453 1 97.94 57 LYS B C 1
ATOM 2918 O O . LYS B 1 57 ? -11.5 -0.626 -23.781 1 97.94 57 LYS B O 1
ATOM 2923 N N . LEU B 1 58 ? -9.352 -1.026 -23.391 1 98.44 58 LEU B N 1
ATOM 2924 C CA . LEU B 1 58 ? -9.5 -2.465 -23.578 1 98.44 58 LEU B CA 1
ATOM 2925 C C . LEU B 1 58 ? -10.469 -3.053 -22.562 1 98.44 58 LEU B C 1
ATOM 2927 O O . LEU B 1 58 ? -11.336 -3.852 -22.906 1 98.44 58 LEU B O 1
ATOM 2931 N N . LEU B 1 59 ? -10.336 -2.635 -21.312 1 98.62 59 LEU B N 1
ATOM 2932 C CA . LEU B 1 59 ? -11.125 -3.205 -20.219 1 98.62 59 LEU B CA 1
ATOM 2933 C C . LEU B 1 59 ? -12.594 -2.836 -20.375 1 98.62 59 LEU B C 1
ATOM 2935 O O . LEU B 1 59 ? -13.469 -3.541 -19.859 1 98.62 59 LEU B O 1
ATOM 2939 N N . GLU B 1 60 ? -12.906 -1.738 -21.062 1 98.06 60 GLU B N 1
ATOM 2940 C CA . GLU B 1 60 ? -14.297 -1.369 -21.312 1 98.06 60 GLU B CA 1
ATOM 2941 C C . GLU B 1 60 ? -15.008 -2.445 -22.125 1 98.06 60 GLU B C 1
ATOM 2943 O O . GLU B 1 60 ? -16.203 -2.701 -21.922 1 98.06 60 GLU B O 1
ATOM 2948 N N . SER B 1 61 ? -14.297 -3.053 -22.984 1 97.44 61 SER B N 1
ATOM 2949 C CA . SER B 1 61 ? -14.906 -4.078 -23.828 1 97.44 61 SER B CA 1
ATOM 2950 C C . SER B 1 61 ? -14.875 -5.441 -23.141 1 97.44 61 SER B C 1
ATOM 2952 O O . SER B 1 61 ? -15.695 -6.309 -23.438 1 97.44 61 SER B O 1
ATOM 2954 N N . VAL B 1 62 ? -14.031 -5.652 -22.188 1 98.44 62 VAL B N 1
ATOM 2955 C CA . VAL B 1 62 ? -13.789 -6.961 -21.594 1 98.44 62 VAL B CA 1
ATOM 2956 C C . VAL B 1 62 ? -14.68 -7.137 -20.359 1 98.44 62 VAL B C 1
ATOM 2958 O O . VAL B 1 62 ? -15.266 -8.203 -20.156 1 98.44 62 VAL B O 1
ATOM 2961 N N . ILE B 1 63 ? -14.75 -6.078 -19.562 1 98.56 63 ILE B N 1
ATOM 2962 C CA . ILE B 1 63 ? -15.547 -6.141 -18.344 1 98.56 63 ILE B CA 1
ATOM 2963 C C . ILE B 1 63 ? -16.906 -5.469 -18.578 1 98.56 63 ILE B C 1
ATOM 2965 O O . ILE B 1 63 ? -17.016 -4.246 -18.484 1 98.56 63 ILE B O 1
ATOM 2969 N N . THR B 1 64 ? -17.844 -6.27 -18.828 1 97.56 64 THR B N 1
ATOM 2970 C CA . THR B 1 64 ? -19.234 -5.84 -19.016 1 97.56 64 THR B CA 1
ATOM 2971 C C . THR B 1 64 ? -20.109 -6.273 -17.844 1 97.56 64 THR B C 1
ATOM 2973 O O . THR B 1 64 ? -19.625 -6.91 -16.906 1 97.56 64 THR B O 1
ATOM 2976 N N . ALA B 1 65 ? -21.375 -5.945 -17.891 1 95.94 65 ALA B N 1
ATOM 2977 C CA . ALA B 1 65 ? -22.297 -6.129 -16.766 1 95.94 65 ALA B CA 1
ATOM 2978 C C . ALA B 1 65 ? -22.5 -7.613 -16.453 1 95.94 65 ALA B C 1
ATOM 2980 O O . ALA B 1 65 ? -22.906 -7.977 -15.352 1 95.94 65 ALA B O 1
ATOM 2981 N N . ASP B 1 66 ? -22.188 -8.438 -17.359 1 96.31 66 ASP B N 1
ATOM 2982 C CA . ASP B 1 66 ? -22.422 -9.867 -17.156 1 96.31 66 ASP B CA 1
ATOM 2983 C C . ASP B 1 66 ? -21.156 -10.57 -16.672 1 96.31 66 ASP B C 1
ATOM 2985 O O . ASP B 1 66 ? -21.156 -11.789 -16.484 1 96.31 66 ASP B O 1
ATOM 2989 N N . VAL B 1 67 ? -20.062 -9.82 -16.5 1 97.81 67 VAL B N 1
ATOM 2990 C CA . VAL B 1 67 ? -18.875 -10.375 -15.852 1 97.81 67 VAL B CA 1
ATOM 2991 C C . VAL B 1 67 ? -19.031 -10.297 -14.328 1 97.81 67 VAL B C 1
ATOM 2993 O O . VAL B 1 67 ? -18.766 -9.266 -13.727 1 97.81 67 VAL B O 1
ATOM 2996 N N . HIS B 1 68 ? -19.312 -11.406 -13.758 1 96.38 68 HIS B N 1
ATOM 2997 C CA . HIS B 1 68 ? -19.641 -11.406 -12.328 1 96.38 68 HIS B CA 1
ATOM 2998 C C . HIS B 1 68 ? -18.469 -11.93 -11.508 1 96.38 68 HIS B C 1
ATOM 3000 O O . HIS B 1 68 ? -18.438 -11.75 -10.289 1 96.38 68 HIS B O 1
ATOM 3006 N N . ARG B 1 69 ? -17.578 -12.594 -12.195 1 97.44 69 ARG B N 1
ATOM 3007 C CA . ARG B 1 69 ? -16.422 -13.18 -11.531 1 97.44 69 ARG B CA 1
ATOM 3008 C C . ARG B 1 69 ? -15.125 -12.812 -12.25 1 97.44 69 ARG B C 1
ATOM 3010 O O . ARG B 1 69 ? -15.047 -12.898 -13.477 1 97.44 69 ARG B O 1
ATOM 3017 N N . ILE B 1 70 ? -14.195 -12.359 -11.477 1 98.69 70 ILE B N 1
ATOM 3018 C CA . ILE B 1 70 ? -12.898 -11.977 -12.023 1 98.69 70 ILE B CA 1
ATOM 3019 C C . ILE B 1 70 ? -11.781 -12.648 -11.234 1 98.69 70 ILE B C 1
ATOM 3021 O O . ILE B 1 70 ? -11.711 -12.508 -10.008 1 98.69 70 ILE B O 1
ATOM 3025 N N . TYR B 1 71 ? -11.008 -13.453 -11.898 1 98.88 71 TYR B N 1
ATOM 3026 C CA . TYR B 1 71 ? -9.695 -13.852 -11.383 1 98.88 71 TYR B CA 1
ATOM 3027 C C . TYR B 1 71 ? -8.602 -12.938 -11.922 1 98.88 71 TYR B C 1
ATOM 3029 O O . TYR B 1 71 ? -8.32 -12.93 -13.125 1 98.88 71 TYR B O 1
ATOM 3037 N N . HIS B 1 72 ? -7.969 -12.172 -11.047 1 98.94 72 HIS B N 1
ATOM 3038 C CA . HIS B 1 72 ? -6.879 -11.289 -11.445 1 98.94 72 HIS B CA 1
ATOM 3039 C C . HIS B 1 72 ? -5.523 -11.922 -11.148 1 98.94 72 HIS B C 1
ATOM 3041 O O . HIS B 1 72 ? -4.988 -11.75 -10.047 1 98.94 72 HIS B O 1
ATOM 3047 N N . LEU B 1 73 ? -4.914 -12.539 -12.188 1 98.75 73 LEU B N 1
ATOM 3048 C CA . LEU B 1 73 ? -3.662 -13.273 -12.039 1 98.75 73 LEU B CA 1
ATOM 3049 C C . LEU B 1 73 ? -2.537 -12.594 -12.812 1 98.75 73 LEU B C 1
ATOM 3051 O O . LEU B 1 73 ? -1.373 -12.984 -12.695 1 98.75 73 LEU B O 1
ATOM 3055 N N . ALA B 1 74 ? -2.855 -11.57 -13.617 1 98.38 74 ALA B N 1
ATOM 3056 C CA . ALA B 1 74 ? -1.838 -10.859 -14.391 1 98.38 74 ALA B CA 1
ATOM 3057 C C . ALA B 1 74 ? -0.804 -10.211 -13.469 1 98.38 74 ALA B C 1
ATOM 3059 O O . ALA B 1 74 ? -1.161 -9.531 -12.508 1 98.38 74 ALA B O 1
ATOM 3060 N N . ALA B 1 75 ? 0.406 -10.461 -13.789 1 97.38 75 ALA B N 1
ATOM 3061 C CA . ALA B 1 75 ? 1.478 -9.891 -12.977 1 97.38 75 ALA B CA 1
ATOM 3062 C C . ALA B 1 75 ? 2.818 -9.977 -13.695 1 97.38 75 ALA B C 1
ATOM 3064 O O . ALA B 1 75 ? 3.014 -10.844 -14.555 1 97.38 75 ALA B O 1
ATOM 3065 N N . LEU B 1 76 ? 3.695 -9.062 -13.461 1 95.88 76 LEU B N 1
ATOM 3066 C CA . LEU B 1 76 ? 5.129 -9.273 -13.633 1 95.88 76 LEU B CA 1
ATOM 3067 C C . LEU B 1 76 ? 5.762 -9.789 -12.344 1 95.88 76 LEU B C 1
ATOM 3069 O O . LEU B 1 76 ? 5.637 -9.156 -11.289 1 95.88 76 LEU B O 1
ATOM 3073 N N . ALA B 1 77 ? 6.414 -10.914 -12.438 1 92.69 77 ALA B N 1
ATOM 3074 C CA . ALA B 1 77 ? 6.871 -11.641 -11.258 1 92.69 77 ALA B CA 1
ATOM 3075 C C . ALA B 1 77 ? 8.086 -10.961 -10.633 1 92.69 77 ALA B C 1
ATOM 3077 O O . ALA B 1 77 ? 8.43 -9.836 -11 1 92.69 77 ALA B O 1
ATOM 3078 N N . SER B 1 78 ? 8.672 -11.531 -9.594 1 91.19 78 SER B N 1
ATOM 3079 C CA . SER B 1 78 ? 9.602 -10.93 -8.648 1 91.19 78 SER B CA 1
ATOM 3080 C C . SER B 1 78 ? 10.867 -10.445 -9.359 1 91.19 78 SER B C 1
ATOM 3082 O O . SER B 1 78 ? 11.164 -9.25 -9.352 1 91.19 78 SER B O 1
ATOM 3084 N N . SER B 1 79 ? 11.594 -11.32 -10.086 1 89.38 79 SER B N 1
ATOM 3085 C CA . SER B 1 79 ? 12.828 -10.906 -10.75 1 89.38 79 SER B CA 1
ATOM 3086 C C . SER B 1 79 ? 12.547 -9.891 -11.859 1 89.38 79 SER B C 1
ATOM 3088 O O . SER B 1 79 ? 13.336 -8.977 -12.078 1 89.38 79 SER B O 1
ATOM 3090 N N . GLY B 1 80 ? 11.43 -10.109 -12.539 1 91.75 80 GLY B N 1
ATOM 3091 C CA . GLY B 1 80 ? 11.047 -9.164 -13.578 1 91.75 80 GLY B CA 1
ATOM 3092 C C . GLY B 1 80 ? 10.789 -7.766 -13.055 1 91.75 80 GLY B C 1
ATOM 3093 O O . GLY B 1 80 ? 11.242 -6.781 -13.641 1 91.75 80 GLY B O 1
ATOM 3094 N N . SER B 1 81 ? 10.102 -7.68 -11.906 1 93.69 81 SER B N 1
ATOM 3095 C CA . SER B 1 81 ? 9.766 -6.395 -11.297 1 93.69 81 SER B CA 1
ATOM 3096 C C . SER B 1 81 ? 11.016 -5.703 -10.75 1 93.69 81 SER B C 1
ATOM 3098 O O . SER B 1 81 ? 11.086 -4.473 -10.727 1 93.69 81 SER B O 1
ATOM 3100 N N . GLU B 1 82 ? 11.922 -6.539 -10.266 1 92.56 82 GLU B N 1
ATOM 3101 C CA . GLU B 1 82 ? 13.18 -5.973 -9.805 1 92.56 82 GLU B CA 1
ATOM 3102 C C . GLU B 1 82 ? 13.992 -5.41 -10.969 1 92.56 82 GLU B C 1
ATOM 3104 O O . GLU B 1 82 ? 14.609 -4.348 -10.844 1 92.56 82 GLU B O 1
ATOM 3109 N N . ALA B 1 83 ? 13.969 -6.133 -12.086 1 93.5 83 ALA B N 1
ATOM 3110 C CA . ALA B 1 83 ? 14.758 -5.75 -13.258 1 93.5 83 ALA B CA 1
ATOM 3111 C C . ALA B 1 83 ? 14.141 -4.539 -13.961 1 93.5 83 ALA B C 1
ATOM 3113 O O . ALA B 1 83 ? 14.859 -3.701 -14.508 1 93.5 83 ALA B O 1
ATOM 3114 N N . ASN B 1 84 ? 12.891 -4.477 -14 1 96.62 84 ASN B N 1
ATOM 3115 C CA . ASN B 1 84 ? 12.156 -3.387 -14.641 1 96.62 84 ASN B CA 1
ATOM 3116 C C . ASN B 1 84 ? 11.078 -2.828 -13.719 1 96.62 84 ASN B C 1
ATOM 3118 O O . ASN B 1 84 ? 9.93 -3.273 -13.766 1 96.62 84 ASN B O 1
ATOM 3122 N N . TYR B 1 85 ? 11.406 -1.777 -13.008 1 97.06 85 TYR B N 1
ATOM 3123 C CA . TYR B 1 85 ? 10.578 -1.201 -11.953 1 97.06 85 TYR B CA 1
ATOM 3124 C C . TYR B 1 85 ? 9.273 -0.667 -12.516 1 97.06 85 TYR B C 1
ATOM 3126 O O . TYR B 1 85 ? 8.195 -0.983 -12.008 1 97.06 85 TYR B O 1
ATOM 3134 N N . GLU B 1 86 ? 9.336 0.061 -13.602 1 97.19 86 GLU B N 1
ATOM 3135 C CA . GLU B 1 86 ? 8.156 0.697 -14.18 1 97.19 86 GLU B CA 1
ATOM 3136 C C . GLU B 1 86 ? 7.207 -0.339 -14.773 1 97.19 86 GLU B C 1
ATOM 3138 O O . GLU B 1 86 ? 5.988 -0.213 -14.648 1 97.19 86 GLU B O 1
ATOM 3143 N N . LEU B 1 87 ? 7.77 -1.326 -15.422 1 97.38 87 LEU B N 1
ATOM 3144 C CA . LEU B 1 87 ? 6.934 -2.381 -15.984 1 97.38 87 LEU B CA 1
ATOM 3145 C C . LEU B 1 87 ? 6.223 -3.158 -14.883 1 97.38 87 LEU B C 1
ATOM 3147 O O . LEU B 1 87 ? 5.07 -3.562 -15.047 1 97.38 87 LEU B O 1
ATOM 3151 N N . GLY B 1 88 ? 6.926 -3.387 -13.766 1 97.94 88 GLY B N 1
ATOM 3152 C CA . GLY B 1 88 ? 6.297 -4.008 -12.609 1 97.94 88 GLY B CA 1
ATOM 3153 C C . GLY B 1 88 ? 5.109 -3.223 -12.086 1 97.94 88 GLY B C 1
ATOM 3154 O O . GLY B 1 88 ? 4.031 -3.783 -11.875 1 97.94 88 GLY B O 1
ATOM 3155 N N . LEU B 1 89 ? 5.293 -1.896 -11.938 1 98.62 89 LEU B N 1
ATOM 3156 C CA . LEU B 1 89 ? 4.215 -1.039 -11.461 1 98.62 89 LEU B CA 1
ATOM 3157 C C . LEU B 1 89 ? 3.033 -1.061 -12.43 1 98.62 89 LEU B C 1
ATOM 3159 O O . LEU B 1 89 ? 1.878 -1.118 -12 1 98.62 89 LEU B O 1
ATOM 3163 N N . ARG B 1 90 ? 3.309 -1.021 -13.672 1 98 90 ARG B N 1
ATOM 3164 C CA . ARG B 1 90 ? 2.236 -1.021 -14.664 1 98 90 ARG B CA 1
ATOM 3165 C C . ARG B 1 90 ? 1.444 -2.322 -14.617 1 98 90 ARG B C 1
ATOM 3167 O O . ARG B 1 90 ? 0.213 -2.305 -14.562 1 98 90 ARG B O 1
ATOM 3174 N N . ALA B 1 91 ? 2.131 -3.432 -14.633 1 98 91 ALA B N 1
ATOM 3175 C CA . ALA B 1 91 ? 1.479 -4.738 -14.688 1 98 91 ALA B CA 1
ATOM 3176 C C . ALA B 1 91 ? 0.744 -5.039 -13.383 1 98 91 ALA B C 1
ATOM 3178 O O . ALA B 1 91 ? -0.398 -5.504 -13.398 1 98 91 ALA B O 1
ATOM 3179 N N . ASN B 1 92 ? 1.367 -4.766 -12.281 1 98.62 92 ASN B N 1
ATOM 3180 C CA . ASN B 1 92 ? 0.863 -5.234 -10.992 1 98.62 92 ASN B CA 1
ATOM 3181 C C . ASN B 1 92 ? -0.068 -4.211 -10.352 1 98.62 92 ASN B C 1
ATOM 3183 O O . ASN B 1 92 ? -1.12 -4.574 -9.82 1 98.62 92 ASN B O 1
ATOM 3187 N N . VAL B 1 93 ? 0.268 -2.916 -10.422 1 98.81 93 VAL B N 1
ATOM 3188 C CA . VAL B 1 93 ? -0.48 -1.89 -9.703 1 98.81 93 VAL B CA 1
ATOM 3189 C C . VAL B 1 93 ? -1.489 -1.232 -10.641 1 98.81 93 VAL B C 1
ATOM 3191 O O . VAL B 1 93 ? -2.693 -1.24 -10.367 1 98.81 93 VAL B O 1
ATOM 3194 N N . ASP B 1 94 ? -1.002 -0.727 -11.797 1 98.75 94 ASP B N 1
ATOM 3195 C CA . ASP B 1 94 ? -1.896 -0.034 -12.719 1 98.75 94 ASP B CA 1
ATOM 3196 C C . ASP B 1 94 ? -2.947 -0.985 -13.281 1 98.75 94 ASP B C 1
ATOM 3198 O O . ASP B 1 94 ? -4.09 -0.588 -13.516 1 98.75 94 ASP B O 1
ATOM 3202 N N . GLY B 1 95 ? -2.529 -2.223 -13.594 1 98.81 95 GLY B N 1
ATOM 3203 C CA . GLY B 1 95 ? -3.502 -3.211 -14.023 1 98.81 95 GLY B CA 1
ATOM 3204 C C . GLY B 1 95 ? -4.621 -3.426 -13.023 1 98.81 95 GLY B C 1
ATOM 3205 O O . GLY B 1 95 ? -5.797 -3.453 -13.398 1 98.81 95 GLY B O 1
ATOM 3206 N N . THR B 1 96 ? -4.281 -3.57 -11.719 1 98.88 96 THR B N 1
ATOM 3207 C CA . THR B 1 96 ? -5.262 -3.729 -10.656 1 98.88 96 THR B CA 1
ATOM 3208 C C . THR B 1 96 ? -6.176 -2.508 -10.578 1 98.88 96 THR B C 1
ATOM 3210 O O . THR B 1 96 ? -7.398 -2.645 -10.5 1 98.88 96 THR B O 1
ATOM 3213 N N . ARG B 1 97 ? -5.602 -1.348 -10.648 1 98.81 97 ARG B N 1
ATOM 3214 C CA . ARG B 1 97 ? -6.367 -0.106 -10.586 1 98.81 97 ARG B CA 1
ATOM 3215 C C . ARG B 1 97 ? -7.344 -0.004 -11.75 1 98.81 97 ARG B C 1
ATOM 3217 O O . ARG B 1 97 ? -8.469 0.469 -11.586 1 98.81 97 ARG B O 1
ATOM 3224 N N . ALA B 1 98 ? -6.863 -0.376 -12.906 1 98.75 98 ALA B N 1
ATOM 3225 C CA . ALA B 1 98 ? -7.707 -0.292 -14.094 1 98.75 98 ALA B CA 1
ATOM 3226 C C . ALA B 1 98 ? -8.93 -1.197 -13.969 1 98.75 98 ALA B C 1
ATOM 3228 O O . ALA B 1 98 ? -10.039 -0.803 -14.32 1 98.75 98 ALA B O 1
ATOM 3229 N N . ILE B 1 99 ? -8.727 -2.385 -13.469 1 98.88 99 ILE B N 1
ATOM 3230 C CA . ILE B 1 99 ? -9.836 -3.314 -13.258 1 98.88 99 ILE B CA 1
ATOM 3231 C C . ILE B 1 99 ? -10.82 -2.723 -12.258 1 98.88 99 ILE B C 1
ATOM 3233 O O . ILE B 1 99 ? -12.031 -2.717 -12.492 1 98.88 99 ILE B O 1
ATOM 3237 N N . ILE B 1 100 ? -10.328 -2.223 -11.148 1 98.75 100 ILE B N 1
ATOM 3238 C CA . ILE B 1 100 ? -11.156 -1.646 -10.094 1 98.75 100 ILE B CA 1
ATOM 3239 C C . ILE B 1 100 ? -11.969 -0.482 -10.664 1 98.75 100 ILE B C 1
ATOM 3241 O O . ILE B 1 100 ? -13.172 -0.382 -10.422 1 98.75 100 ILE B O 1
ATOM 3245 N N . LYS B 1 101 ? -11.266 0.392 -11.391 1 98.69 101 LYS B N 1
ATOM 3246 C CA . LYS B 1 101 ? -11.945 1.553 -11.961 1 98.69 101 LYS B CA 1
ATOM 3247 C C . LYS B 1 101 ? -13.086 1.128 -12.875 1 98.69 101 LYS B C 1
ATOM 3249 O O . LYS B 1 101 ? -14.172 1.715 -12.836 1 98.69 101 LYS B O 1
ATOM 3254 N N . ARG B 1 102 ? -12.828 0.17 -13.703 1 98.75 102 ARG B N 1
ATOM 3255 C CA . ARG B 1 102 ? -13.859 -0.311 -14.617 1 98.75 102 ARG B CA 1
ATOM 3256 C C . ARG B 1 102 ? -15.055 -0.872 -13.859 1 98.75 102 ARG B C 1
ATOM 3258 O O . ARG B 1 102 ? -16.203 -0.589 -14.195 1 98.75 102 ARG B O 1
ATOM 3265 N N . CYS B 1 103 ? -14.797 -1.648 -12.859 1 98.69 103 CYS B N 1
ATOM 3266 C CA . CYS B 1 103 ? -15.859 -2.219 -12.047 1 98.69 103 CYS B CA 1
ATOM 3267 C C . CYS B 1 103 ? -16.656 -1.126 -11.336 1 98.69 103 CYS B C 1
ATOM 3269 O O . CYS B 1 103 ? -17.875 -1.18 -11.281 1 98.69 103 CYS B O 1
ATOM 3271 N N . LYS B 1 104 ? -15.898 -0.17 -10.781 1 98.38 104 LYS B N 1
ATOM 3272 C CA . LYS B 1 104 ? -16.547 0.98 -10.148 1 98.38 104 LYS B CA 1
ATOM 3273 C C . LYS B 1 104 ? -17.5 1.673 -11.117 1 98.38 104 LYS B C 1
ATOM 3275 O O . LYS B 1 104 ? -18.656 1.944 -10.766 1 98.38 104 LYS B O 1
ATOM 3280 N N . ASP B 1 105 ? -17 1.952 -12.305 1 98 105 ASP B N 1
ATOM 3281 C CA . ASP B 1 105 ? -17.781 2.676 -13.305 1 98 105 ASP B CA 1
ATOM 3282 C C . ASP B 1 105 ? -19.016 1.884 -13.719 1 98 105 ASP B C 1
ATOM 3284 O O . ASP B 1 105 ? -20.078 2.465 -13.984 1 98 105 ASP B O 1
ATOM 3288 N N . MET B 1 106 ? -18.922 0.595 -13.758 1 97.69 106 MET B N 1
ATOM 3289 C CA . MET B 1 106 ? -20.031 -0.265 -14.133 1 97.69 106 MET B CA 1
ATOM 3290 C C . MET B 1 106 ? -21.047 -0.377 -13 1 97.69 106 MET B C 1
ATOM 3292 O O . MET B 1 106 ? -22.25 -0.499 -13.242 1 97.69 106 MET B O 1
ATOM 3296 N N . GLY B 1 107 ? -20.625 -0.493 -11.797 1 97.88 107 GLY B N 1
ATOM 3297 C CA . GLY B 1 107 ? -21.469 -0.44 -10.617 1 97.88 107 GLY B CA 1
ATOM 3298 C C . GLY B 1 107 ? -22.078 -1.784 -10.266 1 97.88 107 GLY B C 1
ATOM 3299 O O . GLY B 1 107 ? -23 -1.859 -9.438 1 97.88 107 GLY B O 1
ATOM 3300 N N . HIS B 1 108 ? -21.562 -2.896 -10.852 1 97.31 108 HIS B N 1
ATOM 3301 C CA . HIS B 1 108 ? -22.219 -4.188 -10.641 1 97.31 108 HIS B CA 1
ATOM 3302 C C . HIS B 1 108 ? -21.469 -5.016 -9.602 1 97.31 108 HIS B C 1
ATOM 3304 O O . HIS B 1 108 ? -21.891 -6.121 -9.258 1 97.31 108 HIS B O 1
ATOM 3310 N N . CYS B 1 109 ? -20.391 -4.629 -9.023 1 96.75 109 CYS B N 1
ATOM 3311 C CA . CYS B 1 109 ? -19.656 -5.168 -7.891 1 96.75 109 CYS B CA 1
ATOM 3312 C C . CYS B 1 109 ? -19.375 -6.656 -8.078 1 96.75 109 CYS B C 1
ATOM 3314 O O . CYS B 1 109 ? -19.797 -7.48 -7.273 1 96.75 109 CYS B O 1
ATOM 3316 N N . PRO B 1 110 ? -18.594 -7.023 -9.094 1 97.19 110 PRO B N 1
ATOM 3317 C CA . PRO B 1 110 ? -18.234 -8.438 -9.273 1 97.19 110 PRO B CA 1
ATOM 3318 C C . PRO B 1 110 ? -17.375 -8.969 -8.125 1 97.19 110 PRO B C 1
ATOM 3320 O O . PRO B 1 110 ? -16.719 -8.195 -7.43 1 97.19 110 PRO B O 1
ATOM 3323 N N . ARG B 1 111 ? -17.422 -10.297 -7.949 1 96.69 111 ARG B N 1
ATOM 3324 C CA . ARG B 1 111 ? -16.438 -10.945 -7.074 1 96.69 111 ARG B CA 1
ATOM 3325 C C . ARG B 1 111 ? -15.07 -11 -7.73 1 96.69 111 ARG B C 1
ATOM 3327 O O . ARG B 1 111 ? -14.953 -11.367 -8.906 1 96.69 111 ARG B O 1
ATOM 3334 N N . LEU B 1 112 ? -14.086 -10.555 -7.008 1 97.38 112 LEU B N 1
ATOM 3335 C CA . LEU B 1 112 ? -12.734 -10.477 -7.535 1 97.38 112 LEU B CA 1
ATOM 3336 C C . LEU B 1 112 ? -11.758 -11.266 -6.664 1 97.38 112 LEU B C 1
ATOM 3338 O O . LEU B 1 112 ? -11.617 -10.977 -5.473 1 97.38 112 LEU B O 1
ATOM 3342 N N . VAL B 1 113 ? -11.156 -12.32 -7.207 1 98.25 113 VAL B N 1
ATOM 3343 C CA . VAL B 1 113 ? -10.086 -13.062 -6.555 1 98.25 113 VAL B CA 1
ATOM 3344 C C . VAL B 1 113 ? -8.734 -12.633 -7.129 1 98.25 113 VAL B C 1
ATOM 3346 O O . VAL B 1 113 ? -8.5 -12.758 -8.328 1 98.25 113 VAL B O 1
ATOM 3349 N N . PHE B 1 114 ? -7.906 -12.148 -6.262 1 98.69 114 PHE B N 1
ATOM 3350 C CA . PHE B 1 114 ? -6.594 -11.633 -6.641 1 98.69 114 PHE B CA 1
ATOM 3351 C C . PHE B 1 114 ? -5.488 -12.555 -6.129 1 98.69 114 PHE B C 1
ATOM 3353 O O . PHE B 1 114 ? -5.488 -12.938 -4.957 1 98.69 114 PHE B O 1
ATOM 3360 N N . SER B 1 115 ? -4.57 -12.898 -7.047 1 98.56 115 SER B N 1
ATOM 3361 C CA . SER B 1 115 ? -3.395 -13.656 -6.633 1 98.56 115 SER B CA 1
ATOM 3362 C C . SER B 1 115 ? -2.309 -12.734 -6.086 1 98.56 115 SER B C 1
ATOM 3364 O O . SER B 1 115 ? -1.555 -12.133 -6.852 1 98.56 115 SER B O 1
ATOM 3366 N N . SER B 1 116 ? -2.287 -12.617 -4.828 1 97.88 116 SER B N 1
ATOM 3367 C CA . SER B 1 116 ? -1.146 -12 -4.16 1 97.88 116 SER B CA 1
ATOM 3368 C C . SER B 1 116 ? -0.041 -13.016 -3.896 1 97.88 116 SER B C 1
ATOM 3370 O O . SER B 1 116 ? 0.129 -13.969 -4.66 1 97.88 116 SER B O 1
ATOM 3372 N N . SER B 1 117 ? 0.842 -12.742 -2.957 1 96.31 117 SER B N 1
ATOM 3373 C CA . SER B 1 117 ? 2.012 -13.586 -2.75 1 96.31 117 SER B CA 1
ATOM 3374 C C . SER B 1 117 ? 2.535 -13.469 -1.323 1 96.31 117 SER B C 1
ATOM 3376 O O . SER B 1 117 ? 2.412 -12.414 -0.698 1 96.31 117 SER B O 1
ATOM 3378 N N . VAL B 1 118 ? 3.178 -14.492 -0.881 1 93.19 118 VAL B N 1
ATOM 3379 C CA . VAL B 1 118 ? 3.861 -14.445 0.406 1 93.19 118 VAL B CA 1
ATOM 3380 C C . VAL B 1 118 ? 5.047 -13.484 0.324 1 93.19 118 VAL B C 1
ATOM 3382 O O . VAL B 1 118 ? 5.633 -13.117 1.348 1 93.19 118 VAL B O 1
ATOM 3385 N N . ALA B 1 119 ? 5.348 -13.023 -0.849 1 93.31 119 ALA B N 1
ATOM 3386 C CA . ALA B 1 119 ? 6.41 -12.039 -1.041 1 93.31 119 ALA B CA 1
ATOM 3387 C C . ALA B 1 119 ? 6.062 -10.711 -0.361 1 93.31 119 ALA B C 1
ATOM 3389 O O . ALA B 1 119 ? 6.914 -9.836 -0.225 1 93.31 119 ALA B O 1
ATOM 3390 N N . VAL B 1 120 ? 4.801 -10.523 0.107 1 94.19 120 VAL B N 1
ATOM 3391 C CA . VAL B 1 120 ? 4.406 -9.297 0.801 1 94.19 120 VAL B CA 1
ATOM 3392 C C . VAL B 1 120 ? 5.031 -9.273 2.193 1 94.19 120 VAL B C 1
ATOM 3394 O O . VAL B 1 120 ? 5.074 -8.227 2.842 1 94.19 120 VAL B O 1
ATOM 3397 N N . TYR B 1 121 ? 5.402 -10.492 2.525 1 88.69 121 TYR B N 1
ATOM 3398 C CA . TYR B 1 121 ? 6.055 -10.555 3.828 1 88.69 121 TYR B CA 1
ATOM 3399 C C . TYR B 1 121 ? 7.539 -10.227 3.715 1 88.69 121 TYR B C 1
ATOM 3401 O O . TYR B 1 121 ? 8.078 -10.133 2.607 1 88.69 121 TYR B O 1
ATOM 3409 N N . GLY B 1 122 ? 8.273 -9.852 4.645 1 75.62 122 GLY B N 1
ATOM 3410 C CA . GLY B 1 122 ? 9.703 -9.633 4.773 1 75.62 122 GLY B CA 1
ATOM 3411 C C . GLY B 1 122 ? 10.336 -10.453 5.879 1 75.62 122 GLY B C 1
ATOM 3412 O O . GLY B 1 122 ? 9.656 -11.242 6.535 1 75.62 122 GLY B O 1
ATOM 3413 N N . PRO B 1 123 ? 11.719 -10.391 5.707 1 58.91 123 PRO B N 1
ATOM 3414 C CA . PRO B 1 123 ? 12.336 -11.125 6.812 1 58.91 123 PRO B CA 1
ATOM 3415 C C . PRO B 1 123 ? 11.758 -10.734 8.172 1 58.91 123 PRO B C 1
ATOM 3417 O O . PRO B 1 123 ? 11.328 -9.594 8.359 1 58.91 123 PRO B O 1
ATOM 3420 N N . LEU B 1 124 ? 11.055 -11.648 8.875 1 51.69 124 LEU B N 1
ATOM 3421 C CA . LEU B 1 124 ? 10.562 -11.32 10.211 1 51.69 124 LEU B CA 1
ATOM 3422 C C . LEU B 1 124 ? 11.375 -10.188 10.82 1 51.69 124 LEU B C 1
ATOM 3424 O O . LEU B 1 124 ? 12.602 -10.172 10.727 1 51.69 124 LEU B O 1
ATOM 3428 N N . PRO B 1 125 ? 10.781 -8.969 10.828 1 44.03 125 PRO B N 1
ATOM 3429 C CA . PRO B 1 125 ? 11.578 -8.047 11.641 1 44.03 125 PRO B CA 1
ATOM 3430 C C . PRO B 1 125 ? 12.391 -8.758 12.711 1 44.03 125 PRO B C 1
ATOM 3432 O O . PRO B 1 125 ? 12 -9.828 13.188 1 44.03 125 PRO B O 1
ATOM 3435 N N . ALA B 1 126 ? 13.664 -8.539 12.781 1 38.5 126 ALA B N 1
ATOM 3436 C CA . ALA B 1 126 ? 14.398 -9.016 13.953 1 38.5 126 ALA B CA 1
ATOM 3437 C C . ALA B 1 126 ? 13.477 -9.102 15.172 1 38.5 126 ALA B C 1
ATOM 3439 O O . ALA B 1 126 ? 13.852 -9.688 16.188 1 38.5 126 ALA B O 1
ATOM 3440 N N . SER B 1 127 ? 12.578 -8.195 15.18 1 35.5 127 SER B N 1
ATOM 3441 C CA . SER B 1 127 ? 11.75 -8.18 16.375 1 35.5 127 SER B CA 1
ATOM 3442 C C . SER B 1 127 ? 10.75 -9.336 16.375 1 35.5 127 SER B C 1
ATOM 3444 O O . SER B 1 127 ? 9.641 -9.203 16.891 1 35.5 127 SER B O 1
ATOM 3446 N N . ILE B 1 128 ? 10.656 -10.062 15.383 1 38.34 128 ILE B N 1
ATOM 3447 C CA . ILE B 1 128 ? 9.75 -11.195 15.539 1 38.34 128 ILE B CA 1
ATOM 3448 C C . ILE B 1 128 ? 9.93 -11.812 16.922 1 38.34 128 ILE B C 1
ATOM 3450 O O . ILE B 1 128 ? 11.055 -12.055 17.359 1 38.34 128 ILE B O 1
ATOM 3454 N N . VAL B 1 129 ? 8.82 -11.766 17.594 1 34.25 129 VAL B N 1
ATOM 3455 C CA . VAL B 1 129 ? 8.547 -12.406 18.875 1 34.25 129 VAL B CA 1
ATOM 3456 C C . VAL B 1 129 ? 9.109 -13.828 18.875 1 34.25 129 VAL B C 1
ATOM 3458 O O . VAL B 1 129 ? 8.852 -14.602 17.953 1 34.25 129 VAL B O 1
ATOM 3461 N N . GLU B 1 130 ? 10.297 -13.906 19.281 1 37.25 130 GLU B N 1
ATOM 3462 C CA . GLU B 1 130 ? 10.664 -15.273 19.656 1 37.25 130 GLU B CA 1
ATOM 3463 C C . GLU B 1 130 ? 9.43 -16.078 20.047 1 37.25 130 GLU B C 1
ATOM 3465 O O . GLU B 1 130 ? 8.672 -15.68 20.938 1 37.25 130 GLU B O 1
ATOM 3470 N N . GLY B 1 131 ? 8.797 -16.562 19.078 1 35.88 131 GLY B N 1
ATOM 3471 C CA . GLY B 1 131 ? 7.805 -17.484 19.594 1 35.88 131 GLY B CA 1
ATOM 3472 C C . GLY B 1 131 ? 8.281 -18.266 20.812 1 35.88 131 GLY B C 1
ATOM 3473 O O . GLY B 1 131 ? 9.477 -18.266 21.109 1 35.88 131 GLY B O 1
ATOM 3474 N N . VAL B 1 132 ? 7.391 -18.578 21.703 1 33.75 132 VAL B N 1
ATOM 3475 C CA . VAL B 1 132 ? 7.758 -19.281 22.922 1 33.75 132 VAL B CA 1
ATOM 3476 C C . VAL B 1 132 ? 8.961 -20.188 22.656 1 33.75 132 VAL B C 1
ATOM 3478 O O . VAL B 1 132 ? 9.828 -20.344 23.516 1 33.75 132 VAL B O 1
ATOM 3481 N N . ASP B 1 133 ? 8.836 -21.047 21.656 1 37.66 133 ASP B N 1
ATOM 3482 C CA . ASP B 1 133 ? 9.859 -22.078 21.531 1 37.66 133 ASP B CA 1
ATOM 3483 C C . ASP B 1 133 ? 11.023 -21.609 20.672 1 37.66 133 ASP B C 1
ATOM 3485 O O . ASP B 1 133 ? 11.891 -22.406 20.312 1 37.66 133 ASP B O 1
ATOM 3489 N N . GLY B 1 134 ? 11.352 -20.266 20.453 1 42.78 134 GLY B N 1
ATOM 3490 C CA . GLY B 1 134 ? 12.469 -19.844 19.625 1 42.78 134 GLY B CA 1
ATOM 3491 C C . GLY B 1 134 ? 12.102 -19.703 18.156 1 42.78 134 GLY B C 1
ATOM 3492 O O . GLY B 1 134 ? 12.922 -19.297 17.344 1 42.78 134 GLY B O 1
ATOM 3493 N N . GLU B 1 135 ? 11.156 -20.453 17.641 1 44.94 135 GLU B N 1
ATOM 3494 C CA . GLU B 1 135 ? 10.844 -20.516 16.203 1 44.94 135 GLU B CA 1
ATOM 3495 C C . GLU B 1 135 ? 10.078 -19.266 15.766 1 44.94 135 GLU B C 1
ATOM 3497 O O . GLU B 1 135 ? 9.125 -18.859 16.422 1 44.94 135 GLU B O 1
ATOM 3502 N N . THR B 1 136 ? 10.766 -18.359 15.195 1 51.28 136 THR B N 1
ATOM 3503 C CA . THR B 1 136 ? 10.164 -17.203 14.539 1 51.28 136 THR B CA 1
ATOM 3504 C C . THR B 1 136 ? 8.953 -17.641 13.711 1 51.28 136 THR B C 1
ATOM 3506 O O . THR B 1 136 ? 9.086 -18.406 12.758 1 51.28 136 THR B O 1
ATOM 3509 N N . LYS B 1 137 ? 7.59 -17.703 14.242 1 62.91 137 LYS B N 1
ATOM 3510 C CA . LYS B 1 137 ? 6.5 -18.266 13.453 1 62.91 137 LYS B CA 1
ATOM 3511 C C . LYS B 1 137 ? 5.68 -17.172 12.781 1 62.91 137 LYS B C 1
ATOM 3513 O O . LYS B 1 137 ? 5.238 -16.234 13.43 1 62.91 137 LYS B O 1
ATOM 3518 N N . PHE B 1 138 ? 5.859 -16.953 11.367 1 79.31 138 PHE B N 1
ATOM 3519 C CA . PHE B 1 138 ? 4.914 -16.203 10.547 1 79.31 138 PHE B CA 1
ATOM 3520 C C . PHE B 1 138 ? 3.508 -16.766 10.68 1 79.31 138 PHE B C 1
ATOM 3522 O O . PHE B 1 138 ? 3.332 -17.984 10.719 1 79.31 138 PHE B O 1
ATOM 3529 N N . THR B 1 139 ? 2.658 -15.828 10.969 1 78.19 139 THR B N 1
ATOM 3530 C CA . THR B 1 139 ? 1.25 -16.203 10.883 1 78.19 139 THR B CA 1
ATOM 3531 C C . THR B 1 139 ? 0.52 -15.328 9.867 1 78.19 139 THR B C 1
ATOM 3533 O O . THR B 1 139 ? 1.104 -14.398 9.305 1 78.19 139 THR B O 1
ATOM 3536 N N . ASP B 1 140 ? -0.694 -15.68 9.664 1 74.19 140 ASP B N 1
ATOM 3537 C CA . ASP B 1 140 ? -1.493 -14.922 8.703 1 74.19 140 ASP B CA 1
ATOM 3538 C C . ASP B 1 140 ? -1.799 -13.523 9.227 1 74.19 140 ASP B C 1
ATOM 3540 O O . ASP B 1 140 ? -2.254 -12.656 8.477 1 74.19 140 ASP B O 1
ATOM 3544 N N . THR B 1 141 ? -1.37 -13.188 10.469 1 72.19 141 THR B N 1
ATOM 3545 C CA . THR B 1 141 ? -1.59 -11.852 11.016 1 72.19 141 THR B CA 1
ATOM 3546 C C . THR B 1 141 ? -0.282 -11.07 11.07 1 72.19 141 THR B C 1
ATOM 3548 O O . THR B 1 141 ? -0.272 -9.898 11.453 1 72.19 141 THR B O 1
ATOM 3551 N N . THR B 1 142 ? 0.715 -11.797 10.688 1 78.06 142 THR B N 1
ATOM 3552 C CA . THR B 1 142 ? 1.996 -11.102 10.648 1 78.06 142 THR B CA 1
ATOM 3553 C C . THR B 1 142 ? 1.937 -9.898 9.711 1 78.06 142 THR B C 1
ATOM 3555 O O . THR B 1 142 ? 1.379 -9.992 8.617 1 78.06 142 THR B O 1
ATOM 3558 N N . THR B 1 143 ? 2.502 -8.781 10.211 1 79.69 143 THR B N 1
ATOM 3559 C CA . THR B 1 143 ? 2.508 -7.555 9.414 1 79.69 143 THR B CA 1
ATOM 3560 C C . THR B 1 143 ? 3.354 -7.734 8.156 1 79.69 143 THR B C 1
ATOM 3562 O O . THR B 1 143 ? 4.477 -8.234 8.219 1 79.69 143 THR B O 1
ATOM 3565 N N . ALA B 1 144 ? 2.771 -7.371 7.07 1 87.25 144 ALA B N 1
ATOM 3566 C CA . ALA B 1 144 ? 3.488 -7.402 5.801 1 87.25 144 ALA B CA 1
ATOM 3567 C C . ALA B 1 144 ? 4.574 -6.332 5.754 1 87.25 144 ALA B C 1
ATOM 3569 O O . ALA B 1 144 ? 4.348 -5.191 6.168 1 87.25 144 ALA B O 1
ATOM 3570 N N . PHE B 1 145 ? 5.742 -6.711 5.328 1 87.06 145 PHE B N 1
ATOM 3571 C CA . PHE B 1 145 ? 6.902 -5.84 5.18 1 87.06 145 PHE B CA 1
ATOM 3572 C C . PHE B 1 145 ? 7.773 -6.293 4.012 1 87.06 145 PHE B C 1
ATOM 3574 O O . PHE B 1 145 ? 8.859 -6.84 4.215 1 87.06 145 PHE B O 1
ATOM 3581 N N . PRO B 1 146 ? 7.312 -5.973 2.797 1 91.06 146 PRO B N 1
ATOM 3582 C CA . PRO B 1 146 ? 7.977 -6.52 1.613 1 91.06 146 PRO B CA 1
ATOM 3583 C C . PRO B 1 146 ? 9.398 -5.984 1.432 1 91.06 146 PRO B C 1
ATOM 3585 O O . PRO B 1 146 ? 9.656 -4.812 1.719 1 91.06 146 PRO B O 1
ATOM 3588 N N . GLN B 1 147 ? 10.273 -6.828 0.902 1 89 147 GLN B N 1
ATOM 3589 C CA . GLN B 1 147 ? 11.672 -6.484 0.672 1 89 147 GLN B CA 1
ATOM 3590 C C . GLN B 1 147 ? 12.023 -6.57 -0.811 1 89 147 GLN B C 1
ATOM 3592 O O . GLN B 1 147 ? 13.188 -6.723 -1.169 1 89 147 GLN B O 1
ATOM 3597 N N . SER B 1 148 ? 11.039 -6.605 -1.631 1 91.25 148 SER B N 1
ATOM 3598 C CA . SER B 1 148 ? 11.195 -6.582 -3.082 1 91.25 148 SER B CA 1
ATOM 3599 C C . SER B 1 148 ? 10.125 -5.711 -3.736 1 91.25 148 SER B C 1
ATOM 3601 O O . SER B 1 148 ? 9.078 -5.461 -3.146 1 91.25 148 SER B O 1
ATOM 3603 N N . SER B 1 149 ? 10.469 -5.266 -4.965 1 95.06 149 SER B N 1
ATOM 3604 C CA . SER B 1 149 ? 9.484 -4.465 -5.688 1 95.06 149 SER B CA 1
ATOM 3605 C C . SER B 1 149 ? 8.219 -5.266 -5.965 1 95.06 149 SER B C 1
ATOM 3607 O O . SER B 1 149 ? 7.105 -4.746 -5.84 1 95.06 149 SER B O 1
ATOM 3609 N N . TYR B 1 150 ? 8.398 -6.523 -6.297 1 96 150 TYR B N 1
ATOM 3610 C CA . TYR B 1 150 ? 7.254 -7.395 -6.531 1 96 150 TYR B CA 1
ATOM 3611 C C . TYR B 1 150 ? 6.391 -7.512 -5.281 1 96 150 TYR B C 1
ATOM 3613 O O . TYR B 1 150 ? 5.172 -7.312 -5.336 1 96 150 TYR B O 1
ATOM 3621 N N . GLY B 1 151 ? 6.996 -7.82 -4.137 1 95.69 151 GLY B N 1
ATOM 3622 C CA . GLY B 1 151 ? 6.246 -7.902 -2.895 1 95.69 151 GLY B CA 1
ATOM 3623 C C . GLY B 1 151 ? 5.52 -6.617 -2.551 1 95.69 151 GLY B C 1
ATOM 3624 O O . GLY B 1 151 ? 4.363 -6.645 -2.127 1 95.69 151 GLY B O 1
ATOM 3625 N N . THR B 1 152 ? 6.195 -5.516 -2.729 1 96.31 152 THR B N 1
ATOM 3626 C CA . THR B 1 152 ? 5.602 -4.207 -2.475 1 96.31 152 THR B CA 1
ATOM 3627 C C . THR B 1 152 ? 4.395 -3.975 -3.383 1 96.31 152 THR B C 1
ATOM 3629 O O . THR B 1 152 ? 3.34 -3.537 -2.922 1 96.31 152 THR B O 1
ATOM 3632 N N . GLN B 1 153 ? 4.527 -4.281 -4.648 1 98.62 153 GLN B N 1
ATOM 3633 C CA . GLN B 1 153 ? 3.482 -4.035 -5.637 1 98.62 153 GLN B CA 1
ATOM 3634 C C . GLN B 1 153 ? 2.279 -4.945 -5.398 1 98.62 153 GLN B C 1
ATOM 3636 O O . GLN B 1 153 ? 1.134 -4.527 -5.574 1 98.62 153 GLN B O 1
ATOM 3641 N N . LYS B 1 154 ? 2.527 -6.168 -4.953 1 98.31 154 LYS B N 1
ATOM 3642 C CA . LYS B 1 154 ? 1.421 -7.047 -4.578 1 98.31 154 LYS B CA 1
ATOM 3643 C C . LYS B 1 154 ? 0.693 -6.516 -3.344 1 98.31 154 LYS B C 1
ATOM 3645 O O . LYS B 1 154 ? -0.537 -6.555 -3.279 1 98.31 154 LYS B O 1
ATOM 3650 N N . LEU B 1 155 ? 1.447 -6.043 -2.393 1 97 155 LEU B N 1
ATOM 3651 C CA . LEU B 1 155 ? 0.827 -5.492 -1.194 1 97 155 LEU B CA 1
ATOM 3652 C C . LEU B 1 155 ? 0.004 -4.254 -1.532 1 97 155 LEU B C 1
ATOM 3654 O O . LEU B 1 155 ? -1.095 -4.07 -1.003 1 97 155 LEU B O 1
ATOM 3658 N N . ILE B 1 156 ? 0.506 -3.4 -2.346 1 98.5 156 ILE B N 1
ATOM 3659 C CA . ILE B 1 156 ? -0.228 -2.227 -2.805 1 98.5 156 ILE B CA 1
ATOM 3660 C C . ILE B 1 156 ? -1.535 -2.662 -3.465 1 98.5 156 ILE B C 1
ATOM 3662 O O . ILE B 1 156 ? -2.59 -2.076 -3.215 1 98.5 156 ILE B O 1
ATOM 3666 N N . SER B 1 157 ? -1.49 -3.686 -4.273 1 98.62 157 SER B N 1
ATOM 3667 C CA . SER B 1 157 ? -2.684 -4.191 -4.941 1 98.62 157 SER B CA 1
ATOM 3668 C C . SER B 1 157 ? -3.703 -4.715 -3.936 1 98.62 157 SER B C 1
ATOM 3670 O O . SER B 1 157 ? -4.91 -4.523 -4.105 1 98.62 157 SER B O 1
ATOM 3672 N N . GLU B 1 158 ? -3.236 -5.387 -2.859 1 97.25 158 GLU B N 1
ATOM 3673 C CA . GLU B 1 158 ? -4.145 -5.789 -1.789 1 97.25 158 GLU B CA 1
ATOM 3674 C C . GLU B 1 158 ? -4.883 -4.59 -1.207 1 97.25 158 GLU B C 1
ATOM 3676 O O . GLU B 1 158 ? -6.094 -4.641 -1 1 97.25 158 GLU B O 1
ATOM 3681 N N . LEU B 1 159 ? -4.102 -3.574 -0.943 1 96.56 159 LEU B N 1
ATOM 3682 C CA . LEU B 1 159 ? -4.676 -2.381 -0.328 1 96.56 159 LEU B CA 1
ATOM 3683 C C . LEU B 1 159 ? -5.715 -1.742 -1.244 1 96.56 159 LEU B C 1
ATOM 3685 O O . LEU B 1 159 ? -6.773 -1.311 -0.783 1 96.56 159 LEU B O 1
ATOM 3689 N N . LEU B 1 160 ? -5.402 -1.658 -2.512 1 98.06 160 LEU B N 1
ATOM 3690 C CA . LEU B 1 160 ? -6.34 -1.116 -3.488 1 98.06 160 LEU B CA 1
ATOM 3691 C C . LEU B 1 160 ? -7.625 -1.935 -3.52 1 98.06 160 LEU B C 1
ATOM 3693 O O . LEU B 1 160 ? -8.719 -1.373 -3.514 1 98.06 160 LEU B O 1
ATOM 3697 N N . ILE B 1 161 ? -7.504 -3.195 -3.525 1 97.25 161 ILE B N 1
ATOM 3698 C CA . ILE B 1 161 ? -8.664 -4.078 -3.611 1 97.25 161 ILE B CA 1
ATOM 3699 C C . ILE B 1 161 ? -9.469 -4 -2.314 1 97.25 161 ILE B C 1
ATOM 3701 O O . ILE B 1 161 ? -10.695 -3.998 -2.342 1 97.25 161 ILE B O 1
ATOM 3705 N N . ASN B 1 162 ? -8.773 -3.947 -1.184 1 94.88 162 ASN B N 1
ATOM 3706 C CA . ASN B 1 162 ? -9.461 -3.805 0.095 1 94.88 162 ASN B CA 1
ATOM 3707 C C . ASN B 1 162 ? -10.305 -2.535 0.14 1 94.88 162 ASN B C 1
ATOM 3709 O O . ASN B 1 162 ? -11.453 -2.566 0.57 1 94.88 162 ASN B O 1
ATOM 3713 N N . ASP B 1 163 ? -9.703 -1.45 -0.25 1 94.88 163 ASP B N 1
ATOM 3714 C CA . ASP B 1 163 ? -10.453 -0.198 -0.262 1 94.88 163 ASP B CA 1
ATOM 3715 C C . ASP B 1 163 ? -11.609 -0.258 -1.258 1 94.88 163 ASP B C 1
ATOM 3717 O O . ASP B 1 163 ? -12.703 0.237 -0.979 1 94.88 163 ASP B O 1
ATOM 3721 N N . ALA B 1 164 ? -11.383 -0.838 -2.436 1 96.44 164 ALA B N 1
ATOM 3722 C CA . ALA B 1 164 ? -12.43 -0.991 -3.441 1 96.44 164 ALA B CA 1
ATOM 3723 C C . ALA B 1 164 ? -13.57 -1.854 -2.914 1 96.44 164 ALA B C 1
ATOM 3725 O O . ALA B 1 164 ? -14.742 -1.621 -3.246 1 96.44 164 ALA B O 1
ATOM 3726 N N . THR B 1 165 ? -13.219 -2.852 -2.127 1 95.44 165 THR B N 1
ATOM 3727 C CA . THR B 1 165 ? -14.227 -3.713 -1.521 1 95.44 165 THR B CA 1
ATOM 3728 C C . THR B 1 165 ? -15.039 -2.945 -0.481 1 95.44 165 THR B C 1
ATOM 3730 O O . THR B 1 165 ? -16.266 -3.023 -0.467 1 95.44 165 THR B O 1
ATOM 3733 N N . ARG B 1 166 ? -14.336 -2.227 0.336 1 90.81 166 ARG B N 1
ATOM 3734 C CA . ARG B 1 166 ? -15 -1.392 1.336 1 90.81 166 ARG B CA 1
ATOM 3735 C C . ARG B 1 166 ? -15.984 -0.434 0.683 1 90.81 166 ARG B C 1
ATOM 3737 O O . ARG B 1 166 ? -17.062 -0.167 1.234 1 90.81 166 ARG B O 1
ATOM 3744 N N . ARG B 1 167 ? -15.664 0.057 -0.504 1 93.38 167 ARG B N 1
ATOM 3745 C CA . ARG B 1 167 ? -16.438 1.071 -1.204 1 93.38 167 ARG B CA 1
ATOM 3746 C C . ARG B 1 167 ? -17.516 0.43 -2.084 1 93.38 167 ARG B C 1
ATOM 3748 O O . ARG B 1 167 ? -18.328 1.129 -2.686 1 93.38 167 ARG B O 1
ATOM 3755 N N . GLY B 1 168 ? -17.469 -0.848 -2.219 1 94.31 168 GLY B N 1
ATOM 3756 C CA . GLY B 1 168 ? -18.484 -1.564 -2.971 1 94.31 168 GLY B CA 1
ATOM 3757 C C . GLY B 1 168 ? -18.219 -1.6 -4.461 1 94.31 168 GLY B C 1
ATOM 3758 O O . GLY B 1 168 ? -19.125 -1.819 -5.262 1 94.31 168 GLY B O 1
ATOM 3759 N N . PHE B 1 169 ? -16.938 -1.34 -4.875 1 97 169 PHE B N 1
ATOM 3760 C CA . PHE B 1 169 ? -16.594 -1.387 -6.289 1 97 169 PHE B CA 1
ATOM 3761 C C . PHE B 1 169 ? -16.438 -2.828 -6.762 1 97 169 PHE B C 1
ATOM 3763 O O . PHE B 1 169 ? -16.766 -3.15 -7.906 1 97 169 PHE B O 1
ATOM 3770 N N . VAL B 1 170 ? -15.914 -3.684 -5.891 1 96.5 170 VAL B N 1
ATOM 3771 C CA . VAL B 1 170 ? -15.742 -5.121 -6.078 1 96.5 170 VAL B CA 1
ATOM 3772 C C . VAL B 1 170 ? -15.984 -5.844 -4.754 1 96.5 170 VAL B C 1
ATOM 3774 O O . VAL B 1 170 ? -16.062 -5.215 -3.697 1 96.5 170 VAL B O 1
ATOM 3777 N N . ASP B 1 171 ? -16.25 -7.059 -4.855 1 96.12 171 ASP B N 1
ATOM 3778 C CA . ASP B 1 171 ? -16.188 -7.965 -3.715 1 96.12 171 ASP B CA 1
ATOM 3779 C C . ASP B 1 171 ? -14.898 -8.789 -3.734 1 96.12 171 ASP B C 1
ATOM 3781 O O . ASP B 1 171 ? -14.875 -9.898 -4.273 1 96.12 171 ASP B O 1
ATOM 3785 N N . GLY B 1 172 ? -13.867 -8.242 -3.096 1 96 172 GLY B N 1
ATOM 3786 C CA . GLY B 1 172 ? -12.508 -8.719 -3.328 1 96 172 GLY B CA 1
ATOM 3787 C C . GLY B 1 172 ? -12.047 -9.727 -2.301 1 96 172 GLY B C 1
ATOM 3788 O O . GLY B 1 172 ? -12.43 -9.656 -1.131 1 96 172 GLY B O 1
ATOM 3789 N N . ARG B 1 173 ? -11.148 -10.656 -2.777 1 95.69 173 ARG B N 1
ATOM 3790 C CA . ARG B 1 173 ? -10.328 -11.562 -1.986 1 95.69 173 ARG B CA 1
ATOM 3791 C C . ARG B 1 173 ? -8.883 -11.562 -2.479 1 95.69 173 ARG B C 1
ATOM 3793 O O . ARG B 1 173 ? -8.625 -11.789 -3.664 1 95.69 173 ARG B O 1
ATOM 3800 N N . CYS B 1 174 ? -8.039 -11.273 -1.575 1 96.56 174 CYS B N 1
ATOM 3801 C CA . CYS B 1 174 ? -6.621 -11.328 -1.903 1 96.56 174 CYS B CA 1
ATOM 3802 C C . CYS B 1 174 ? -5.973 -12.578 -1.324 1 96.56 174 CYS B C 1
ATOM 3804 O O . CYS B 1 174 ? -5.941 -12.758 -0.106 1 96.56 174 CYS B O 1
ATOM 3806 N N . LEU B 1 175 ? -5.449 -13.422 -2.186 1 97.62 175 LEU B N 1
ATOM 3807 C CA . LEU B 1 175 ? -4.828 -14.672 -1.749 1 97.62 175 LEU B CA 1
ATOM 3808 C C . LEU B 1 175 ? -3.309 -14.57 -1.81 1 97.62 175 LEU B C 1
ATOM 3810 O O . LEU B 1 175 ? -2.736 -14.383 -2.887 1 97.62 175 LEU B O 1
ATOM 3814 N N . ARG B 1 176 ? -2.699 -14.633 -0.689 1 97 176 ARG B N 1
ATOM 3815 C CA . ARG B 1 176 ? -1.241 -14.711 -0.658 1 97 176 ARG B CA 1
ATOM 3816 C C . ARG B 1 176 ? -0.762 -16.141 -0.908 1 97 176 ARG B C 1
ATOM 3818 O O . ARG B 1 176 ? -0.792 -16.969 -0.005 1 97 176 ARG B O 1
ATOM 3825 N N . LEU B 1 177 ? -0.269 -16.344 -2.125 1 97.5 177 LEU B N 1
ATOM 3826 C CA . LEU B 1 177 ? 0.106 -17.688 -2.572 1 97.5 177 LEU B CA 1
ATOM 3827 C C . LEU B 1 177 ? 1.525 -18.016 -2.133 1 97.5 177 LEU B C 1
ATOM 3829 O O . LEU B 1 177 ? 2.42 -17.172 -2.195 1 97.5 177 LEU B O 1
ATOM 3833 N N . PRO B 1 178 ? 1.732 -19.266 -1.697 1 95.69 178 PRO B N 1
ATOM 3834 C CA . PRO B 1 178 ? 3.107 -19.766 -1.628 1 95.69 178 PRO B CA 1
ATOM 3835 C C . PRO B 1 178 ? 3.725 -19.984 -3.008 1 95.69 178 PRO B C 1
ATOM 3837 O O . PRO B 1 178 ? 3.074 -19.734 -4.027 1 95.69 178 PRO B O 1
ATOM 3840 N N . THR B 1 179 ? 4.961 -20.359 -2.99 1 95.38 179 THR B N 1
ATOM 3841 C CA . THR B 1 179 ? 5.582 -20.766 -4.246 1 95.38 179 THR B CA 1
ATOM 3842 C C . THR B 1 179 ? 4.84 -21.953 -4.859 1 95.38 179 THR B C 1
ATOM 3844 O O . THR B 1 179 ? 4.566 -22.938 -4.176 1 95.38 179 THR B O 1
ATOM 3847 N N . ILE B 1 180 ? 4.453 -21.828 -6.098 1 97.12 180 ILE B N 1
ATOM 3848 C CA . ILE B 1 180 ? 3.746 -22.922 -6.77 1 97.12 180 ILE B CA 1
ATOM 3849 C C . ILE B 1 180 ? 4.75 -23.828 -7.484 1 97.12 180 ILE B C 1
ATOM 3851 O O . ILE B 1 180 ? 5.504 -23.375 -8.344 1 97.12 180 ILE B O 1
ATOM 3855 N N . VAL B 1 181 ? 4.766 -25.031 -7.129 1 96.62 181 VAL B N 1
ATOM 3856 C CA . VAL B 1 181 ? 5.699 -26.031 -7.629 1 96.62 181 VAL B CA 1
ATOM 3857 C C . VAL B 1 181 ? 4.977 -27.359 -7.82 1 96.62 181 VAL B C 1
ATOM 3859 O O . VAL B 1 181 ? 4.168 -27.766 -6.98 1 96.62 181 VAL B O 1
ATOM 3862 N N . VAL B 1 182 ? 5.18 -28.031 -8.93 1 96.12 182 VAL B N 1
ATOM 3863 C CA . VAL B 1 182 ? 6.148 -27.922 -10.008 1 96.12 182 VAL B CA 1
ATOM 3864 C C . VAL B 1 182 ? 5.473 -27.344 -11.25 1 96.12 182 VAL B C 1
ATOM 3866 O O . VAL B 1 182 ? 4.516 -27.922 -11.766 1 96.12 182 VAL B O 1
ATOM 3869 N N . ARG B 1 183 ? 5.887 -26.25 -11.656 1 94.31 183 ARG B N 1
ATOM 3870 C CA . ARG B 1 183 ? 5.348 -25.594 -12.844 1 94.31 183 ARG B CA 1
ATOM 3871 C C . ARG B 1 183 ? 5.844 -26.266 -14.117 1 94.31 183 ARG B C 1
ATOM 3873 O O . ARG B 1 183 ? 7.047 -26.469 -14.289 1 94.31 183 ARG B O 1
ATOM 3880 N N . PRO B 1 184 ? 4.969 -26.594 -15.016 1 90.81 184 PRO B N 1
ATOM 3881 C CA . PRO B 1 184 ? 5.414 -27.078 -16.328 1 90.81 184 PRO B CA 1
ATOM 3882 C C . PRO B 1 184 ? 5.895 -25.953 -17.234 1 90.81 184 PRO B C 1
ATOM 3884 O O . PRO B 1 184 ? 5.723 -24.766 -16.906 1 90.81 184 PRO B O 1
ATOM 3887 N N . GLY B 1 185 ? 6.477 -26.281 -18.359 1 83.38 185 GLY B N 1
ATOM 3888 C CA . GLY B 1 185 ? 6.91 -25.297 -19.344 1 83.38 185 GLY B CA 1
ATOM 3889 C C . GLY B 1 185 ? 8.242 -24.656 -19.016 1 83.38 185 GLY B C 1
ATOM 3890 O O . GLY B 1 185 ? 8.984 -25.172 -18.172 1 83.38 185 GLY B O 1
ATOM 3891 N N . SER B 1 186 ? 8.477 -23.578 -19.703 1 80.19 186 SER B N 1
ATOM 3892 C CA . SER B 1 186 ? 9.758 -22.906 -19.5 1 80.19 186 SER B CA 1
ATOM 3893 C C . SER B 1 186 ? 9.742 -22.062 -18.219 1 80.19 186 SER B C 1
ATOM 3895 O O . SER B 1 186 ? 8.688 -21.578 -17.797 1 80.19 186 SER B O 1
ATOM 3897 N N . PRO B 1 187 ? 10.914 -21.906 -17.656 1 79.12 187 PRO B N 1
ATOM 3898 C CA . PRO B 1 187 ? 11 -21.047 -16.469 1 79.12 187 PRO B CA 1
ATOM 3899 C C . PRO B 1 187 ? 10.5 -19.625 -16.734 1 79.12 187 PRO B C 1
ATOM 3901 O O . PRO B 1 187 ? 10.648 -19.109 -17.844 1 79.12 187 PRO B O 1
ATOM 3904 N N . ASN B 1 188 ? 9.875 -19.016 -15.766 1 78.56 188 ASN B N 1
ATOM 3905 C CA . ASN B 1 188 ? 9.477 -17.609 -15.828 1 78.56 188 ASN B CA 1
ATOM 3906 C C . ASN B 1 188 ? 10.5 -16.703 -15.148 1 78.56 188 ASN B C 1
ATOM 3908 O O . ASN B 1 188 ? 11.641 -17.109 -14.922 1 78.56 188 ASN B O 1
ATOM 3912 N N . THR B 1 189 ? 10.148 -15.438 -14.852 1 78.62 189 THR B N 1
ATOM 3913 C CA . THR B 1 189 ? 11.078 -14.453 -14.32 1 78.62 189 THR B CA 1
ATOM 3914 C C . THR B 1 189 ? 11.039 -14.438 -12.797 1 78.62 189 THR B C 1
ATOM 3916 O O . THR B 1 189 ? 11.508 -13.484 -12.172 1 78.62 189 THR B O 1
ATOM 3919 N N . ALA B 1 190 ? 10.477 -15.477 -12.25 1 85.25 190 ALA B N 1
ATOM 3920 C CA . ALA B 1 190 ? 10.43 -15.531 -10.789 1 85.25 190 ALA B CA 1
ATOM 3921 C C . ALA B 1 190 ? 11.781 -15.953 -10.211 1 85.25 190 ALA B C 1
ATOM 3923 O O . ALA B 1 190 ? 12.453 -16.828 -10.766 1 85.25 190 ALA B O 1
ATOM 3924 N N . ALA B 1 191 ? 12.18 -15.445 -9.094 1 87.62 191 ALA B N 1
ATOM 3925 C CA . ALA B 1 191 ? 13.383 -15.844 -8.367 1 87.62 191 ALA B CA 1
ATOM 3926 C C . ALA B 1 191 ? 13.297 -17.297 -7.898 1 87.62 191 ALA B C 1
ATOM 3928 O O . ALA B 1 191 ? 14.312 -17.969 -7.746 1 87.62 191 ALA B O 1
ATOM 3929 N N . SER B 1 192 ? 12.086 -17.781 -7.781 1 92.12 192 SER B N 1
ATOM 3930 C CA . SER B 1 192 ? 11.867 -19.125 -7.281 1 92.12 192 SER B CA 1
ATOM 3931 C C . SER B 1 192 ? 11.703 -20.125 -8.422 1 92.12 192 SER B C 1
ATOM 3933 O O . SER B 1 192 ? 11.312 -21.266 -8.203 1 92.12 192 SER B O 1
ATOM 3935 N N . SER B 1 193 ? 12 -19.703 -9.633 1 93.75 193 SER B N 1
ATOM 3936 C CA . SER B 1 193 ? 11.789 -20.578 -10.789 1 93.75 193 SER B CA 1
ATOM 3937 C C . SER B 1 193 ? 12.586 -21.859 -10.664 1 93.75 193 SER B C 1
ATOM 3939 O O . SER B 1 193 ? 12.18 -22.906 -11.18 1 93.75 193 SER B O 1
ATOM 3941 N N . PHE B 1 194 ? 13.68 -21.828 -9.914 1 96.25 194 PHE B N 1
ATOM 3942 C CA . PHE B 1 194 ? 14.539 -23 -9.758 1 96.25 194 PHE B CA 1
ATOM 3943 C C . PHE B 1 194 ? 13.812 -24.109 -9.016 1 96.25 194 PHE B C 1
ATOM 3945 O O . PHE B 1 194 ? 14.133 -25.297 -9.188 1 96.25 194 PHE B O 1
ATOM 3952 N N . CYS B 1 195 ? 12.836 -23.766 -8.188 1 97.19 195 CYS B N 1
ATOM 3953 C CA . CYS B 1 195 ? 12.086 -24.766 -7.434 1 97.19 195 CYS B CA 1
ATOM 3954 C C . CYS B 1 195 ? 11.43 -25.766 -8.359 1 97.19 195 CYS B C 1
ATOM 3956 O O . CYS B 1 195 ? 11.359 -26.969 -8.047 1 97.19 195 CYS B O 1
ATOM 3958 N N . SER B 1 196 ? 10.969 -25.312 -9.438 1 97.5 196 SER B N 1
ATOM 3959 C CA . SER B 1 196 ? 10.375 -26.203 -10.422 1 97.5 196 SER B CA 1
ATOM 3960 C C . SER B 1 196 ? 11.445 -26.844 -11.305 1 97.5 196 SER B C 1
ATOM 3962 O O . SER B 1 196 ? 11.352 -28.016 -11.633 1 97.5 196 SER B O 1
ATOM 3964 N N . SER B 1 197 ? 12.461 -26.078 -11.617 1 96.88 197 SER B N 1
ATOM 3965 C CA . SER B 1 197 ? 13.5 -26.547 -12.539 1 96.88 197 SER B CA 1
ATOM 3966 C C . SER B 1 197 ? 14.227 -27.766 -11.977 1 96.88 197 SER B C 1
ATOM 3968 O O . SER B 1 197 ? 14.547 -28.688 -12.719 1 96.88 197 SER B O 1
ATOM 3970 N N . ILE B 1 198 ? 14.453 -27.797 -10.734 1 97.75 198 ILE B N 1
ATOM 3971 C CA . ILE B 1 198 ? 15.266 -28.859 -10.148 1 97.75 198 ILE B CA 1
ATOM 3972 C C . ILE B 1 198 ? 14.461 -30.156 -10.086 1 97.75 198 ILE B C 1
ATOM 3974 O O . ILE B 1 198 ? 15 -31.203 -9.734 1 97.75 198 ILE B O 1
ATOM 3978 N N . ILE B 1 199 ? 13.188 -30.078 -10.375 1 97.62 199 ILE B N 1
ATOM 3979 C CA . ILE B 1 199 ? 12.352 -31.266 -10.516 1 97.62 199 ILE B CA 1
ATOM 3980 C C . ILE B 1 199 ? 12.102 -31.547 -12 1 97.62 199 ILE B C 1
ATOM 3982 O O . ILE B 1 199 ? 12.383 -32.656 -12.477 1 97.62 199 ILE B O 1
ATOM 3986 N N . ARG B 1 200 ? 11.695 -30.578 -12.789 1 95.94 200 ARG B N 1
ATOM 3987 C CA . ARG B 1 200 ? 11.195 -30.656 -14.156 1 95.94 200 ARG B CA 1
ATOM 3988 C C . ARG B 1 200 ? 12.305 -31.047 -15.125 1 95.94 200 ARG B C 1
ATOM 3990 O O . ARG B 1 200 ? 12.141 -31.984 -15.914 1 95.94 200 ARG B O 1
ATOM 3997 N N . GLU B 1 201 ? 13.445 -30.406 -15.023 1 96.19 201 GLU B N 1
ATOM 3998 C CA . GLU B 1 201 ? 14.516 -30.625 -15.992 1 96.19 201 GLU B CA 1
ATOM 3999 C C . GLU B 1 201 ? 15.148 -32 -15.828 1 96.19 201 GLU B C 1
ATOM 4001 O O . GLU B 1 201 ? 15.312 -32.75 -16.797 1 96.19 201 GLU B O 1
ATOM 4006 N N . PRO B 1 202 ? 15.453 -32.438 -14.594 1 96.75 202 PRO B N 1
ATOM 4007 C CA . PRO B 1 202 ? 16.031 -33.781 -14.438 1 96.75 202 PRO B CA 1
ATOM 4008 C C . PRO B 1 202 ? 15.086 -34.875 -14.922 1 96.75 202 PRO B C 1
ATOM 4010 O O . PRO B 1 202 ? 15.539 -35.906 -15.445 1 96.75 202 PRO B O 1
ATOM 4013 N N . LEU B 1 203 ? 13.766 -34.688 -14.742 1 95.62 203 LEU B N 1
ATOM 4014 C CA . LEU B 1 203 ? 12.789 -35.688 -15.211 1 95.62 203 LEU B CA 1
ATOM 4015 C C . LEU B 1 203 ? 12.789 -35.75 -16.734 1 95.62 203 LEU B C 1
ATOM 4017 O O . LEU B 1 203 ? 12.297 -36.719 -17.312 1 95.62 203 LEU B O 1
ATOM 4021 N N . LYS B 1 204 ? 13.344 -34.75 -17.406 1 93.5 204 LYS B N 1
ATOM 4022 C CA . LYS B 1 204 ? 13.484 -34.719 -18.859 1 93.5 204 LYS B CA 1
ATOM 4023 C C . LYS B 1 204 ? 14.898 -35.094 -19.297 1 93.5 204 LYS B C 1
ATOM 4025 O O . LYS B 1 204 ? 15.234 -35.031 -20.469 1 93.5 204 LYS B O 1
ATOM 4030 N N . GLY B 1 205 ? 15.711 -35.344 -18.328 1 94.12 205 GLY B N 1
ATOM 4031 C CA . GLY B 1 205 ? 17.094 -35.719 -18.625 1 94.12 205 GLY B CA 1
ATOM 4032 C C . GLY B 1 205 ? 18 -34.5 -18.797 1 94.12 205 GLY B C 1
ATOM 4033 O O . GLY B 1 205 ? 19.078 -34.594 -19.375 1 94.12 205 GLY B O 1
ATOM 4034 N N . GLU B 1 206 ? 17.578 -33.312 -18.328 1 95.94 206 GLU B N 1
ATOM 4035 C CA . GLU B 1 206 ? 18.328 -32.062 -18.438 1 95.94 206 GLU B CA 1
ATOM 4036 C C . GLU B 1 206 ? 18.844 -31.625 -17.078 1 95.94 206 GLU B C 1
ATOM 4038 O O . GLU B 1 206 ? 18.281 -31.984 -16.047 1 95.94 206 GLU B O 1
ATOM 4043 N N . THR B 1 207 ? 19.922 -30.859 -17.094 1 97.38 207 THR B N 1
ATOM 4044 C CA . THR B 1 207 ? 20.484 -30.344 -15.859 1 97.38 207 THR B CA 1
ATOM 4045 C C . THR B 1 207 ? 19.719 -29.109 -15.391 1 97.38 207 THR B C 1
ATOM 4047 O O . THR B 1 207 ? 19.125 -28.391 -16.203 1 97.38 207 THR B O 1
ATOM 4050 N N . ALA B 1 208 ? 19.688 -28.906 -14.125 1 97.19 208 ALA B N 1
ATOM 4051 C CA . ALA B 1 208 ? 19.125 -27.719 -13.5 1 97.19 208 ALA B CA 1
ATOM 4052 C C . ALA B 1 208 ? 20.016 -27.234 -12.352 1 97.19 208 ALA B C 1
ATOM 4054 O O . ALA B 1 208 ? 20.641 -28.047 -11.664 1 97.19 208 ALA B O 1
ATOM 4055 N N . VAL B 1 209 ? 20.047 -25.938 -12.164 1 97.81 209 VAL B N 1
ATOM 4056 C CA . VAL B 1 209 ? 20.859 -25.344 -11.109 1 97.81 209 VAL B CA 1
ATOM 4057 C C . VAL B 1 209 ? 19.984 -24.969 -9.914 1 97.81 209 VAL B C 1
ATOM 4059 O O . VAL B 1 209 ? 18.906 -24.375 -10.094 1 97.81 209 VAL B O 1
ATOM 4062 N N . CYS B 1 210 ? 20.312 -25.359 -8.734 1 98.31 210 CYS B N 1
ATOM 4063 C CA . CYS B 1 210 ? 19.766 -24.828 -7.5 1 98.31 210 CYS B CA 1
ATOM 4064 C C . CYS B 1 210 ? 20.625 -23.688 -6.957 1 98.31 210 CYS B C 1
ATOM 4066 O O . CYS B 1 210 ? 21.75 -23.922 -6.512 1 98.31 210 CYS B O 1
ATOM 4068 N N . PRO B 1 211 ? 20.125 -22.516 -6.957 1 97.56 211 PRO B N 1
ATOM 4069 C CA . PRO B 1 211 ? 20.969 -21.359 -6.66 1 97.56 211 PRO B CA 1
ATOM 4070 C C . PRO B 1 211 ? 20.938 -20.969 -5.188 1 97.56 211 PRO B C 1
ATOM 4072 O O . PRO B 1 211 ? 21.391 -19.875 -4.832 1 97.56 211 PRO B O 1
ATOM 4075 N N . VAL B 1 212 ? 20.297 -21.781 -4.32 1 96.25 212 VAL B N 1
ATOM 4076 C CA . VAL B 1 212 ? 20.156 -21.391 -2.918 1 96.25 212 VAL B CA 1
ATOM 4077 C C . VAL B 1 212 ? 20.672 -22.531 -2.025 1 96.25 212 VAL B C 1
ATOM 4079 O O . VAL B 1 212 ? 20.969 -23.625 -2.508 1 96.25 212 VAL B O 1
ATOM 4082 N N . ASP B 1 213 ? 20.781 -22.219 -0.715 1 96.62 213 ASP B N 1
ATOM 4083 C CA . ASP B 1 213 ? 21.203 -23.203 0.279 1 96.62 213 ASP B CA 1
ATOM 4084 C C . ASP B 1 213 ? 20.281 -24.422 0.275 1 96.62 213 ASP B C 1
ATOM 4086 O O . ASP B 1 213 ? 19.047 -24.281 0.336 1 96.62 213 ASP B O 1
ATOM 4090 N N . PRO B 1 214 ? 20.844 -25.641 0.167 1 97.06 214 PRO B N 1
ATOM 4091 C CA . PRO B 1 214 ? 20.031 -26.844 0.117 1 97.06 214 PRO B CA 1
ATOM 4092 C C . PRO B 1 214 ? 19.109 -27 1.33 1 97.06 214 PRO B C 1
ATOM 4094 O O . PRO B 1 214 ? 18.094 -27.688 1.259 1 97.06 214 PRO B O 1
ATOM 4097 N N . SER B 1 215 ? 19.5 -26.359 2.393 1 95.94 215 SER B N 1
ATOM 4098 C CA . SER B 1 215 ? 18.75 -26.547 3.631 1 95.94 215 SER B CA 1
ATOM 4099 C C . SER B 1 215 ? 17.766 -25.406 3.859 1 95.94 215 SER B C 1
ATOM 4101 O O . SER B 1 215 ? 17.031 -25.391 4.852 1 95.94 215 SER B O 1
ATOM 4103 N N . TRP B 1 216 ? 17.703 -24.422 2.939 1 93.5 216 TRP B N 1
ATOM 4104 C CA . TRP B 1 216 ? 16.828 -23.266 3.131 1 93.5 216 TRP B CA 1
ATOM 4105 C C . TRP B 1 216 ? 15.359 -23.672 3.053 1 93.5 216 TRP B C 1
ATOM 4107 O O . TRP B 1 216 ? 14.945 -24.359 2.111 1 93.5 216 TRP B O 1
ATOM 4117 N N . PRO B 1 217 ? 14.578 -23.234 4.035 1 93 217 PRO B N 1
ATOM 4118 C CA . PRO B 1 217 ? 13.156 -23.594 3.99 1 93 217 PRO B CA 1
ATOM 4119 C C . PRO B 1 217 ? 12.398 -22.844 2.893 1 93 217 PRO B C 1
ATOM 4121 O O . PRO B 1 217 ? 12.578 -21.625 2.725 1 93 217 PRO B O 1
ATOM 4124 N N . LEU B 1 218 ? 11.641 -23.578 2.178 1 93.38 218 LEU B N 1
ATOM 4125 C CA . LEU B 1 218 ? 10.781 -23.047 1.12 1 93.38 218 LEU B CA 1
ATOM 4126 C C . LEU B 1 218 ? 9.32 -23.375 1.402 1 93.38 218 LEU B C 1
ATOM 4128 O O . LEU B 1 218 ? 8.992 -24.516 1.78 1 93.38 218 LEU B O 1
ATOM 4132 N N . PHE B 1 219 ? 8.422 -22.438 1.316 1 93.56 219 PHE B N 1
ATOM 4133 C CA . PHE B 1 219 ? 6.98 -22.547 1.535 1 93.56 219 PHE B CA 1
ATOM 4134 C C . PHE B 1 219 ? 6.238 -22.656 0.209 1 93.56 219 PHE B C 1
ATOM 4136 O O . PHE B 1 219 ? 6.301 -21.75 -0.627 1 93.56 219 PHE B O 1
ATOM 4143 N N . MET B 1 220 ? 5.52 -23.891 0.01 1 96.31 220 MET B N 1
ATOM 4144 C CA . MET B 1 220 ? 5.086 -24.094 -1.369 1 96.31 220 MET B CA 1
ATOM 4145 C C . MET B 1 220 ? 3.721 -24.781 -1.414 1 96.31 220 MET B C 1
ATOM 4147 O O . MET B 1 220 ? 3.209 -25.219 -0.384 1 96.31 220 MET B O 1
ATOM 4151 N N . GLN B 1 221 ? 3.174 -24.766 -2.547 1 97.19 221 GLN B N 1
ATOM 4152 C CA . GLN B 1 221 ? 1.927 -25.422 -2.924 1 97.19 221 GLN B CA 1
ATOM 4153 C C . GLN B 1 221 ? 2.016 -26 -4.328 1 97.19 221 GLN B C 1
ATOM 4155 O O . GLN B 1 221 ? 2.793 -25.531 -5.16 1 97.19 221 GLN B O 1
ATOM 4160 N N . SER B 1 222 ? 1.252 -27.078 -4.602 1 97.5 222 SER B N 1
ATOM 4161 C CA . SER B 1 222 ? 1.235 -27.688 -5.926 1 97.5 222 SER B CA 1
ATOM 4162 C C . SER B 1 222 ? 0.274 -26.969 -6.859 1 97.5 222 SER B C 1
ATOM 4164 O O . SER B 1 222 ? -0.626 -26.25 -6.398 1 97.5 222 SER B O 1
ATOM 4166 N N . PRO B 1 223 ? 0.413 -27.156 -8.148 1 97.31 223 PRO B N 1
ATOM 4167 C CA . PRO B 1 223 ? -0.54 -26.609 -9.117 1 97.31 223 PRO B CA 1
ATOM 4168 C C . PRO B 1 223 ? -1.966 -27.094 -8.891 1 97.31 223 PRO B C 1
ATOM 4170 O O . PRO B 1 223 ? -2.918 -26.312 -8.992 1 97.31 223 PRO B O 1
ATOM 4173 N N . ARG B 1 224 ? -2.15 -28.375 -8.531 1 97.31 224 ARG B N 1
ATOM 4174 C CA . ARG B 1 224 ? -3.484 -28.906 -8.266 1 97.31 224 ARG B CA 1
ATOM 4175 C C . ARG B 1 224 ? -4.129 -28.203 -7.078 1 97.31 224 ARG B C 1
ATOM 4177 O O . ARG B 1 224 ? -5.305 -27.828 -7.133 1 97.31 224 ARG B O 1
ATOM 4184 N N . THR B 1 225 ? -3.34 -28.062 -6.066 1 98.06 225 THR B N 1
ATOM 4185 C CA . THR B 1 225 ? -3.861 -27.469 -4.84 1 98.06 225 THR B CA 1
ATOM 4186 C C . THR B 1 225 ? -4.211 -26 -5.055 1 98.06 225 THR B C 1
ATOM 4188 O O . THR B 1 225 ? -5.25 -25.531 -4.586 1 98.06 225 THR B O 1
ATOM 4191 N N . VAL B 1 226 ? -3.396 -25.234 -5.746 1 98.25 226 VAL B N 1
ATOM 4192 C CA . VAL B 1 226 ? -3.656 -23.812 -5.91 1 98.25 226 VAL B CA 1
ATOM 4193 C C . VAL B 1 226 ? -4.906 -23.609 -6.766 1 98.25 226 VAL B C 1
ATOM 4195 O O . VAL B 1 226 ? -5.68 -22.672 -6.531 1 98.25 226 VAL B O 1
ATOM 4198 N N . VAL B 1 227 ? -5.109 -24.438 -7.781 1 98.06 227 VAL B N 1
ATOM 4199 C CA . VAL B 1 227 ? -6.316 -24.328 -8.602 1 98.06 227 VAL B CA 1
ATOM 4200 C C . VAL B 1 227 ? -7.547 -24.594 -7.738 1 98.06 227 VAL B C 1
ATOM 4202 O O . VAL B 1 227 ? -8.539 -23.859 -7.828 1 98.06 227 VAL B O 1
ATOM 4205 N N . ARG B 1 228 ? -7.453 -25.609 -6.945 1 97.62 228 ARG B N 1
ATOM 4206 C CA . ARG B 1 228 ? -8.531 -25.922 -6.008 1 97.62 228 ARG B CA 1
ATOM 4207 C C . ARG B 1 228 ? -8.797 -24.734 -5.086 1 97.62 228 ARG B C 1
ATOM 4209 O O . ARG B 1 228 ? -9.953 -24.359 -4.859 1 97.62 228 ARG B O 1
ATOM 4216 N N . ASN B 1 229 ? -7.766 -24.172 -4.578 1 98.56 229 ASN B N 1
ATOM 4217 C CA . ASN B 1 229 ? -7.891 -23.078 -3.623 1 98.56 229 ASN B CA 1
ATOM 4218 C C . ASN B 1 229 ? -8.43 -21.812 -4.289 1 98.56 229 ASN B C 1
ATOM 4220 O O . ASN B 1 229 ? -9.219 -21.078 -3.691 1 98.56 229 ASN B O 1
ATOM 4224 N N . LEU B 1 230 ? -7.996 -21.484 -5.508 1 98.44 230 LEU B N 1
ATOM 4225 C CA . LEU B 1 230 ? -8.531 -20.344 -6.25 1 98.44 230 LEU B CA 1
ATOM 4226 C C . LEU B 1 230 ? -10.031 -20.516 -6.492 1 98.44 230 LEU B C 1
ATOM 4228 O O . LEU B 1 230 ? -10.797 -19.562 -6.309 1 98.44 230 LEU B O 1
ATOM 4232 N N . THR B 1 231 ? -10.461 -21.688 -6.871 1 97.62 231 THR B N 1
ATOM 4233 C CA . THR B 1 231 ? -11.867 -21.969 -7.109 1 97.62 231 THR B CA 1
ATOM 4234 C C . THR B 1 231 ? -12.664 -21.875 -5.812 1 97.62 231 THR B C 1
ATOM 4236 O O . THR B 1 231 ? -13.766 -21.312 -5.793 1 97.62 231 THR B O 1
ATOM 4239 N N . HIS B 1 232 ? -12.094 -22.391 -4.754 1 97.56 232 HIS B N 1
ATOM 4240 C CA . HIS B 1 232 ? -12.727 -22.312 -3.439 1 97.56 232 HIS B CA 1
ATOM 4241 C C . HIS B 1 232 ? -12.922 -20.875 -3 1 97.56 232 HIS B C 1
ATOM 4243 O O . HIS B 1 232 ? -13.984 -20.516 -2.482 1 97.56 232 HIS B O 1
ATOM 4249 N N . ALA B 1 233 ? -11.93 -20.031 -3.203 1 96.88 233 ALA B N 1
ATOM 4250 C CA . ALA B 1 233 ? -12.008 -18.625 -2.82 1 96.88 233 ALA B CA 1
ATOM 4251 C C . ALA B 1 233 ? -13.195 -17.938 -3.48 1 96.88 233 ALA B C 1
ATOM 4253 O O . ALA B 1 233 ? -13.883 -17.141 -2.85 1 96.88 233 ALA B O 1
ATOM 4254 N N . MET B 1 234 ? -13.461 -18.25 -4.723 1 95.94 234 MET B N 1
ATOM 4255 C CA . MET B 1 234 ? -14.562 -17.672 -5.484 1 95.94 234 MET B CA 1
ATOM 4256 C C . MET B 1 234 ? -15.914 -18.094 -4.91 1 95.94 234 MET B C 1
ATOM 4258 O O . MET B 1 234 ? -16.891 -17.359 -5.023 1 95.94 234 MET B O 1
ATOM 4262 N N . SER B 1 235 ? -15.922 -19.219 -4.258 1 94.06 235 SER B N 1
ATOM 4263 C CA . SER B 1 235 ? -17.172 -19.797 -3.781 1 94.06 235 SER B CA 1
ATOM 4264 C C . SER B 1 235 ? -17.531 -19.266 -2.398 1 94.06 235 SER B C 1
ATOM 4266 O O . SER B 1 235 ? -18.672 -19.438 -1.944 1 94.06 235 SER B O 1
ATOM 4268 N N . ILE B 1 236 ? -16.547 -18.656 -1.716 1 92 236 ILE B N 1
ATOM 4269 C CA . ILE B 1 236 ? -16.797 -18.125 -0.379 1 92 236 ILE B CA 1
ATOM 4270 C C . ILE B 1 236 ? -17.766 -16.938 -0.467 1 92 236 ILE B C 1
ATOM 4272 O O . ILE B 1 236 ? -17.453 -15.93 -1.111 1 92 236 ILE B O 1
ATOM 4276 N N . GLU B 1 237 ? -18.875 -16.969 0.108 1 83.5 237 GLU B N 1
ATOM 4277 C CA . GLU B 1 237 ? -19.938 -15.977 -0.062 1 83.5 237 GLU B CA 1
ATOM 4278 C C . GLU B 1 237 ? -19.609 -14.688 0.693 1 83.5 237 GLU B C 1
ATOM 4280 O O . GLU B 1 237 ? -19.859 -13.586 0.192 1 83.5 237 GLU B O 1
ATOM 4285 N N . SER B 1 238 ? -19.25 -14.852 1.938 1 76.5 238 SER B N 1
ATOM 4286 C CA . SER B 1 238 ? -19.016 -13.625 2.688 1 76.5 238 SER B CA 1
ATOM 4287 C C . SER B 1 238 ? -17.719 -13.703 3.49 1 76.5 238 SER B C 1
ATOM 4289 O O . SER B 1 238 ? -17.375 -14.758 4.031 1 76.5 238 SER B O 1
ATOM 4291 N N . LEU B 1 239 ? -16.828 -12.781 3.166 1 78 239 LEU B N 1
ATOM 4292 C CA . LEU B 1 239 ? -15.727 -12.586 4.094 1 78 239 LEU B CA 1
ATOM 4293 C C . LEU B 1 239 ? -16.047 -11.492 5.105 1 78 239 LEU B C 1
ATOM 4295 O O . LEU B 1 239 ? -16.531 -10.414 4.73 1 78 239 LEU B O 1
ATOM 4299 N N . LYS B 1 240 ? -16.391 -12.078 6.27 1 62.16 240 LYS B N 1
ATOM 4300 C CA . LYS B 1 240 ? -16.703 -11.133 7.34 1 62.16 240 LYS B CA 1
ATOM 4301 C C . LYS B 1 240 ? -15.484 -10.289 7.699 1 62.16 240 LYS B C 1
ATOM 4303 O O . LYS B 1 240 ? -14.352 -10.773 7.648 1 62.16 240 LYS B O 1
ATOM 4308 N N . GLY B 1 241 ? -15.781 -9.109 7.879 1 60.5 241 GLY B N 1
ATOM 4309 C CA . GLY 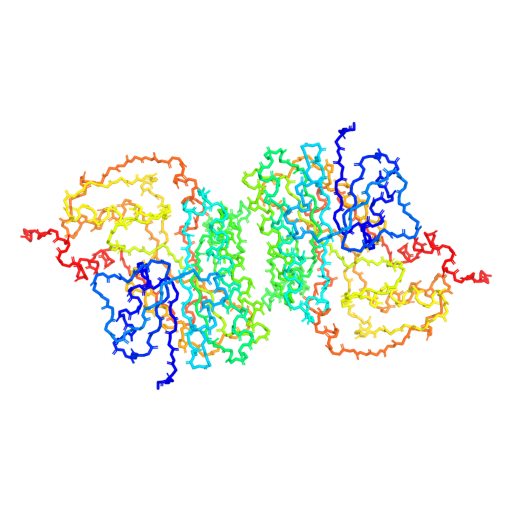B 1 241 ? -14.75 -8.203 8.359 1 60.5 241 GLY B CA 1
ATOM 4310 C C . GLY B 1 241 ? -13.906 -7.613 7.25 1 60.5 241 GLY B C 1
ATOM 4311 O O . GLY B 1 241 ? -14.266 -7.695 6.078 1 60.5 241 GLY B O 1
ATOM 4312 N N . ASN B 1 242 ? -12.93 -7 7.715 1 58.22 242 ASN B N 1
ATOM 4313 C CA . ASN B 1 242 ? -12.117 -6.207 6.801 1 58.22 242 ASN B CA 1
ATOM 4314 C C . ASN B 1 242 ? -10.875 -6.973 6.355 1 58.22 242 ASN B C 1
ATOM 4316 O O . ASN B 1 242 ? -10.031 -6.43 5.637 1 58.22 242 ASN B O 1
ATOM 4320 N N . GLU B 1 243 ? -10.992 -8.266 6.754 1 64.88 243 GLU B N 1
ATOM 4321 C CA . GLU B 1 243 ? -9.766 -8.961 6.355 1 64.88 243 GLU B CA 1
ATOM 4322 C C . GLU B 1 243 ? -9.898 -9.555 4.957 1 64.88 243 GLU B C 1
ATOM 4324 O O . GLU B 1 243 ? -10.656 -10.5 4.746 1 64.88 243 GLU B O 1
ATOM 4329 N N . ARG B 1 244 ? -9.18 -9.07 4.09 1 74.88 244 ARG B N 1
ATOM 4330 C CA . ARG B 1 244 ? -9.344 -9.477 2.697 1 74.88 244 ARG B CA 1
ATOM 4331 C C . ARG B 1 244 ? -8.125 -10.258 2.211 1 74.88 244 ARG B C 1
ATOM 4333 O O . ARG B 1 244 ? -8.211 -10.992 1.225 1 74.88 244 ARG B O 1
ATOM 4340 N N . ALA B 1 245 ? -7.117 -10.133 2.982 1 90.38 245 ALA B N 1
ATOM 4341 C CA . ALA B 1 245 ? -5.941 -10.906 2.592 1 90.38 245 ALA B CA 1
ATOM 4342 C C . ALA B 1 245 ? -5.918 -12.266 3.291 1 90.38 245 ALA B C 1
ATOM 4344 O O . ALA B 1 245 ? -6.066 -12.344 4.512 1 90.38 245 ALA B O 1
ATOM 4345 N N . ILE B 1 246 ? -5.812 -13.336 2.529 1 93.88 246 ILE B N 1
ATOM 4346 C CA . ILE B 1 246 ? -5.789 -14.711 3.006 1 93.88 246 ILE B CA 1
ATOM 4347 C C . ILE B 1 246 ? -4.48 -15.383 2.588 1 93.88 246 ILE B C 1
ATOM 4349 O O . ILE B 1 246 ? -4.27 -15.664 1.405 1 93.88 246 ILE B O 1
ATOM 4353 N N . THR B 1 247 ? -3.625 -15.617 3.57 1 94.94 247 THR B N 1
ATOM 4354 C CA . THR B 1 247 ? -2.445 -16.422 3.26 1 94.94 247 THR B CA 1
ATOM 4355 C C . THR B 1 247 ? -2.816 -17.891 3.105 1 94.94 247 THR B C 1
ATOM 4357 O O . THR B 1 247 ? -3.293 -18.516 4.055 1 94.94 247 THR B O 1
ATOM 4360 N N . LEU B 1 248 ? -2.656 -18.375 1.921 1 97 248 LEU B N 1
ATOM 4361 C CA . LEU B 1 248 ? -3.021 -19.766 1.687 1 97 248 LEU B CA 1
ATOM 4362 C C . LEU B 1 248 ? -2.074 -20.719 2.424 1 97 248 LEU B C 1
ATOM 4364 O O . LEU B 1 248 ? -0.886 -20.422 2.564 1 97 248 LEU B O 1
ATOM 4368 N N . PRO B 1 249 ? -2.613 -21.828 2.814 1 95.81 249 PRO B N 1
ATOM 4369 C CA . PRO B 1 249 ? -1.724 -22.812 3.441 1 95.81 249 PRO B CA 1
ATOM 4370 C C . PRO B 1 249 ? -0.699 -23.391 2.465 1 95.81 249 PRO B C 1
ATOM 4372 O O . PRO B 1 249 ? -0.986 -23.531 1.274 1 95.81 249 PRO B O 1
ATOM 4375 N N . GLY B 1 250 ? 0.446 -23.594 2.949 1 94.25 250 GLY B N 1
ATOM 4376 C CA . GLY B 1 250 ? 1.517 -24.234 2.215 1 94.25 250 GLY B CA 1
ATOM 4377 C C . GLY B 1 250 ? 2.303 -25.219 3.057 1 94.25 250 GLY B C 1
ATOM 4378 O O . GLY B 1 250 ? 2.078 -25.344 4.266 1 94.25 250 GLY B O 1
ATOM 4379 N N . PHE B 1 251 ? 3.025 -26.016 2.457 1 91.12 251 PHE B N 1
ATOM 4380 C CA . PHE B 1 251 ? 3.916 -26.859 3.24 1 91.12 251 PHE B CA 1
ATOM 4381 C C . PHE B 1 251 ? 5.367 -26.422 3.07 1 91.12 251 PHE B C 1
ATOM 4383 O O . PHE B 1 251 ? 5.73 -25.844 2.045 1 91.12 251 PHE B O 1
ATOM 4390 N N . THR B 1 252 ? 6.137 -26.672 4.059 1 93.31 252 THR B N 1
ATOM 4391 C CA . THR B 1 252 ? 7.543 -26.281 4.094 1 93.31 252 THR B CA 1
ATOM 4392 C C . THR B 1 252 ? 8.438 -27.469 3.719 1 93.31 252 THR B C 1
ATOM 4394 O O . THR B 1 252 ? 8.211 -28.594 4.172 1 93.31 252 THR B O 1
ATOM 4397 N N . THR B 1 253 ? 9.336 -27.219 2.799 1 95.44 253 THR B N 1
ATOM 4398 C CA . THR B 1 253 ? 10.367 -28.172 2.402 1 95.44 253 THR B CA 1
ATOM 4399 C C . THR B 1 253 ? 11.68 -27.453 2.105 1 95.44 253 THR B C 1
ATOM 4401 O O . THR B 1 253 ? 11.836 -26.281 2.414 1 95.44 253 THR B O 1
ATOM 4404 N N . THR B 1 254 ? 12.672 -28.188 1.688 1 96.19 254 THR B N 1
ATOM 4405 C CA . THR B 1 254 ? 13.953 -27.625 1.297 1 96.19 254 THR B CA 1
ATOM 4406 C C . THR B 1 254 ? 14.367 -28.125 -0.086 1 96.19 254 THR B C 1
ATOM 4408 O O . THR B 1 254 ? 13.844 -29.125 -0.568 1 96.19 254 THR B O 1
ATOM 4411 N N . PRO B 1 255 ? 15.289 -27.359 -0.702 1 97.81 255 PRO B N 1
ATOM 4412 C CA . PRO B 1 255 ? 15.797 -27.891 -1.975 1 97.81 255 PRO B CA 1
ATOM 4413 C C . PRO B 1 255 ? 16.328 -29.312 -1.859 1 97.81 255 PRO B C 1
ATOM 4415 O O . PRO B 1 255 ? 16.094 -30.141 -2.754 1 97.81 255 PRO B O 1
ATOM 4418 N N . LYS B 1 256 ? 16.984 -29.562 -0.804 1 98.19 256 LYS B N 1
ATOM 4419 C CA . LYS B 1 256 ? 17.484 -30.922 -0.586 1 98.19 256 LYS B CA 1
ATOM 4420 C C . LYS B 1 256 ? 16.359 -31.938 -0.562 1 98.19 256 LYS B C 1
ATOM 4422 O O . LYS B 1 256 ? 16.438 -32.969 -1.217 1 98.19 256 LYS B O 1
ATOM 4427 N N . GLU B 1 257 ? 15.328 -31.656 0.179 1 97.81 257 GLU B N 1
ATOM 4428 C CA . GLU B 1 257 ? 14.18 -32.562 0.271 1 97.81 257 GLU B CA 1
ATOM 4429 C C . GLU B 1 257 ? 13.477 -32.688 -1.077 1 97.81 257 GLU B C 1
ATOM 4431 O O . GLU B 1 257 ? 12.945 -33.75 -1.407 1 97.81 257 GLU B O 1
ATOM 4436 N N . MET B 1 258 ? 13.398 -31.641 -1.829 1 98.56 258 MET B N 1
ATOM 4437 C CA . MET B 1 258 ? 12.812 -31.672 -3.166 1 98.56 258 MET B CA 1
ATOM 4438 C C . MET B 1 258 ? 13.578 -32.625 -4.074 1 98.56 258 MET B C 1
ATOM 4440 O O . MET B 1 258 ? 12.969 -33.438 -4.777 1 98.56 258 MET B O 1
ATOM 4444 N N . VAL B 1 259 ? 14.883 -32.562 -3.967 1 98.44 259 VAL B N 1
ATOM 4445 C CA . VAL B 1 259 ? 15.727 -33.406 -4.797 1 98.44 259 VAL B CA 1
ATOM 4446 C C . VAL B 1 259 ? 15.617 -34.844 -4.336 1 98.44 259 VAL B C 1
ATOM 4448 O O . VAL B 1 259 ? 15.648 -35.781 -5.152 1 98.44 259 VAL B O 1
ATOM 4451 N N . GLU B 1 260 ? 15.523 -35 -3.059 1 98.31 260 GLU B N 1
ATOM 4452 C CA . GLU B 1 260 ? 15.273 -36.344 -2.537 1 98.31 260 GLU B CA 1
ATOM 4453 C C . GLU B 1 260 ? 13.977 -36.938 -3.088 1 98.31 260 GLU B C 1
ATOM 4455 O O . GLU B 1 260 ? 13.922 -38.094 -3.49 1 98.31 260 GLU B O 1
ATOM 4460 N N . ALA B 1 261 ? 12.922 -36.156 -3.082 1 98 261 ALA B N 1
ATOM 4461 C CA . ALA B 1 261 ? 11.633 -36.562 -3.641 1 98 261 ALA B CA 1
ATOM 4462 C C . ALA B 1 261 ? 11.766 -36.906 -5.125 1 98 261 ALA B C 1
ATOM 4464 O O . ALA B 1 261 ? 11.148 -37.875 -5.605 1 98 261 ALA B O 1
ATOM 4465 N N . LEU B 1 262 ? 12.508 -36.094 -5.844 1 97.88 262 LEU B N 1
ATOM 4466 C CA . LEU B 1 262 ? 12.812 -36.406 -7.238 1 97.88 262 LEU B CA 1
ATOM 4467 C C . LEU B 1 262 ? 13.391 -37.812 -7.387 1 97.88 262 LEU B C 1
ATOM 4469 O O . LEU B 1 262 ? 12.953 -38.562 -8.242 1 97.88 262 LEU B O 1
ATOM 4473 N N . GLY B 1 263 ? 14.383 -38.125 -6.551 1 97.31 263 GLY B N 1
ATOM 4474 C CA . GLY B 1 263 ? 14.984 -39.438 -6.574 1 97.31 263 GLY B CA 1
ATOM 4475 C C . GLY B 1 263 ? 14 -40.562 -6.285 1 97.31 263 GLY B C 1
ATOM 4476 O O . GLY B 1 263 ? 14.062 -41.625 -6.895 1 97.31 263 GLY B O 1
ATOM 4477 N N . GLU B 1 264 ? 13.117 -40.312 -5.402 1 96.81 264 GLU B N 1
ATOM 4478 C CA . GLU B 1 264 ? 12.133 -41.312 -4.98 1 96.81 264 GLU B CA 1
ATOM 4479 C C . GLU B 1 264 ? 11.211 -41.719 -6.133 1 96.81 264 GLU B C 1
ATOM 4481 O O . GLU B 1 264 ? 10.711 -42.844 -6.184 1 96.81 264 GLU B O 1
ATOM 4486 N N . VAL B 1 265 ? 10.977 -40.812 -7.035 1 94.62 265 VAL B N 1
ATOM 4487 C CA . VAL B 1 265 ? 10.062 -41.094 -8.133 1 94.62 265 VAL B CA 1
ATOM 4488 C C . VAL B 1 265 ? 10.852 -41.562 -9.359 1 94.62 265 VAL B C 1
ATOM 4490 O O . VAL B 1 265 ? 10.289 -41.688 -10.453 1 94.62 265 VAL B O 1
ATOM 4493 N N . GLY B 1 266 ? 12.141 -41.75 -9.219 1 93.19 266 GLY B N 1
ATOM 4494 C CA . GLY B 1 266 ? 12.953 -42.312 -10.266 1 93.19 266 GLY B CA 1
ATOM 4495 C C . GLY B 1 266 ? 13.734 -41.312 -11.07 1 93.19 266 GLY B C 1
ATOM 4496 O O . GLY B 1 266 ? 14.383 -41.656 -12.062 1 93.19 266 GLY B O 1
ATOM 4497 N N . GLY B 1 267 ? 13.703 -40.031 -10.656 1 95.12 267 GLY B N 1
ATOM 4498 C CA . GLY B 1 267 ? 14.492 -39.031 -11.32 1 95.12 267 GLY B CA 1
ATOM 4499 C C . GLY B 1 267 ? 15.977 -39.094 -11 1 95.12 267 GLY B C 1
ATOM 4500 O O . GLY B 1 267 ? 16.359 -39.625 -9.953 1 95.12 267 GLY B O 1
ATOM 4501 N N . ASP B 1 268 ? 16.781 -38.594 -11.875 1 96.69 268 ASP B N 1
ATOM 4502 C CA . ASP B 1 268 ? 18.234 -38.594 -11.68 1 96.69 268 ASP B CA 1
ATOM 4503 C C . ASP B 1 268 ? 18.672 -37.375 -10.883 1 96.69 268 ASP B C 1
ATOM 4505 O O . ASP B 1 268 ? 18.797 -36.281 -11.438 1 96.69 268 ASP B O 1
ATOM 4509 N N . THR B 1 269 ? 18.953 -37.5 -9.672 1 97.88 269 THR B N 1
ATOM 4510 C CA . THR B 1 269 ? 19.281 -36.406 -8.766 1 97.88 269 THR B CA 1
ATOM 4511 C C . THR B 1 269 ? 20.641 -35.812 -9.125 1 97.88 269 THR B C 1
ATOM 4513 O O . THR B 1 269 ? 20.953 -34.688 -8.711 1 97.88 269 THR B O 1
ATOM 4516 N N . LYS B 1 270 ? 21.484 -36.469 -9.875 1 97.94 270 LYS B N 1
ATOM 4517 C CA . LYS B 1 270 ? 22.797 -35.969 -10.258 1 97.94 270 LYS B CA 1
ATOM 4518 C C . LYS B 1 270 ? 22.703 -34.812 -11.25 1 97.94 270 LYS B C 1
ATOM 4520 O O . LYS B 1 270 ? 23.672 -34.094 -11.461 1 97.94 270 LYS B O 1
ATOM 4525 N N . LEU B 1 271 ? 21.562 -34.656 -11.828 1 98.19 271 LEU B N 1
ATOM 4526 C CA . LEU B 1 271 ? 21.328 -33.625 -12.812 1 98.19 271 LEU B CA 1
ATOM 4527 C C . LEU B 1 271 ? 21.047 -32.281 -12.125 1 98.19 271 LEU B C 1
ATOM 4529 O O . LEU B 1 271 ? 20.969 -31.25 -12.789 1 98.19 271 LEU B O 1
ATOM 4533 N N . VAL B 1 272 ? 20.891 -32.281 -10.812 1 98.56 272 VAL B N 1
ATOM 4534 C CA . VAL B 1 272 ? 20.734 -31.047 -10.055 1 98.56 272 VAL B CA 1
ATOM 4535 C C . VAL B 1 272 ? 22.109 -30.531 -9.633 1 98.56 272 VAL B C 1
ATOM 4537 O O . VAL B 1 272 ? 22.844 -31.203 -8.906 1 98.56 272 VAL B O 1
ATOM 4540 N N . ILE B 1 273 ? 22.469 -29.375 -10.141 1 98.56 273 ILE B N 1
ATOM 4541 C CA . ILE B 1 273 ? 23.734 -28.734 -9.82 1 98.56 273 ILE B CA 1
ATOM 4542 C C . ILE B 1 273 ? 23.531 -27.688 -8.734 1 98.56 273 ILE B C 1
ATOM 4544 O O . ILE B 1 273 ? 22.703 -26.781 -8.883 1 98.56 273 ILE B O 1
ATOM 4548 N N . TRP B 1 274 ? 24.281 -27.828 -7.641 1 98.31 274 TRP B N 1
ATOM 4549 C CA . TRP B 1 274 ? 24.188 -26.875 -6.535 1 98.31 274 TRP B CA 1
ATOM 4550 C C . TRP B 1 274 ? 25.156 -25.734 -6.715 1 98.31 274 TRP B C 1
ATOM 4552 O O . TRP B 1 274 ? 26.375 -25.906 -6.555 1 98.31 274 TRP B O 1
ATOM 4562 N N . GLU B 1 275 ? 24.719 -24.547 -7.164 1 98.06 275 GLU B N 1
ATOM 4563 C CA . GLU B 1 275 ? 25.516 -23.359 -7.375 1 98.06 275 GLU B CA 1
ATOM 4564 C C . GLU B 1 275 ? 24.812 -22.109 -6.836 1 98.06 275 GLU B C 1
ATOM 4566 O O . GLU B 1 275 ? 23.953 -21.547 -7.508 1 98.06 275 GLU B O 1
ATOM 4571 N N . ARG B 1 276 ? 25.266 -21.688 -5.734 1 96.62 276 ARG B N 1
ATOM 4572 C CA . ARG B 1 276 ? 24.609 -20.578 -5.051 1 96.62 276 ARG B CA 1
ATOM 4573 C C . ARG B 1 276 ? 24.75 -19.281 -5.844 1 96.62 276 ARG B C 1
ATOM 4575 O O . ARG B 1 276 ? 25.797 -19.016 -6.434 1 96.62 276 ARG B O 1
ATOM 4582 N N . ASP B 1 277 ? 23.703 -18.516 -5.953 1 95.5 277 ASP B N 1
ATOM 4583 C CA . ASP B 1 277 ? 23.641 -17.203 -6.59 1 95.5 277 ASP B CA 1
ATOM 4584 C C . ASP B 1 277 ? 23.203 -16.125 -5.598 1 95.5 277 ASP B C 1
ATOM 4586 O O . ASP B 1 277 ? 22.031 -16.094 -5.188 1 95.5 277 ASP B O 1
ATOM 4590 N N . PRO B 1 278 ? 24.109 -15.219 -5.238 1 92.25 278 PRO B N 1
ATOM 4591 C CA . PRO B 1 278 ? 23.797 -14.227 -4.199 1 92.25 278 PRO B CA 1
ATOM 4592 C C . PRO B 1 278 ? 22.594 -13.359 -4.543 1 92.25 278 PRO B C 1
ATOM 4594 O O . PRO B 1 278 ? 21.859 -12.93 -3.648 1 92.25 278 PRO B O 1
ATOM 4597 N N . VAL B 1 279 ? 22.328 -13.133 -5.762 1 86.81 279 VAL B N 1
ATOM 4598 C CA . VAL B 1 279 ? 21.203 -12.305 -6.184 1 86.81 279 VAL B CA 1
ATOM 4599 C C . VAL B 1 279 ? 19.891 -13.031 -5.914 1 86.81 279 VAL B C 1
ATOM 4601 O O . VAL B 1 279 ? 18.953 -12.461 -5.34 1 86.81 279 VAL B O 1
ATOM 4604 N N . ILE B 1 280 ? 19.891 -14.289 -6.262 1 89.31 280 ILE B N 1
ATOM 4605 C CA . ILE B 1 280 ? 18.688 -15.094 -6.051 1 89.31 280 ILE B CA 1
ATOM 4606 C C . ILE B 1 280 ? 18.484 -15.344 -4.555 1 89.31 280 ILE B C 1
ATOM 4608 O O . ILE B 1 280 ? 17.359 -15.266 -4.051 1 89.31 280 ILE B O 1
ATOM 4612 N N . GLU B 1 281 ? 19.562 -15.578 -3.879 1 90.81 281 GLU B N 1
ATOM 4613 C CA . GLU B 1 281 ? 19.5 -15.805 -2.438 1 90.81 281 GLU B CA 1
ATOM 4614 C C . GLU B 1 281 ? 18.891 -14.609 -1.713 1 90.81 281 GLU B C 1
ATOM 4616 O O . GLU B 1 281 ? 18.031 -14.766 -0.84 1 90.81 281 GLU B O 1
ATOM 4621 N N . LYS B 1 282 ? 19.266 -13.453 -2.072 1 84.31 282 LYS B N 1
ATOM 4622 C CA . LYS B 1 282 ? 18.766 -12.242 -1.419 1 84.31 282 LYS B CA 1
ATOM 4623 C C . LYS B 1 282 ? 17.25 -12.141 -1.532 1 84.31 282 LYS B C 1
ATOM 4625 O O . LYS B 1 282 ? 16.578 -11.781 -0.566 1 84.31 282 LYS B O 1
ATOM 4630 N N . ILE B 1 283 ? 16.75 -12.516 -2.664 1 85.06 283 ILE B N 1
ATOM 4631 C CA . ILE B 1 283 ? 15.305 -12.422 -2.896 1 85.06 283 ILE B CA 1
ATOM 4632 C C . ILE B 1 283 ? 14.586 -13.547 -2.162 1 85.06 283 ILE B C 1
ATOM 4634 O O . ILE B 1 283 ? 13.688 -13.297 -1.354 1 85.06 283 ILE B O 1
ATOM 4638 N N . VAL B 1 284 ? 15.047 -14.742 -2.342 1 87.5 284 VAL B N 1
ATOM 4639 C CA . VAL B 1 284 ? 14.359 -15.922 -1.827 1 87.5 284 VAL B CA 1
ATOM 4640 C C . VAL B 1 284 ? 14.43 -15.945 -0.302 1 87.5 284 VAL B C 1
ATOM 4642 O O . VAL B 1 284 ? 13.469 -16.312 0.367 1 87.5 284 VAL B O 1
ATOM 4645 N N . TYR B 1 285 ? 15.555 -15.445 0.204 1 86.81 285 TYR B N 1
ATOM 4646 C CA . TYR B 1 285 ? 15.75 -15.484 1.648 1 86.81 285 TYR B CA 1
ATOM 4647 C C . TYR B 1 285 ? 14.938 -14.398 2.34 1 86.81 285 TYR B C 1
ATOM 4649 O O . TYR B 1 285 ? 14.789 -14.414 3.562 1 86.81 285 TYR B O 1
ATOM 4657 N N . SER B 1 286 ? 14.344 -13.539 1.56 1 83.06 286 SER B N 1
ATOM 4658 C CA . SER B 1 286 ? 13.508 -12.5 2.139 1 83.06 286 SER B CA 1
ATOM 4659 C C . SER B 1 286 ? 12.078 -12.992 2.352 1 83.06 286 SER B C 1
ATOM 4661 O O . SER B 1 286 ? 11.273 -12.32 2.996 1 83.06 286 SER B O 1
ATOM 4663 N N . TRP B 1 287 ? 11.742 -14.188 1.873 1 87.06 287 TRP B N 1
ATOM 4664 C CA . TRP B 1 287 ? 10.406 -14.75 2.01 1 87.06 287 TRP B CA 1
ATOM 4665 C C . TRP B 1 287 ? 10.328 -15.695 3.201 1 87.06 287 TRP B C 1
ATOM 4667 O O . TRP B 1 287 ? 11.336 -16.281 3.602 1 87.06 287 TRP B O 1
ATOM 4677 N N . PRO B 1 288 ? 9.125 -15.82 3.719 1 87.12 288 PRO B N 1
ATOM 4678 C CA . PRO B 1 288 ? 9.023 -16.797 4.812 1 87.12 288 PRO B CA 1
ATOM 4679 C C . PRO B 1 288 ? 9.102 -18.234 4.324 1 87.12 288 PRO B C 1
ATOM 4681 O O . PRO B 1 288 ? 8.523 -18.578 3.295 1 87.12 288 PRO B O 1
ATOM 4684 N N . GLY B 1 289 ? 9.844 -19.047 5.102 1 87.62 289 GLY B N 1
ATOM 4685 C CA . GLY B 1 289 ? 9.891 -20.469 4.824 1 87.62 289 GLY B CA 1
ATOM 4686 C C . GLY B 1 289 ? 8.711 -21.234 5.391 1 87.62 289 GLY B C 1
ATOM 4687 O O . GLY B 1 289 ? 8.492 -22.391 5.055 1 87.62 289 GLY B O 1
ATOM 4688 N N . PHE B 1 290 ? 8.016 -20.594 6.203 1 88.25 290 PHE B N 1
ATOM 4689 C CA . PHE B 1 290 ? 6.824 -21.156 6.828 1 88.25 290 PHE B CA 1
ATOM 4690 C C . PHE B 1 290 ? 5.871 -20.062 7.281 1 88.25 290 PHE B C 1
ATOM 4692 O O . PHE B 1 290 ? 6.305 -19.031 7.809 1 88.25 290 PHE B O 1
ATOM 4699 N N . VAL B 1 291 ? 4.598 -20.297 7.055 1 89.06 291 VAL B N 1
ATOM 4700 C CA . VAL B 1 291 ? 3.547 -19.438 7.59 1 89.06 291 VAL B CA 1
ATOM 4701 C C . VAL B 1 291 ? 2.439 -20.297 8.195 1 89.06 291 VAL B C 1
ATOM 4703 O O . VAL B 1 291 ? 1.913 -21.203 7.543 1 89.06 291 VAL B O 1
ATOM 4706 N N . ASP B 1 292 ? 2.186 -20.031 9.469 1 90.25 292 ASP B N 1
ATOM 4707 C CA . ASP B 1 292 ? 0.983 -20.625 10.055 1 90.25 292 ASP B CA 1
ATOM 4708 C C . ASP B 1 292 ? -0.271 -19.891 9.57 1 90.25 292 ASP B C 1
ATOM 4710 O O . ASP B 1 292 ? -0.334 -18.672 9.602 1 90.25 292 ASP B O 1
ATOM 4714 N N . THR B 1 293 ? -1.299 -20.641 9.078 1 91.62 293 THR B N 1
ATOM 4715 C CA . THR B 1 293 ? -2.416 -20 8.391 1 91.62 293 THR B CA 1
ATOM 4716 C C . THR B 1 293 ? -3.746 -20.438 8.992 1 91.62 293 THR B C 1
ATOM 4718 O O . THR B 1 293 ? -4.605 -20.984 8.289 1 91.62 293 THR B O 1
ATOM 4721 N N . PRO B 1 294 ? -3.979 -20.125 10.273 1 89.44 294 PRO B N 1
ATOM 4722 C CA . PRO B 1 294 ? -5.234 -20.547 10.898 1 89.44 294 PRO B CA 1
ATOM 4723 C C . PRO B 1 294 ? -6.465 -19.953 10.211 1 89.44 294 PRO B C 1
ATOM 4725 O O . PRO B 1 294 ? -7.508 -20.609 10.133 1 89.44 294 PRO B O 1
ATOM 4728 N N . PHE B 1 295 ? -6.43 -18.766 9.711 1 89.88 295 PHE B N 1
ATOM 4729 C CA . PHE B 1 295 ? -7.566 -18.125 9.055 1 89.88 295 PHE B CA 1
ATOM 4730 C C . PHE B 1 295 ? -7.941 -18.875 7.777 1 89.88 295 PHE B C 1
ATOM 4732 O O . PHE B 1 295 ? -9.102 -19.25 7.586 1 89.88 295 PHE B O 1
ATOM 4739 N N . ALA B 1 296 ? -7.008 -19.094 6.961 1 93.19 296 ALA B N 1
ATOM 4740 C CA . ALA B 1 296 ? -7.258 -19.844 5.727 1 93.19 296 ALA B CA 1
ATOM 4741 C C . ALA B 1 296 ? -7.812 -21.234 6.027 1 93.19 296 ALA B C 1
ATOM 4743 O O . ALA B 1 296 ? -8.727 -21.703 5.344 1 93.19 296 ALA B O 1
ATOM 4744 N N . ASN B 1 297 ? -7.242 -21.828 7.062 1 93.62 297 ASN B N 1
ATOM 4745 C CA . ASN B 1 297 ? -7.734 -23.156 7.461 1 93.62 297 ASN B CA 1
ATOM 4746 C C . ASN B 1 297 ? -9.203 -23.109 7.875 1 93.62 297 ASN B C 1
ATOM 4748 O O . ASN B 1 297 ? -9.977 -24 7.527 1 93.62 297 ASN B O 1
ATOM 4752 N N . SER B 1 298 ? -9.57 -22.078 8.547 1 91.56 298 SER B N 1
ATOM 4753 C CA . SER B 1 298 ? -10.945 -21.922 9.016 1 91.56 298 SER B CA 1
ATOM 4754 C C . SER B 1 298 ? -11.906 -21.734 7.848 1 91.56 298 SER B C 1
ATOM 4756 O O . SER B 1 298 ? -13.109 -22 7.973 1 91.56 298 SER B O 1
ATOM 4758 N N . LEU B 1 299 ? -11.422 -21.312 6.754 1 92.62 299 LEU B N 1
ATOM 4759 C CA . LEU B 1 299 ? -12.242 -21.047 5.574 1 92.62 299 LEU B CA 1
ATOM 4760 C C . LEU B 1 299 ? -12.281 -22.266 4.656 1 92.62 299 LEU B C 1
ATOM 4762 O O . LEU B 1 299 ? -12.977 -22.25 3.641 1 92.62 299 LEU B O 1
ATOM 4766 N N . GLY B 1 300 ? -11.445 -23.297 4.945 1 96.25 300 GLY B N 1
ATOM 4767 C CA . GLY B 1 300 ? -11.523 -24.531 4.203 1 96.25 300 GLY B CA 1
ATOM 4768 C C . GLY B 1 300 ? -10.523 -24.625 3.07 1 96.25 300 GLY B C 1
ATOM 4769 O O . GLY B 1 300 ? -10.695 -25.406 2.139 1 96.25 300 GLY B O 1
ATOM 4770 N N . PHE B 1 301 ? -9.453 -23.875 3.141 1 97.31 301 PHE B N 1
ATOM 4771 C CA . PHE B 1 301 ? -8.414 -23.953 2.117 1 97.31 301 PHE B CA 1
ATOM 4772 C C . PHE B 1 301 ? -7.562 -25.203 2.307 1 97.31 301 PHE B C 1
ATOM 4774 O O . PHE B 1 301 ? -7.418 -25.703 3.428 1 97.31 301 PHE B O 1
ATOM 4781 N N . HIS B 1 302 ? -6.973 -25.656 1.204 1 97.38 302 HIS B N 1
ATOM 4782 C CA . HIS B 1 302 ? -6.293 -26.938 1.193 1 97.38 302 HIS B CA 1
ATOM 4783 C C . HIS B 1 302 ? -4.777 -26.766 1.188 1 97.38 302 HIS B C 1
ATOM 4785 O O . HIS B 1 302 ? -4.27 -25.734 0.771 1 97.38 302 HIS B O 1
ATOM 4791 N N . VAL B 1 303 ? -4.098 -27.828 1.635 1 97.12 303 VAL B N 1
ATOM 4792 C CA . VAL B 1 303 ? -2.639 -27.875 1.645 1 97.12 303 VAL B CA 1
ATOM 4793 C C . VAL B 1 303 ? -2.164 -29.25 1.155 1 97.12 303 VAL B C 1
ATOM 4795 O O . VAL B 1 303 ? -2.859 -30.25 1.325 1 97.12 303 VAL B O 1
ATOM 4798 N N . ASP B 1 304 ? -1.027 -29.266 0.5 1 97.12 304 ASP B N 1
ATOM 4799 C CA . ASP B 1 304 ? -0.43 -30.516 0.038 1 97.12 304 ASP B CA 1
ATOM 4800 C C . ASP B 1 304 ? 0.131 -31.328 1.207 1 97.12 304 ASP B C 1
ATOM 4802 O O . ASP B 1 304 ? 0.506 -30.75 2.236 1 97.12 304 ASP B O 1
ATOM 4806 N N . LYS B 1 305 ? 0.286 -32.562 0.975 1 94.25 305 LYS B N 1
ATOM 4807 C CA . LYS B 1 305 ? 0.671 -33.469 2.066 1 94.25 305 LYS B CA 1
ATOM 4808 C C . LYS B 1 305 ? 2.18 -33.688 2.078 1 94.25 305 LYS B C 1
ATOM 4810 O O . LYS B 1 305 ? 2.777 -33.875 3.143 1 94.25 305 LYS B O 1
ATOM 4815 N N . SER B 1 306 ? 2.768 -33.844 0.882 1 95.19 306 SER B N 1
ATOM 4816 C CA . SER B 1 306 ? 4.195 -34.125 0.818 1 95.19 306 SER B CA 1
ATOM 4817 C C . SER B 1 306 ? 4.789 -33.688 -0.516 1 95.19 306 SER B C 1
ATOM 4819 O O . SER B 1 306 ? 4.062 -33.531 -1.501 1 95.19 306 SER B O 1
ATOM 4821 N N . MET B 1 307 ? 6.102 -33.531 -0.493 1 96.81 307 MET B N 1
ATOM 4822 C CA . MET B 1 307 ? 6.801 -33.188 -1.728 1 96.81 307 MET B CA 1
ATOM 4823 C C . MET B 1 307 ? 6.691 -34.312 -2.746 1 96.81 307 MET B C 1
ATOM 4825 O O . MET B 1 307 ? 6.547 -34.062 -3.943 1 96.81 307 MET B O 1
ATOM 4829 N N . LYS B 1 308 ? 6.738 -35.5 -2.264 1 96.31 308 LYS B N 1
ATOM 4830 C CA . LYS B 1 308 ? 6.598 -36.656 -3.152 1 96.31 308 LYS B CA 1
ATOM 4831 C C . LYS B 1 308 ? 5.262 -36.625 -3.887 1 96.31 308 LYS B C 1
ATOM 4833 O O . LYS B 1 308 ? 5.203 -36.875 -5.094 1 96.31 308 LYS B O 1
ATOM 4838 N N . ASP B 1 309 ? 4.207 -36.281 -3.168 1 95.44 309 ASP B N 1
ATOM 4839 C CA . ASP B 1 309 ? 2.887 -36.188 -3.781 1 95.44 309 ASP B CA 1
ATOM 4840 C C . ASP B 1 309 ? 2.869 -35.094 -4.863 1 95.44 309 ASP B C 1
ATOM 4842 O O . ASP B 1 309 ? 2.244 -35.281 -5.91 1 95.44 309 ASP B O 1
ATOM 4846 N N . ILE B 1 310 ? 3.508 -34.031 -4.621 1 96.69 310 ILE B N 1
ATOM 4847 C CA . ILE B 1 310 ? 3.555 -32.906 -5.562 1 96.69 310 ILE B CA 1
ATOM 4848 C C . ILE B 1 310 ? 4.281 -33.344 -6.836 1 96.69 310 ILE B C 1
ATOM 4850 O O . ILE B 1 310 ? 3.803 -33.094 -7.941 1 96.69 310 ILE B O 1
ATOM 4854 N N . VAL B 1 311 ? 5.41 -34.031 -6.695 1 96.75 311 VAL B N 1
ATOM 4855 C CA . VAL B 1 311 ? 6.199 -34.469 -7.84 1 96.75 311 VAL B CA 1
ATOM 4856 C C . VAL B 1 311 ? 5.426 -35.531 -8.617 1 96.75 311 VAL B C 1
ATOM 4858 O O . VAL B 1 311 ? 5.398 -35.531 -9.852 1 96.75 311 VAL B O 1
ATOM 4861 N N . THR B 1 312 ? 4.773 -36.406 -7.906 1 95.94 312 THR B N 1
ATOM 4862 C CA . THR B 1 312 ? 3.973 -37.469 -8.539 1 95.94 312 THR B CA 1
ATOM 4863 C C . THR B 1 312 ? 2.84 -36.844 -9.359 1 95.94 312 THR B C 1
ATOM 4865 O O . THR B 1 312 ? 2.59 -37.25 -10.492 1 95.94 312 THR B O 1
ATOM 4868 N N . ALA B 1 313 ? 2.156 -35.875 -8.797 1 95.19 313 ALA B N 1
ATOM 4869 C CA . ALA B 1 313 ? 1.085 -35.188 -9.508 1 95.19 313 ALA B CA 1
ATOM 4870 C C . ALA B 1 313 ? 1.605 -34.531 -10.781 1 95.19 313 ALA B C 1
ATOM 4872 O O . ALA B 1 313 ? 0.938 -34.562 -11.82 1 95.19 313 ALA B O 1
ATOM 4873 N N . TYR B 1 314 ? 2.762 -33.938 -10.68 1 96.06 314 TYR B N 1
ATOM 4874 C CA . TYR B 1 314 ? 3.377 -33.312 -11.844 1 96.06 314 TYR B CA 1
ATOM 4875 C C . TYR B 1 314 ? 3.604 -34.312 -12.953 1 96.06 314 TYR B C 1
ATOM 4877 O O . TYR B 1 314 ? 3.291 -34.062 -14.117 1 96.06 314 TYR B O 1
ATOM 4885 N N . ILE B 1 315 ? 4.137 -35.5 -12.57 1 95.5 315 ILE B N 1
ATOM 4886 C CA . ILE B 1 315 ? 4.418 -36.562 -13.531 1 95.5 315 ILE B CA 1
ATOM 4887 C C . ILE B 1 315 ? 3.117 -37.031 -14.172 1 95.5 315 ILE B C 1
ATOM 4889 O O . ILE B 1 315 ? 3.041 -37.219 -15.391 1 95.5 315 ILE B O 1
ATOM 4893 N N . GLU B 1 316 ? 2.092 -37.188 -13.352 1 95 316 GLU B N 1
ATOM 4894 C CA . GLU B 1 316 ? 0.79 -37.625 -13.836 1 95 316 GLU B CA 1
ATOM 4895 C C . GLU B 1 316 ? 0.194 -36.625 -14.828 1 95 316 GLU B C 1
ATOM 4897 O O . GLU B 1 316 ? -0.396 -37.031 -15.836 1 95 316 GLU B O 1
ATOM 4902 N N . ASP B 1 317 ? 0.37 -35.375 -14.578 1 92.81 317 ASP B N 1
ATOM 4903 C CA . ASP B 1 317 ? -0.269 -34.312 -15.367 1 92.81 317 ASP B CA 1
ATOM 4904 C C . ASP B 1 317 ? 0.549 -34 -16.609 1 92.81 317 ASP B C 1
ATOM 4906 O O . ASP B 1 317 ? 0.064 -33.312 -17.516 1 92.81 317 ASP B O 1
ATOM 4910 N N . ASN B 1 318 ? 1.797 -34.469 -16.672 1 91.19 318 ASN B N 1
ATOM 4911 C CA . ASN B 1 318 ? 2.697 -34.125 -17.781 1 91.19 318 ASN B CA 1
ATOM 4912 C C . ASN B 1 318 ? 3.414 -35.375 -18.312 1 91.19 318 ASN B C 1
ATOM 4914 O O . ASN B 1 318 ? 4.629 -35.344 -18.516 1 91.19 318 ASN B O 1
ATOM 4918 N N . LYS B 1 319 ? 2.758 -36.438 -18.547 1 84.75 319 LYS B N 1
ATOM 4919 C CA . LYS B 1 319 ? 3.295 -37.75 -18.953 1 84.75 319 LYS B CA 1
ATOM 4920 C C . LYS B 1 319 ? 4.094 -37.625 -20.25 1 84.75 319 LYS B C 1
ATOM 4922 O O . LYS B 1 319 ? 5.113 -38.312 -20.406 1 84.75 319 LYS B O 1
ATOM 4927 N N . THR B 1 320 ? 3.701 -36.719 -21.047 1 76.5 320 THR B N 1
ATOM 4928 C CA . THR B 1 320 ? 4.359 -36.594 -22.344 1 76.5 320 THR B CA 1
ATOM 4929 C C . THR B 1 320 ? 5.699 -35.875 -22.219 1 76.5 320 THR B C 1
ATOM 4931 O O . THR B 1 320 ? 6.574 -36.031 -23.078 1 76.5 320 THR B O 1
ATOM 4934 N N . ASP B 1 321 ? 5.875 -35.156 -21.203 1 74.38 321 ASP B N 1
ATOM 4935 C CA . ASP B 1 321 ? 7.078 -34.344 -21.031 1 74.38 321 ASP B CA 1
ATOM 4936 C C . ASP B 1 321 ? 8.117 -35.062 -20.188 1 74.38 321 ASP B C 1
ATOM 4938 O O . ASP B 1 321 ? 9.273 -34.656 -20.125 1 74.38 321 ASP B O 1
ATOM 4942 N N . VAL B 1 322 ? 7.652 -36.125 -19.516 1 78.06 322 VAL B N 1
ATOM 4943 C CA . VAL B 1 322 ? 8.539 -36.844 -18.594 1 78.06 322 VAL B CA 1
ATOM 4944 C C . VAL B 1 322 ? 9.109 -38.094 -19.281 1 78.06 322 VAL B C 1
ATOM 4946 O O . VAL B 1 322 ? 8.375 -38.844 -19.938 1 78.06 322 VAL B O 1
ATOM 4949 N N . LYS B 1 323 ? 10.516 -38.062 -19.422 1 70.06 323 LYS B N 1
ATOM 4950 C CA . LYS B 1 323 ? 11.141 -39.25 -20 1 70.06 323 LYS B CA 1
ATOM 4951 C C . LYS B 1 323 ? 10.672 -40.531 -19.281 1 70.06 323 LYS B C 1
ATOM 4953 O O . LYS B 1 323 ? 10.438 -40.5 -18.062 1 70.06 323 LYS B O 1
ATOM 4958 N N . ARG B 1 324 ? 10.242 -41.562 -20.031 1 54.69 324 ARG B N 1
ATOM 4959 C CA . ARG B 1 324 ? 9.797 -42.875 -19.5 1 54.69 324 ARG B CA 1
ATOM 4960 C C . ARG B 1 324 ? 10.703 -43.344 -18.375 1 54.69 324 ARG B C 1
ATOM 4962 O O . ARG B 1 324 ? 11.906 -43.531 -18.578 1 54.69 324 ARG B O 1
ATOM 4969 N N . LEU B 1 325 ? 10.516 -42.906 -17.047 1 53.81 325 LEU B N 1
ATOM 4970 C CA . LEU B 1 325 ? 11.25 -43.312 -15.859 1 53.81 325 LEU B CA 1
ATOM 4971 C C . LEU B 1 325 ? 11.219 -44.844 -15.727 1 53.81 325 LEU B C 1
ATOM 4973 O O . LEU B 1 325 ? 10.156 -45.469 -15.836 1 53.81 325 LEU B O 1
ATOM 4977 N N . ASN B 1 326 ? 12.039 -45.625 -16.375 1 40.69 326 ASN B N 1
ATOM 4978 C CA . ASN B 1 326 ? 12.164 -47.094 -16.344 1 40.69 326 ASN B CA 1
ATOM 4979 C C . ASN B 1 326 ? 11.867 -47.656 -14.953 1 40.69 326 ASN B C 1
ATOM 4981 O O . ASN B 1 326 ? 12.422 -47.188 -13.961 1 40.69 326 ASN B O 1
ATOM 4985 N N . ALA B 1 327 ? 10.594 -48.031 -14.664 1 42.31 327 ALA B N 1
ATOM 4986 C CA . ALA B 1 327 ? 10.32 -48.969 -13.594 1 42.31 327 ALA B CA 1
ATOM 4987 C C . ALA B 1 327 ? 11.406 -50.062 -13.516 1 42.31 327 ALA B C 1
ATOM 4989 O O . ALA B 1 327 ? 11.594 -50.812 -14.461 1 42.31 327 ALA B O 1
ATOM 4990 N N . LYS B 1 328 ? 12.625 -49.875 -12.906 1 37.06 328 LYS B N 1
ATOM 4991 C CA . LYS B 1 328 ? 13.289 -51.094 -12.445 1 37.06 328 LYS B CA 1
ATOM 4992 C C . LYS B 1 328 ? 12.508 -51.75 -11.32 1 37.06 328 LYS B C 1
ATOM 4994 O O . LYS B 1 328 ? 11.984 -51.094 -10.438 1 37.06 328 LYS B O 1
#

Radius of gyration: 27.02 Å; Cα contacts (8 Å, |Δi|>4): 1381; chains: 2; bounding box: 50×92×62 Å

pLDDT: mean 90.42, std 14.27, range [33.75, 98.94]

Solvent-accessible surface area (backbone atoms only — not comparable to full-atom values): 34153 Å² total; per-residue (Å²): 125,85,87,45,28,37,35,29,32,24,22,63,41,75,67,27,37,53,41,49,52,58,45,52,76,82,45,72,49,39,37,34,31,14,72,53,68,78,59,97,79,60,62,81,78,46,44,77,43,70,43,58,69,50,35,56,72,60,44,60,75,70,59,47,89,53,43,44,34,34,39,45,54,46,61,44,44,44,43,44,9,61,75,34,56,68,59,19,44,41,39,33,34,42,14,48,49,32,50,48,50,52,32,42,74,67,64,71,36,28,39,32,42,32,66,38,37,44,42,21,28,21,56,63,58,90,76,41,59,58,31,93,86,63,53,66,71,42,40,67,78,52,68,69,44,44,81,42,54,27,15,38,35,40,45,41,35,45,48,52,40,48,49,33,29,76,72,54,23,28,47,50,38,28,32,21,38,47,49,66,33,55,57,77,81,76,79,67,53,39,70,64,36,40,70,16,33,49,48,53,28,24,36,53,74,35,69,23,58,37,38,51,64,47,78,44,57,39,29,27,31,27,61,70,49,50,46,52,36,55,55,50,58,72,65,56,85,73,72,73,71,87,64,38,72,36,37,50,48,46,38,65,45,24,56,45,56,51,36,50,32,36,39,74,74,57,31,52,54,81,32,47,39,86,49,73,34,72,71,45,34,58,57,59,64,28,35,60,30,52,58,47,30,66,68,30,50,75,72,67,54,57,63,64,89,47,66,49,56,35,54,50,51,43,47,68,75,36,55,88,65,38,51,84,59,75,84,124,126,86,86,44,28,36,36,30,31,23,21,63,41,76,66,27,38,53,41,49,53,58,46,50,75,82,44,71,49,40,37,33,32,15,71,52,68,78,56,98,79,60,63,82,78,47,44,76,44,70,42,58,67,49,36,57,74,59,43,60,74,69,60,46,93,52,41,44,35,33,39,46,55,46,61,45,44,44,44,43,9,60,74,34,56,68,59,20,43,40,41,32,36,41,15,48,50,34,50,47,50,52,32,42,73,68,64,72,36,27,41,33,42,32,65,38,38,44,44,22,29,24,57,66,56,87,73,48,60,59,30,93,85,63,52,71,72,42,39,66,78,54,69,68,45,43,82,42,54,28,14,38,35,38,43,42,34,45,48,53,41,47,49,33,30,75,71,52,23,28,47,50,37,29,32,22,38,46,49,68,33,56,56,78,81,74,78,68,51,38,70,63,37,40,69,17,34,48,47,54,28,22,36,52,75,34,69,21,57,38,35,52,63,48,78,45,58,38,28,28,31,28,62,69,50,51,44,52,38,56,54,49,58,69,65,57,85,71,72,74,74,87,66,37,71,37,37,49,47,43,40,64,47,25,55,46,56,50,36,50,31,35,37,73,72,58,32,52,57,83,31,47,40,85,49,73,34,75,71,44,35,60,58,60,65,28,37,60,30,52,58,48,28,68,67,29,50,74,73,67,54,58,65,67,89,46,66,49,56,36,53,50,50,43,47,70,76,35,56,89,65,39,53,86,60,74,84,125

Sequence (656 aa):
MDDGKVLITGACGFLGNLLATHLALYHRNLILLDHSPPPSNPVPDAEYVTGDVADAKLLESVITADVHRIYHLAALASSGSEANYELGLRANVDGTRAIIKRCKDMGHCPRLVFSSSVAVYGPLPASIVEGVDGETKFTDTTTAFPQSSYGTQKLISELLINDATRRGFVDGRCLRLPTIVVRPGSPNTAASSFCSSIIREPLKGETAVCPVDPSWPLFMQSPRTVVRNLTHAMSIESLKGNERAITLPGFTTTPKEMVEALGEVGGDTKLVIWERDPVIEKIVYSWPGFVDTPFANSLGFHVDKSMKDIVTAYIEDNKTDVKRLNAKMDDGKVLITGACGFLGNLLATHLALYHRNLILLDHSPPPSNPVPDAEYVTGDVADAKLLESVITADVHRIYHLAALASSGSEANYELGLRANVDGTRAIIKRCKDMGHCPRLVFSSSVAVYGPLPASIVEGVDGETKFTDTTTAFPQSSYGTQKLISELLINDATRRGFVDGRCLRLPTIVVRPGSPNTAASSFCSSIIREPLKGETAVCPVDPSWPLFMQSPRTVVRNLTHAMSIESLKGNERAITLPGFTTTPKEMVEALGEVGGDTKLVIWERDPVIEKIVYSWPGFVDTPFANSLGFHVDKSMKDIVTAYIEDNKTDVKRLNAK

InterPro domains:
  IPR001509 NAD-dependent epimerase/dehydratase [PF01370] (6-231)
  IPR036291 NAD(P)-binding domain superfamily [SSF51735] (1-317)
  IPR050005 D-erythronate dehydrogenase [NF043036] (5-318)

Organism: Physcomitrium patens (NCBI:txid3218)

Foldseek 3Di:
DQLFAEEEEVLQDQLNVLLLLVCVVPHQHYEYEYCDDHDPDHRPNYHYDHDFLLDLVSVLVRDALRHQHYEYEWADAFQRCQVPVVVRCRGQPSSLVSNLVNLQVRLNAHAYEYEAALLQAFDQPVPQVCDPVNDSAAAPPDDGDHPTSRSVSSVNSVVVVLVSCVVRSYNAAYEHAFAEPQTDDDFHSYLCSLRNVLQQQQLLVAAGEDAEDQFDKGWYAYSVQVSVQSVLVSVQDDDPDSDRYAYAHTDIDGNNQLLVLSVVVQGDSVSYHYHHDPVSHVSRVGGDSHYHGVPNVVSPGDYDDGSNVRSVVVCVVCVVSGPPRPPD/DLLFAEEEEVLQDQLNVLLLLVCVVPHQHYEYEYCDDHDPDHRPNYHYDHDFLLDLVSVLVRDALRHQHYEYEWAAAFQRCQVPVVVRCRGQPSSLVSNLVNLQVRLNAHAYEYEAALLQAFDPPVPQDCPPVNDSAAAPPDDGDHPTSRSVSSVNSVVVVLVSCVVRSYVYAYEHAFAEPQTDDDFHSYLCSLRNVLQQQQLLVAAGEDAEDQFDKGWYAYSVQVSVQSVLVSVQDDDPDSDRYAYAHTDIDGNNQLLVLSVVVQGDSVSYHYHHDPVSHVSRVGGDSHYHGVPNVVSPRDYDDGSNVRSVVVCVVCVVSGDPSPPD

Nearest PDB structures (foldseek):
  5k4t-assembly1_A  TM=8.938E-01  e=7.663E-23  Trypa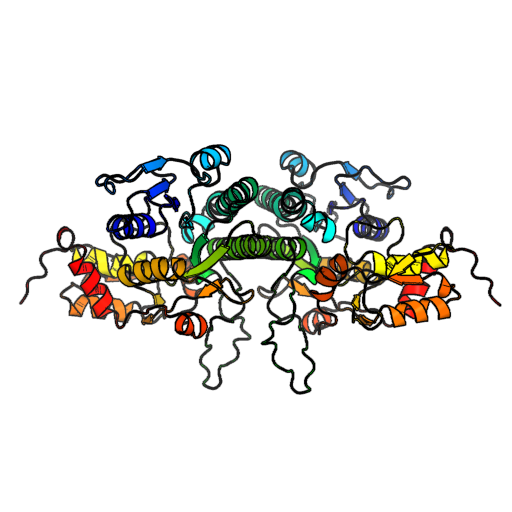nosoma brucei
  6jyg-assembly1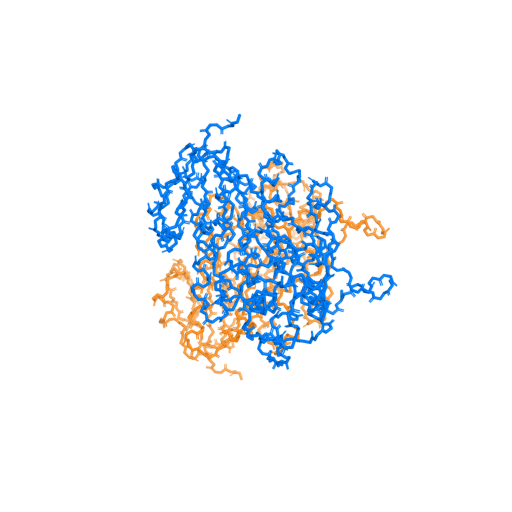_F  TM=8.905E-01  e=1.492E-21  Phytophthora infestans T30-4
  4yra-assembly1_H  TM=8.616E-01  e=7.315E-22  Mus musculus
  8gil-assembly1_B  TM=8.435E-01  e=5.769E-22  Trypanosoma cruzi
  8gjb-assembly1_B  TM=8.573E-01  e=3.227E-21  Trypanosoma cruzi